Protein AF-A0A847J1S8-F1 (afdb_monomer)

InterPro domains:
  IPR008979 Galactose-binding-like domain superfamily [SSF49785] (157-277)
  IPR031899 Distal tail protein, N-terminal domain [PF16774] (4-125)

Foldseek 3Di:
DWDKWKWKAFPVRDIDTCPDPQKHKDDKDFLAWDWDWDWDDDPPDTDTDDIATDWTKIKIWMKGADDPDASVVVVVVVVVRLVGDWMKMWIDTPNDIWIFTWHWDDWDFDDDDPRMTIIMTMITTPAFIWDKDKDWDFPDDDDQPPDDDDPDVDDAPWWPDFPLVPPPCVQKDWPWDPPWDWDWAQDDPVGNSHIKIKTKDAQQTKTKMKGNPFAWDAAFKKKKKKKWKFKAPDDQVFWKWKWKDFAPDIDIDTCVVVVDRGGDPGIDMDMDMDGRHHTGTIMIMGMGGDRDRPDMMMMMIGRMTMTIDDPVPDDPCSPVRDPDDDDDRDVDPPPCPLWHFRDKDKDAFAADCVPNDFFWKKKKKFADQFAWKKKFKDDVPDTPFIKIFRDGQHHQWIWIAILPVVPGATWIAHNVRDIDGRPVRIDPVTPPRDGHGHGIIMMTMTRTGMMMMMTISGYNHD

Sequence (462 aa):
MTSRKFLLYNSEDDLVDLNNHEIFVLNPTGLGVSFSNSFSNVSANFLQEKSVLNSASLKLDIIFSRNSTTPYEKYEEFVKFLNKPPFKLIYEINGKTFQRECVLSELSKGEIVTNVLAESLTLDFTTPFYKEISETYKPNSDTEGDGKIYAGTNKPRNLIANPNFLNNMQDWSNVSDPEGTYQIQAPASDKPNSNILKLTSSNNKLSSFLNTWGLNVRKGERLSFRVDIKTENNQDYDRPVIIVVCGTGEKNYKYSDFGITSSSSDFETATISFIVPENGAFQLYLINQNLSTISEMSTYFREPMLIRGDASDMPVDFYSGKPSNNYYVYPYVYESDYNGKSGVFQIENNSVYIGSAKGSPVEITVHGPCTNPYWEILDGSKVLQSDGYNIDVPEGYRLVVSSVVQKQRVKLIAPDGTISDVYQQQDLSKSNFVTIPEGHVTLAFHNVGDVSFNYREEYITV

Organism: NCBI:txid451457

pLDDT: mean 77.99, std 18.62, range [29.48, 97.88]

Radius of gyration: 37.99 Å; Cα contacts (8 Å, |Δi|>4): 1075; chains: 1; bounding box: 63×52×114 Å

Nearest PDB structures (foldseek):
  4v5i-assembly1_AS  TM=6.534E-01  e=3.383E-12  Lactococcus virus P2
  2x53-assembly1_U  TM=6.513E-01  e=1.073E-11  Lactococcus virus P2
  2x8k-assembly1_C  TM=6.836E-01  e=7.527E-07  Bacillus phage SPP1
  7vs6-assembly1_A-2  TM=5.688E-01  e=7.003E-03  Cucumis sativus
  7w4b-assembly1_A  TM=5.504E-01  e=1.586E-02  Cucumis sativus

Mean predicted aligned error: 18.18 Å

Structure (mmCIF, N/CA/C/O backbone):
data_AF-A0A847J1S8-F1
#
_entry.id   AF-A0A847J1S8-F1
#
loop_
_atom_site.group_PDB
_atom_site.id
_atom_site.type_symbol
_atom_site.label_atom_id
_atom_site.label_alt_id
_atom_site.label_comp_id
_atom_site.label_asym_id
_atom_site.label_entity_id
_atom_site.label_seq_id
_atom_site.pdbx_PDB_ins_code
_atom_site.Cartn_x
_atom_site.Cartn_y
_atom_site.Cartn_z
_atom_site.occupancy
_atom_site.B_iso_or_equiv
_atom_site.auth_seq_id
_atom_site.auth_comp_id
_atom_site.auth_asym_id
_atom_site.auth_atom_id
_atom_site.pdbx_PDB_model_num
ATOM 1 N N . MET A 1 1 ? -19.871 22.591 9.162 1.00 42.88 1 MET A N 1
ATOM 2 C CA . MET A 1 1 ? -19.659 21.667 10.295 1.00 42.88 1 MET A CA 1
ATOM 3 C C . MET A 1 1 ? -18.866 20.494 9.760 1.00 42.88 1 MET A C 1
ATOM 5 O O . MET A 1 1 ? -19.375 19.791 8.898 1.00 42.88 1 MET A O 1
ATOM 9 N N . THR A 1 2 ? -17.610 20.339 10.163 1.00 49.00 2 THR A N 1
ATOM 10 C CA . THR A 1 2 ? -16.802 19.178 9.782 1.00 49.00 2 THR A CA 1
ATOM 11 C C . THR A 1 2 ? -17.312 17.972 10.561 1.00 49.00 2 THR A C 1
ATOM 13 O O . THR A 1 2 ? -17.064 17.832 11.753 1.00 49.00 2 THR A O 1
ATOM 16 N N . SER A 1 3 ? -18.147 17.167 9.905 1.00 73.38 3 SER A N 1
ATOM 17 C CA . SER A 1 3 ? -18.712 15.954 10.490 1.00 73.38 3 SER A CA 1
ATOM 18 C C . SER A 1 3 ? -17.626 14.880 10.499 1.00 73.38 3 SER A C 1
ATOM 20 O O . SER A 1 3 ? -17.055 14.575 9.453 1.00 73.38 3 SER A O 1
ATOM 22 N N . ARG A 1 4 ? -17.300 14.372 11.690 1.00 87.69 4 ARG A N 1
ATOM 23 C CA . ARG A 1 4 ? -16.478 13.170 11.854 1.00 87.69 4 ARG A CA 1
ATOM 24 C C . ARG A 1 4 ? -17.350 11.930 11.668 1.00 87.69 4 ARG A C 1
ATOM 26 O O . ARG A 1 4 ? -18.518 11.975 12.060 1.00 87.69 4 ARG A O 1
ATOM 33 N N . LYS A 1 5 ? -16.784 10.836 11.161 1.00 92.06 5 LYS A N 1
ATOM 34 C CA . LYS A 1 5 ? -17.472 9.540 11.082 1.00 92.06 5 LYS A CA 1
ATOM 35 C C . LYS A 1 5 ? -16.571 8.389 11.501 1.00 92.06 5 LYS A C 1
ATOM 37 O O . LYS A 1 5 ? -15.373 8.404 11.222 1.00 92.06 5 LYS A O 1
ATOM 42 N N . PHE A 1 6 ? -17.177 7.399 12.138 1.00 95.19 6 PHE A N 1
ATOM 43 C CA . PHE A 1 6 ? -16.586 6.113 12.461 1.00 95.19 6 PHE A CA 1
ATOM 44 C C . PHE A 1 6 ? -17.348 5.023 11.712 1.00 95.19 6 PHE A C 1
ATOM 46 O O . PHE A 1 6 ? -18.555 4.868 11.889 1.00 95.19 6 PHE A O 1
ATOM 53 N N . LEU A 1 7 ? -16.638 4.258 10.892 1.00 95.94 7 LEU A N 1
ATOM 54 C CA . LEU A 1 7 ? -17.177 3.085 10.214 1.00 95.94 7 LEU A CA 1
ATOM 55 C C . LEU A 1 7 ? -16.400 1.861 10.684 1.00 95.94 7 LEU A C 1
ATOM 57 O O . LEU A 1 7 ? -15.180 1.929 10.820 1.00 95.94 7 LEU A O 1
ATOM 61 N N . LEU A 1 8 ? -17.083 0.751 10.923 1.00 97.50 8 LEU A N 1
ATOM 62 C CA . LEU A 1 8 ? -16.456 -0.486 11.368 1.00 97.50 8 LEU A CA 1
ATOM 63 C C . LEU A 1 8 ? -16.715 -1.582 10.338 1.00 97.50 8 LEU A C 1
ATOM 65 O O . LEU A 1 8 ? -17.867 -1.860 10.014 1.00 97.50 8 LEU A O 1
ATOM 69 N N . TYR A 1 9 ? -15.638 -2.191 9.851 1.00 97.88 9 TYR A N 1
ATOM 70 C CA . TYR A 1 9 ? -15.673 -3.381 9.007 1.00 97.88 9 TYR A CA 1
ATOM 71 C C . TYR A 1 9 ? -15.295 -4.617 9.813 1.00 97.88 9 TYR A C 1
ATOM 73 O O . TYR A 1 9 ? -14.436 -4.540 10.699 1.00 97.88 9 TYR A O 1
ATOM 81 N N . ASN A 1 10 ? -15.912 -5.746 9.483 1.00 96.50 10 ASN A N 1
ATOM 82 C CA . ASN A 1 10 ? -15.536 -7.064 9.991 1.00 96.50 10 ASN A CA 1
ATOM 83 C C . ASN A 1 10 ? -14.723 -7.850 8.942 1.00 96.50 10 ASN A C 1
ATOM 85 O O . ASN A 1 10 ? -14.330 -7.298 7.914 1.00 96.50 10 ASN A O 1
ATOM 89 N N . SER A 1 11 ? -14.446 -9.129 9.198 1.00 94.44 11 SER A N 1
ATOM 90 C CA . SER A 1 11 ? -13.649 -9.966 8.289 1.00 94.44 11 SER A CA 1
ATOM 91 C C . SER A 1 11 ? -14.359 -10.414 7.008 1.00 94.44 11 SER A C 1
ATOM 93 O O . SER A 1 11 ? -13.690 -10.889 6.094 1.00 94.44 11 SER A O 1
ATOM 95 N N . GLU A 1 12 ? -15.681 -10.251 6.927 1.00 95.69 12 GLU A N 1
ATOM 96 C CA . GLU A 1 12 ? -16.495 -10.526 5.733 1.00 95.69 12 GLU A CA 1
ATOM 97 C C . GLU A 1 12 ? -16.781 -9.251 4.918 1.00 95.69 12 GLU A C 1
ATOM 99 O O . GLU A 1 12 ? -17.595 -9.279 4.000 1.00 95.69 12 GLU A O 1
ATOM 104 N N . ASP A 1 13 ? -16.125 -8.134 5.258 1.00 93.88 13 ASP A N 1
ATOM 105 C CA . ASP A 1 13 ? -16.365 -6.802 4.693 1.00 93.88 13 ASP A CA 1
ATOM 106 C C . ASP A 1 13 ? -17.801 -6.273 4.903 1.00 93.88 13 ASP A C 1
ATOM 108 O O . ASP A 1 13 ? -18.205 -5.295 4.265 1.00 93.88 13 ASP A O 1
ATOM 112 N N . ASP A 1 14 ? -18.558 -6.839 5.856 1.00 96.31 14 ASP A N 1
ATOM 113 C CA . ASP A 1 14 ? -19.783 -6.191 6.327 1.00 96.31 14 ASP A CA 1
ATOM 114 C C . ASP A 1 14 ? -19.411 -4.840 6.952 1.00 96.31 14 ASP A C 1
ATOM 116 O O . ASP A 1 14 ? -18.357 -4.695 7.581 1.00 96.31 14 ASP A O 1
ATOM 120 N N . LEU A 1 15 ? -20.307 -3.861 6.833 1.00 96.31 15 LEU A N 1
ATOM 121 C CA . LEU A 1 15 ? -20.091 -2.498 7.304 1.00 96.31 15 LEU A CA 1
ATOM 122 C C . LEU A 1 15 ? -21.152 -2.082 8.318 1.00 96.31 15 LEU A C 1
ATOM 124 O O . LEU A 1 15 ? -22.351 -2.175 8.052 1.00 96.31 15 LEU A O 1
ATOM 128 N N . VAL A 1 16 ? -20.703 -1.501 9.428 1.00 95.31 16 VAL A N 1
ATOM 129 C CA . VAL A 1 16 ? -21.558 -0.746 10.347 1.00 95.31 16 VAL A CA 1
ATOM 130 C C . VAL A 1 16 ? -21.096 0.709 10.395 1.00 95.31 16 VAL A C 1
ATOM 132 O O . VAL A 1 16 ? -19.965 1.004 10.784 1.00 95.31 16 VAL A O 1
ATOM 135 N N . ASP A 1 17 ? -21.988 1.627 10.021 1.00 94.56 17 ASP A N 1
ATOM 136 C CA . ASP A 1 17 ? -21.815 3.063 10.265 1.00 94.56 17 ASP A CA 1
ATOM 137 C C . ASP A 1 17 ? -22.206 3.373 11.715 1.00 94.56 17 ASP A C 1
ATOM 139 O O . ASP A 1 17 ? -23.369 3.229 12.095 1.00 94.56 17 ASP A O 1
ATOM 143 N N . LEU A 1 18 ? -21.230 3.783 12.525 1.00 93.38 18 LEU A N 1
ATOM 144 C CA . LEU A 1 18 ? -21.420 4.082 13.944 1.00 93.38 18 LEU A CA 1
ATOM 145 C C . LEU A 1 18 ? -21.967 5.500 14.184 1.00 93.38 18 LEU A C 1
ATOM 147 O O . LEU A 1 18 ? -22.129 5.920 15.328 1.00 93.38 18 LEU A O 1
ATOM 151 N N . ASN A 1 19 ? -22.235 6.269 13.129 1.00 90.88 19 ASN A N 1
ATOM 152 C CA . ASN A 1 19 ? -22.760 7.630 13.194 1.00 90.88 19 ASN A CA 1
ATOM 153 C C . ASN A 1 19 ? -24.066 7.791 12.400 1.00 90.88 19 ASN A C 1
ATOM 155 O O . ASN A 1 19 ? -24.337 8.872 11.868 1.00 90.88 19 ASN A O 1
ATOM 159 N N . ASN A 1 20 ? -24.894 6.746 12.353 1.00 88.00 20 ASN A N 1
ATOM 160 C CA . ASN A 1 20 ? -26.200 6.773 11.699 1.00 88.00 20 ASN A CA 1
ATOM 161 C C . ASN A 1 20 ? -27.353 6.981 12.712 1.00 88.00 20 ASN A C 1
ATOM 163 O O . ASN A 1 20 ? -27.136 7.239 13.894 1.00 88.00 20 ASN A O 1
ATOM 167 N N . HIS A 1 21 ? -28.606 6.950 12.245 1.00 84.56 21 HIS A N 1
ATOM 168 C CA . HIS A 1 21 ? -29.770 7.192 13.111 1.00 84.56 21 HIS A CA 1
ATOM 169 C C . HIS A 1 21 ? -30.119 6.013 14.041 1.00 84.56 21 HIS A C 1
ATOM 171 O O . HIS A 1 21 ? -30.802 6.220 15.040 1.00 84.56 21 HIS A O 1
ATOM 177 N N . GLU A 1 22 ? -29.702 4.788 13.720 1.00 87.56 22 GLU A N 1
ATOM 178 C CA . GLU A 1 22 ? -29.989 3.572 14.499 1.00 87.56 22 GLU A CA 1
ATOM 179 C C . GLU A 1 22 ? -28.876 3.257 15.507 1.00 87.56 22 GLU A C 1
ATOM 181 O O . GLU A 1 22 ? -29.165 2.848 16.631 1.00 87.56 22 GLU A O 1
ATOM 186 N N . ILE A 1 23 ? -27.623 3.488 15.110 1.00 90.69 23 ILE A N 1
ATOM 187 C CA . ILE A 1 23 ? -26.409 3.341 15.908 1.00 90.69 23 ILE A CA 1
ATOM 188 C C . ILE A 1 23 ? -25.661 4.668 15.879 1.00 90.69 23 ILE A C 1
ATOM 190 O O . ILE A 1 23 ? -25.226 5.127 14.820 1.00 90.69 23 ILE A O 1
ATOM 194 N N . PHE A 1 24 ? -25.488 5.266 17.054 1.00 91.31 24 PHE A N 1
ATOM 195 C CA . PHE A 1 24 ? -24.839 6.562 17.182 1.00 91.31 24 PHE A CA 1
ATOM 196 C C . PHE A 1 24 ? -23.790 6.565 18.289 1.00 91.31 24 PHE A C 1
ATOM 198 O O . PHE A 1 24 ? -24.106 6.292 19.446 1.00 91.31 24 PHE A O 1
ATOM 205 N N . VAL A 1 25 ? -22.546 6.909 17.947 1.00 92.25 25 VAL A N 1
ATOM 206 C CA . VAL A 1 25 ? -21.447 6.999 18.915 1.00 92.25 25 VAL A CA 1
ATOM 207 C C . VAL A 1 25 ? -21.187 8.419 19.402 1.00 92.25 25 VAL A C 1
ATOM 209 O O . VAL A 1 25 ? -21.165 9.394 18.643 1.00 92.25 25 VAL A O 1
ATOM 212 N N . LEU A 1 26 ? -20.921 8.514 20.698 1.00 91.31 26 LEU A N 1
ATOM 213 C CA . LEU A 1 26 ? -20.624 9.716 21.455 1.00 91.31 26 LEU A CA 1
ATOM 214 C C . LEU A 1 26 ? -19.276 9.573 22.173 1.00 91.31 26 LEU A C 1
ATOM 216 O O . LEU A 1 26 ? -18.735 8.481 22.327 1.00 91.31 26 LEU A O 1
ATOM 220 N N . ASN A 1 27 ? -18.735 10.720 22.591 1.00 93.00 27 ASN A N 1
ATOM 221 C CA . ASN A 1 27 ? -17.585 10.822 23.497 1.00 93.00 27 ASN A CA 1
ATOM 222 C C . ASN A 1 27 ? -16.381 9.913 23.162 1.00 93.00 27 ASN A C 1
ATOM 224 O O . ASN A 1 27 ? -15.886 9.218 24.047 1.00 93.00 27 ASN A O 1
ATOM 228 N N . PRO A 1 28 ? -15.860 9.918 21.917 1.00 93.31 28 PRO A N 1
ATOM 229 C CA . PRO A 1 28 ? -14.695 9.110 21.596 1.00 93.31 28 PRO A CA 1
ATOM 230 C C . PRO A 1 28 ? -13.484 9.556 22.415 1.00 93.31 28 PRO A C 1
ATOM 232 O O . PRO A 1 28 ? -13.110 10.732 22.403 1.00 93.31 28 PRO A O 1
ATOM 235 N N . THR A 1 29 ? -12.844 8.601 23.085 1.00 93.38 29 THR A N 1
ATOM 236 C CA . THR A 1 29 ? -11.578 8.795 23.804 1.00 93.38 29 THR A CA 1
ATOM 237 C C . THR A 1 29 ? -10.535 7.787 23.327 1.00 93.38 29 THR A C 1
ATOM 239 O O . THR A 1 29 ? -10.883 6.714 22.848 1.00 93.38 29 THR A O 1
ATOM 242 N N . GLY A 1 30 ? -9.248 8.136 23.425 1.00 90.88 30 GLY A N 1
ATOM 243 C CA . GLY A 1 30 ? -8.156 7.248 22.996 1.00 90.88 30 GLY A CA 1
ATOM 244 C C . GLY A 1 30 ? -7.771 7.334 21.513 1.00 90.88 30 GLY A C 1
ATOM 245 O O . GLY A 1 30 ? -7.100 6.448 20.994 1.00 90.88 30 GLY A O 1
ATOM 246 N N . LEU A 1 31 ? -8.153 8.422 20.831 1.00 90.19 31 LEU A N 1
ATOM 247 C CA . LEU A 1 31 ? -7.644 8.755 19.489 1.00 90.19 31 LEU A CA 1
ATOM 248 C C . LEU A 1 31 ? -6.216 9.330 19.512 1.00 90.19 31 LEU A C 1
ATOM 250 O O . LEU A 1 31 ? -5.538 9.306 18.491 1.00 90.19 31 LEU A O 1
ATOM 254 N N . GLY A 1 32 ? -5.781 9.846 20.667 1.00 89.38 32 GLY A N 1
ATOM 255 C CA . GLY A 1 32 ? -4.420 10.327 20.898 1.00 89.38 32 GLY A CA 1
ATOM 256 C C . GLY A 1 32 ? -3.450 9.208 21.283 1.00 89.38 32 GLY A C 1
ATOM 257 O O . GLY A 1 32 ? -3.752 8.021 21.173 1.00 89.38 32 GLY A O 1
ATOM 258 N N . VAL A 1 33 ? -2.266 9.597 21.756 1.00 90.94 33 VAL A N 1
ATOM 259 C CA . VAL A 1 33 ? -1.132 8.684 21.971 1.00 90.94 33 VAL A CA 1
ATOM 260 C C . VAL A 1 33 ? -0.492 8.914 23.327 1.00 90.94 33 VAL A C 1
ATOM 262 O O . VAL A 1 33 ? -0.541 10.019 23.867 1.00 90.94 33 VAL A O 1
ATOM 265 N N . SER A 1 34 ? 0.127 7.876 23.882 1.00 91.31 34 SER A N 1
ATOM 266 C CA . SER A 1 34 ? 0.887 7.987 25.126 1.00 91.31 34 SER A CA 1
ATOM 267 C C . SER A 1 34 ? 2.181 7.186 25.048 1.00 91.31 34 SER A C 1
ATOM 269 O O . SER A 1 34 ? 2.258 6.178 24.346 1.00 91.31 34 SER A O 1
ATOM 271 N N . PHE A 1 35 ? 3.198 7.658 25.769 1.00 91.44 35 PHE A N 1
ATOM 272 C CA . PHE A 1 35 ? 4.527 7.061 25.792 1.00 91.44 35 PHE A CA 1
ATOM 273 C C . PHE A 1 35 ? 4.961 6.786 27.224 1.00 91.44 35 PHE A C 1
ATOM 275 O O . PHE A 1 35 ? 4.763 7.612 28.117 1.00 91.44 35 PHE A O 1
ATOM 282 N N . SER A 1 36 ? 5.610 5.647 27.417 1.00 93.06 36 SER A N 1
ATOM 283 C CA . SER A 1 36 ? 6.315 5.312 28.646 1.00 93.06 36 SER A CA 1
ATOM 284 C C . SER A 1 36 ? 7.796 5.639 28.472 1.00 93.06 36 SER A C 1
ATOM 286 O O . SER A 1 36 ? 8.477 5.025 27.650 1.00 93.06 36 SER A O 1
ATOM 288 N N . ASN A 1 37 ? 8.288 6.616 29.237 1.00 92.12 37 ASN A N 1
ATOM 289 C CA . ASN A 1 37 ? 9.677 7.069 29.188 1.00 92.12 37 ASN A CA 1
ATOM 290 C C . ASN A 1 37 ? 10.437 6.636 30.443 1.00 92.12 37 ASN A C 1
ATOM 292 O O . ASN A 1 37 ? 9.946 6.835 31.555 1.00 92.12 37 ASN A O 1
ATOM 296 N N . SER A 1 38 ? 11.642 6.096 30.270 1.00 92.81 38 SER A N 1
ATOM 297 C CA . SER A 1 38 ? 12.577 5.845 31.370 1.00 92.81 38 SER A CA 1
ATOM 298 C C . SER A 1 38 ? 13.733 6.840 31.334 1.00 92.81 38 SER A C 1
ATOM 300 O O . SER A 1 38 ? 14.229 7.202 30.263 1.00 92.81 38 SER A O 1
ATOM 302 N N . PHE A 1 39 ? 14.157 7.284 32.518 1.00 94.31 39 PHE A N 1
ATOM 303 C CA . PHE A 1 39 ? 15.209 8.280 32.684 1.00 94.31 39 PHE A CA 1
ATOM 304 C C . PHE A 1 39 ? 16.227 7.831 33.728 1.00 94.31 39 PHE A C 1
ATOM 306 O O . PHE A 1 39 ? 15.853 7.387 34.814 1.00 94.31 39 PHE A O 1
ATOM 313 N N . SER A 1 40 ? 17.500 8.054 33.421 1.00 94.50 40 SER A N 1
ATOM 314 C CA . SER A 1 40 ? 18.591 8.041 34.389 1.00 94.50 40 SER A CA 1
ATOM 315 C C . SER A 1 40 ? 18.816 9.448 34.930 1.00 94.50 40 SER A C 1
ATOM 317 O O . SER A 1 40 ? 18.872 10.417 34.169 1.00 94.50 40 SER A O 1
ATOM 319 N N . ASN A 1 41 ? 18.963 9.575 36.247 1.00 93.75 41 ASN A N 1
ATOM 320 C CA . ASN A 1 41 ? 19.280 10.853 36.875 1.00 93.75 41 ASN A CA 1
ATOM 321 C C . ASN A 1 41 ? 20.801 11.057 36.920 1.00 93.75 41 ASN A C 1
ATOM 323 O O . ASN A 1 41 ? 21.531 10.218 37.446 1.00 93.75 41 ASN A O 1
ATOM 327 N N . VAL A 1 42 ? 21.267 12.189 36.393 1.00 91.25 42 VAL A N 1
ATOM 328 C CA . VAL A 1 42 ? 22.659 12.633 36.467 1.00 91.25 42 VAL A CA 1
ATOM 329 C C . VAL A 1 42 ? 22.685 14.036 37.075 1.00 91.25 42 VAL A C 1
ATOM 331 O O . VAL A 1 42 ? 22.526 15.053 36.393 1.00 91.25 42 VAL A O 1
ATOM 334 N N . SER A 1 43 ? 22.907 14.084 38.389 1.00 90.19 43 SER A N 1
ATOM 335 C CA . SER A 1 43 ? 22.880 15.301 39.210 1.00 90.19 43 SER A CA 1
ATOM 336 C C . SER A 1 43 ? 21.516 16.006 39.189 1.00 90.19 43 SER A C 1
ATOM 338 O O . SER A 1 43 ? 20.601 15.591 39.891 1.00 90.19 43 SER A O 1
ATOM 340 N N . ALA A 1 44 ? 21.386 17.093 38.424 1.00 90.19 44 ALA A N 1
ATOM 341 C CA . ALA A 1 44 ? 20.140 17.845 38.257 1.00 90.19 44 ALA A CA 1
ATOM 342 C C . ALA A 1 44 ? 19.536 17.663 36.852 1.00 90.19 44 ALA A C 1
ATOM 344 O O . ALA A 1 44 ? 18.585 18.354 36.497 1.00 90.19 44 ALA A O 1
ATOM 345 N N . ASN A 1 45 ? 20.108 16.761 36.048 1.00 91.94 45 ASN A N 1
ATOM 346 C CA . ASN A 1 45 ? 19.687 16.487 34.681 1.00 91.94 45 ASN A CA 1
ATOM 347 C C . ASN A 1 45 ? 19.136 15.066 34.560 1.00 91.94 45 ASN A C 1
ATOM 349 O O . ASN A 1 45 ? 19.534 14.160 35.292 1.00 91.94 45 ASN A O 1
ATOM 353 N N . PHE A 1 46 ? 18.257 14.868 33.583 1.00 93.62 46 PHE A N 1
ATOM 354 C CA . PHE A 1 46 ? 17.666 13.572 33.271 1.00 93.62 46 PHE A CA 1
ATOM 355 C C . PHE A 1 46 ? 18.108 13.144 31.875 1.00 93.62 46 PHE A C 1
ATOM 357 O O . PHE A 1 46 ? 17.872 13.857 30.901 1.00 93.62 46 PHE A O 1
ATOM 364 N N . LEU A 1 47 ? 18.749 11.982 31.780 1.00 92.88 47 LEU A N 1
ATOM 365 C CA . LEU A 1 47 ? 19.089 11.348 30.514 1.00 92.88 47 LEU A CA 1
ATOM 366 C C . LEU A 1 47 ? 17.987 10.349 30.167 1.00 92.88 47 LEU A C 1
ATOM 368 O O . LEU A 1 47 ? 17.762 9.398 30.913 1.00 92.88 47 LEU A O 1
ATOM 372 N N . GLN A 1 48 ? 17.293 10.566 29.053 1.00 91.31 48 GLN A N 1
ATOM 373 C CA . GLN A 1 48 ? 16.287 9.624 28.568 1.00 91.31 48 GLN A CA 1
ATOM 374 C C . GLN A 1 48 ? 16.973 8.348 28.074 1.00 91.31 48 GLN A C 1
ATOM 376 O O . GLN A 1 48 ? 17.814 8.398 27.181 1.00 91.31 48 GLN A O 1
ATOM 381 N N . GLU A 1 49 ? 16.604 7.209 28.651 1.00 90.06 49 GLU A N 1
ATOM 382 C CA . GLU A 1 49 ? 17.162 5.908 28.273 1.00 90.06 49 GLU A CA 1
ATOM 383 C C . GLU A 1 49 ? 16.297 5.210 27.226 1.00 90.06 49 GLU A C 1
ATOM 385 O O . GLU A 1 49 ? 16.807 4.591 26.294 1.00 90.06 49 GLU A O 1
ATOM 390 N N . LYS A 1 50 ? 14.973 5.294 27.390 1.00 88.12 50 LYS A N 1
ATOM 391 C CA . LYS A 1 50 ? 14.006 4.600 26.542 1.00 88.12 50 LYS A CA 1
ATOM 392 C C . LYS A 1 50 ? 12.714 5.402 26.437 1.00 88.12 50 LYS A C 1
ATOM 394 O O . LYS A 1 50 ? 12.258 5.979 27.420 1.00 88.12 50 LYS A O 1
ATOM 399 N N . SER A 1 51 ? 12.106 5.372 25.257 1.00 89.00 51 SER A N 1
ATOM 400 C CA . SER A 1 51 ? 10.720 5.774 25.006 1.00 89.00 51 SER A CA 1
ATOM 401 C C . SER A 1 51 ? 9.998 4.604 24.355 1.00 89.00 51 SER A C 1
ATOM 403 O O . SER A 1 51 ? 10.530 4.002 23.422 1.00 89.00 51 SER A O 1
ATOM 405 N N . VAL A 1 52 ? 8.817 4.250 24.855 1.00 89.38 52 VAL A N 1
ATOM 406 C CA . VAL A 1 52 ? 7.986 3.177 24.297 1.00 89.38 52 VAL A CA 1
ATOM 407 C C . VAL A 1 52 ? 6.587 3.713 24.049 1.00 89.38 52 VAL A C 1
ATOM 409 O O . VAL A 1 52 ? 5.972 4.258 24.962 1.00 89.38 52 VAL A O 1
ATOM 412 N N . LEU A 1 53 ? 6.087 3.546 22.825 1.00 89.75 53 LEU A N 1
ATOM 413 C CA . LEU A 1 53 ? 4.694 3.823 22.488 1.00 89.75 53 LEU A CA 1
ATOM 414 C C . LEU A 1 53 ? 3.784 2.821 23.207 1.00 89.75 53 LEU A C 1
ATOM 416 O O . LEU A 1 53 ? 3.968 1.610 23.086 1.00 89.75 53 LEU A O 1
ATOM 420 N N . ASN A 1 54 ? 2.795 3.323 23.939 1.00 89.75 54 ASN A N 1
ATOM 421 C CA . ASN A 1 54 ? 1.804 2.476 24.589 1.00 89.75 54 ASN A CA 1
ATOM 422 C C . ASN A 1 54 ? 0.735 2.038 23.581 1.00 89.75 54 ASN A C 1
ATOM 424 O O . ASN A 1 54 ? 0.356 2.810 22.697 1.00 89.75 54 ASN A O 1
ATOM 428 N N . SER A 1 55 ? 0.206 0.822 23.756 1.00 85.44 55 SER A N 1
ATOM 429 C CA . SER A 1 55 ? -0.983 0.390 23.016 1.00 85.44 55 SER A CA 1
ATOM 430 C C . SER A 1 55 ? -2.135 1.369 23.257 1.00 85.44 55 SER A C 1
ATOM 432 O O . SER A 1 55 ? -2.305 1.871 24.371 1.00 85.44 55 SER A O 1
ATOM 434 N N . ALA A 1 56 ? -2.904 1.658 22.210 1.00 90.25 56 ALA A N 1
ATOM 435 C CA . ALA A 1 56 ? -4.024 2.584 22.273 1.00 90.25 56 ALA A CA 1
ATOM 436 C C . ALA A 1 56 ? -5.344 1.823 22.162 1.00 90.25 56 ALA A C 1
ATOM 438 O O . ALA A 1 56 ? -5.471 0.902 21.355 1.00 90.25 56 ALA A O 1
ATOM 439 N N . SER A 1 57 ? -6.337 2.278 22.916 1.00 94.06 57 SER A N 1
ATOM 440 C CA . SER A 1 57 ? -7.695 1.744 22.885 1.00 94.06 57 SER A CA 1
ATOM 441 C C . SER A 1 57 ? -8.667 2.880 22.619 1.00 94.06 57 SER A C 1
ATOM 443 O O . SER A 1 57 ? -8.569 3.929 23.253 1.00 94.06 57 SER A O 1
ATOM 445 N N . LEU A 1 58 ? -9.618 2.674 21.716 1.00 95.44 58 LEU A N 1
ATOM 446 C CA . LEU A 1 58 ? -10.732 3.585 21.500 1.00 95.44 58 LEU A CA 1
ATOM 447 C C . LEU A 1 58 ? -11.881 3.192 22.416 1.00 95.44 58 LEU A C 1
ATOM 449 O O . LEU A 1 58 ? -12.359 2.064 22.332 1.00 95.44 58 LEU A O 1
ATOM 453 N N . LYS A 1 59 ? -12.354 4.131 23.236 1.00 96.56 59 LYS A N 1
ATOM 454 C CA . LYS A 1 59 ? -13.602 3.971 23.991 1.00 96.56 59 LYS A CA 1
ATOM 455 C C . LYS A 1 59 ? -14.662 4.897 23.426 1.00 96.56 59 LYS A C 1
ATOM 457 O O . LYS A 1 59 ? -14.395 6.088 23.237 1.00 96.56 59 LYS A O 1
ATOM 462 N N . LEU A 1 60 ? -15.834 4.336 23.163 1.00 95.81 60 LEU A N 1
ATOM 463 C CA . LEU A 1 60 ? -17.002 5.014 22.618 1.00 95.81 60 LEU A CA 1
ATOM 464 C C . LEU A 1 60 ? -18.197 4.762 23.530 1.00 95.81 60 LEU A C 1
ATOM 466 O O . LEU A 1 60 ? -18.400 3.631 23.970 1.00 95.81 60 LEU A O 1
ATOM 470 N N . ASP A 1 61 ? -19.026 5.782 23.717 1.00 95.31 61 ASP A N 1
ATOM 471 C CA . ASP A 1 61 ? -20.389 5.586 24.200 1.00 95.31 61 ASP A CA 1
ATOM 472 C C . ASP A 1 61 ? -21.258 5.308 22.969 1.00 95.31 61 ASP A C 1
ATOM 474 O O . ASP A 1 61 ? -21.356 6.156 22.083 1.00 95.31 61 ASP A O 1
ATOM 478 N N . ILE A 1 62 ? -21.851 4.125 22.864 1.00 95.06 62 ILE A N 1
ATOM 479 C CA . ILE A 1 62 ? -22.672 3.705 21.727 1.00 95.06 62 ILE A CA 1
ATOM 480 C C . ILE A 1 62 ? -24.147 3.689 22.120 1.00 95.06 62 ILE A C 1
ATOM 482 O O . ILE A 1 62 ? -24.548 3.118 23.131 1.00 95.06 62 ILE A O 1
ATOM 486 N N . ILE A 1 63 ? -24.968 4.338 21.305 1.00 93.38 63 ILE A N 1
ATOM 487 C CA . ILE A 1 63 ? -26.409 4.415 21.489 1.00 93.38 63 ILE A CA 1
ATOM 488 C C . ILE A 1 63 ? -27.097 3.591 20.407 1.00 93.38 63 ILE A C 1
ATOM 490 O O . ILE A 1 63 ? -26.904 3.851 19.220 1.00 93.38 63 ILE A O 1
ATOM 494 N N . PHE A 1 64 ? -27.963 2.672 20.829 1.00 92.44 64 PHE A N 1
ATOM 495 C CA . PHE A 1 64 ? -28.919 1.987 19.966 1.00 92.44 64 PHE A CA 1
ATOM 496 C C . PHE A 1 64 ? -30.291 2.632 20.144 1.00 92.44 64 PHE A C 1
ATOM 498 O O . PHE A 1 64 ? -30.871 2.631 21.238 1.00 92.44 64 PHE A O 1
ATOM 505 N N . SER A 1 65 ? -30.800 3.218 19.065 1.00 83.38 65 SER A N 1
ATOM 506 C CA . SER A 1 65 ? -32.053 3.967 19.069 1.00 83.38 65 SER A CA 1
ATOM 507 C C . SER A 1 65 ? -33.171 3.194 18.371 1.00 83.38 65 SER A C 1
ATOM 509 O O . SER A 1 65 ? -32.943 2.335 17.516 1.00 83.38 65 SER A O 1
ATOM 511 N N . ARG A 1 66 ? -34.415 3.511 18.736 1.00 70.69 66 ARG A N 1
ATOM 512 C CA . ARG A 1 66 ? -35.594 2.983 18.055 1.00 70.69 66 ARG A CA 1
ATOM 513 C C . ARG A 1 66 ? -35.874 3.828 16.816 1.00 70.69 66 ARG A C 1
ATOM 515 O O . ARG A 1 66 ? -36.401 4.931 16.941 1.00 70.69 66 ARG A O 1
ATOM 522 N N . ASN A 1 67 ? -35.582 3.281 15.641 1.00 67.44 67 ASN A N 1
ATOM 523 C CA . ASN A 1 67 ? -35.997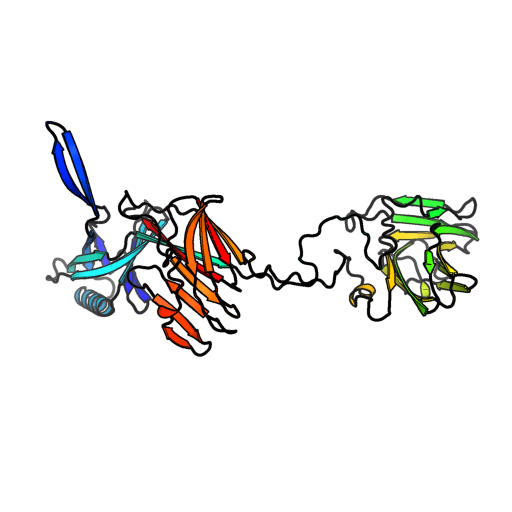 3.878 14.371 1.00 67.44 67 ASN A CA 1
ATOM 524 C C . ASN A 1 67 ? -36.949 2.936 13.614 1.00 67.44 67 ASN A C 1
ATOM 526 O O . ASN A 1 67 ? -38.132 3.239 13.481 1.00 67.44 67 ASN A O 1
ATOM 530 N N . SER A 1 68 ? -36.465 1.751 13.222 1.00 61.16 68 SER A N 1
ATOM 531 C CA . SER A 1 68 ? -37.231 0.726 12.488 1.00 61.16 68 SER A CA 1
ATOM 532 C C . SER A 1 68 ? -37.507 -0.560 13.293 1.00 61.16 68 SER A C 1
ATOM 534 O O . SER A 1 68 ? -38.499 -1.242 13.041 1.00 61.16 68 SER A O 1
ATOM 536 N N . THR A 1 69 ? -36.682 -0.856 14.302 1.00 71.06 69 THR A N 1
ATOM 537 C CA . THR A 1 69 ? -36.746 -2.035 15.187 1.00 71.06 69 THR A CA 1
ATOM 538 C C . THR A 1 69 ? -36.516 -1.630 16.651 1.00 71.06 69 THR A C 1
ATOM 540 O O . THR A 1 69 ? -36.317 -0.450 16.962 1.00 71.06 69 THR A O 1
ATOM 543 N N . THR A 1 70 ? -36.600 -2.577 17.587 1.00 85.12 70 THR A N 1
ATOM 544 C CA . THR A 1 70 ? -36.304 -2.308 19.003 1.00 85.12 70 THR A CA 1
ATOM 545 C C . THR A 1 70 ? -34.792 -2.136 19.239 1.00 85.12 70 THR A C 1
ATOM 547 O O . THR A 1 70 ? -33.989 -2.777 18.557 1.00 85.12 70 THR A O 1
ATOM 550 N N . PRO A 1 71 ? -34.363 -1.327 20.231 1.00 90.25 71 PRO A N 1
ATOM 551 C CA . PRO A 1 71 ? -32.941 -1.177 20.562 1.00 90.25 71 PRO A CA 1
ATOM 552 C C . PRO A 1 71 ? -32.220 -2.503 20.859 1.00 90.25 71 PRO A C 1
ATOM 554 O O . PRO A 1 71 ? -31.055 -2.656 20.503 1.00 90.25 71 PRO A O 1
ATOM 557 N N . TYR A 1 72 ? -32.908 -3.483 21.461 1.00 91.62 72 TYR A N 1
ATOM 558 C CA . TYR A 1 72 ? -32.327 -4.805 21.724 1.00 91.62 72 TYR A CA 1
ATOM 559 C C . TYR A 1 72 ? -32.082 -5.617 20.448 1.00 91.62 72 TYR A C 1
ATOM 561 O O . TYR A 1 72 ? -31.049 -6.275 20.360 1.00 91.62 72 TYR A O 1
ATOM 569 N N . GLU A 1 73 ? -32.982 -5.559 19.461 1.00 91.44 73 GLU A N 1
ATOM 570 C CA . GLU A 1 73 ? -32.775 -6.226 18.167 1.00 91.44 73 GLU A CA 1
ATOM 571 C C . GLU A 1 73 ? -31.554 -5.637 17.448 1.00 91.44 73 GLU A C 1
ATOM 573 O O . GLU A 1 73 ? -30.713 -6.385 16.957 1.00 91.44 73 GLU A O 1
ATOM 578 N N . LYS A 1 74 ? -31.387 -4.305 17.469 1.00 91.62 74 LYS A N 1
ATOM 579 C CA . LYS A 1 74 ? -30.201 -3.646 16.889 1.00 91.62 74 LYS A CA 1
ATOM 580 C C . LYS A 1 74 ? -28.911 -3.989 17.622 1.00 91.62 74 LYS A C 1
ATOM 582 O O . LYS A 1 74 ? -27.889 -4.222 16.983 1.00 91.62 74 LYS A O 1
ATOM 587 N N . TYR A 1 75 ? -28.956 -4.066 18.949 1.00 94.56 75 TYR A N 1
ATOM 588 C CA . TYR A 1 75 ? -27.827 -4.552 19.735 1.00 94.56 75 TYR A CA 1
ATOM 589 C C . TYR A 1 75 ? -27.460 -5.993 19.354 1.00 94.56 75 TYR A C 1
ATOM 591 O O . TYR A 1 75 ? -26.287 -6.304 19.177 1.00 94.56 75 TYR A O 1
ATOM 599 N N . GLU A 1 76 ? -28.445 -6.882 19.192 1.00 94.25 76 GLU A N 1
ATOM 600 C CA . GLU A 1 76 ? -28.207 -8.271 18.786 1.00 94.25 76 GLU A CA 1
ATOM 601 C C . GLU A 1 76 ? -27.620 -8.372 17.368 1.00 94.25 76 GLU A C 1
ATOM 603 O O . GLU A 1 76 ? -26.684 -9.142 17.148 1.00 94.25 76 GLU A O 1
ATOM 608 N N . GLU A 1 77 ? -28.118 -7.576 16.416 1.00 94.25 77 GLU A N 1
ATOM 609 C CA . GLU A 1 77 ? -27.528 -7.436 15.076 1.00 94.25 77 GLU A CA 1
ATOM 610 C C . GLU A 1 77 ? -26.059 -6.998 15.158 1.00 94.25 77 GLU A C 1
ATOM 612 O O . GLU A 1 77 ? -25.195 -7.597 14.513 1.00 94.25 77 GLU A O 1
ATOM 617 N N . PHE A 1 78 ? -25.751 -6.012 16.004 1.00 95.69 78 PHE A N 1
ATOM 618 C CA . PHE A 1 78 ? -24.383 -5.540 16.205 1.00 95.69 78 PHE A CA 1
ATOM 619 C C . PHE A 1 78 ? -23.482 -6.599 16.858 1.00 95.69 78 PHE A C 1
ATOM 621 O O . PHE A 1 78 ? -22.342 -6.783 16.441 1.00 95.69 78 PHE A O 1
ATOM 628 N N . VAL A 1 79 ? -23.988 -7.372 17.823 1.00 96.56 79 VAL A N 1
ATOM 629 C CA . VAL A 1 79 ? -23.246 -8.505 18.405 1.00 96.56 79 VAL A CA 1
ATOM 630 C C . VAL A 1 79 ? -22.968 -9.587 17.357 1.00 96.56 79 VAL A C 1
ATOM 632 O O . VAL A 1 79 ? -21.862 -10.122 17.315 1.00 96.56 79 VAL A O 1
ATOM 635 N N . LYS A 1 80 ? -23.929 -9.892 16.473 1.00 96.50 80 LYS A N 1
ATOM 636 C CA . LYS A 1 80 ? -23.715 -10.830 15.354 1.00 96.50 80 LYS A CA 1
ATOM 637 C C . LYS A 1 80 ? -22.640 -10.323 14.396 1.00 96.50 80 LYS A C 1
ATOM 639 O O . LYS A 1 80 ? -21.802 -11.111 13.966 1.00 96.50 80 LYS A O 1
ATOM 644 N N . PHE A 1 81 ? -22.630 -9.022 14.112 1.00 97.19 81 PHE A N 1
ATOM 645 C CA . PHE A 1 81 ? -21.564 -8.376 13.349 1.00 97.19 81 PHE A CA 1
ATOM 646 C C . PHE A 1 81 ? -20.192 -8.529 14.035 1.00 97.19 81 PHE A C 1
ATOM 648 O O . PHE A 1 81 ? -19.217 -8.910 13.385 1.00 97.19 81 PHE A O 1
ATOM 655 N N . LEU A 1 82 ? -20.124 -8.317 15.354 1.00 96.69 82 LEU A N 1
ATOM 656 C CA . LEU A 1 82 ? -18.908 -8.480 16.161 1.00 96.69 82 LEU A CA 1
ATOM 657 C C . LEU A 1 82 ? -18.459 -9.944 16.327 1.00 96.69 82 LEU A C 1
ATOM 659 O O . LEU A 1 82 ? -17.352 -10.199 16.790 1.00 96.69 82 LEU A O 1
ATOM 663 N N . ASN A 1 83 ? -19.257 -10.932 15.925 1.00 96.44 83 ASN A N 1
ATOM 664 C CA . ASN A 1 83 ? -18.841 -12.337 15.953 1.00 96.44 83 ASN A CA 1
ATOM 665 C C . ASN A 1 83 ? -17.894 -12.714 14.791 1.00 96.44 83 ASN A C 1
ATOM 667 O O . ASN A 1 83 ? -17.531 -13.879 14.638 1.00 96.44 83 ASN A O 1
ATOM 671 N N . LYS A 1 84 ? -17.499 -11.740 13.961 1.00 96.25 84 LYS A N 1
ATOM 672 C CA . LYS A 1 84 ? -16.667 -11.932 12.764 1.00 96.25 84 LYS A CA 1
ATOM 673 C C . LYS A 1 84 ? -15.350 -11.126 12.829 1.00 96.25 84 LYS A C 1
ATOM 675 O O . LYS A 1 84 ? -15.123 -10.258 11.988 1.00 96.25 84 LYS A O 1
ATOM 680 N N . PRO A 1 85 ? -14.465 -11.351 13.821 1.00 93.44 85 PRO A N 1
ATOM 681 C CA . PRO A 1 85 ? -13.159 -10.686 13.859 1.00 93.44 85 PRO A CA 1
ATOM 682 C C . PRO A 1 85 ? -12.246 -11.148 12.699 1.00 93.44 85 PRO A C 1
ATOM 684 O O . PRO A 1 85 ? -12.496 -12.206 12.111 1.00 93.44 85 PRO A O 1
ATOM 687 N N . PRO A 1 86 ? -11.140 -10.429 12.403 1.00 93.81 86 PRO A N 1
ATOM 688 C CA . PRO A 1 86 ? -10.718 -9.136 12.972 1.00 93.81 86 PRO A CA 1
ATOM 689 C C . PRO A 1 86 ? -11.527 -7.939 12.442 1.00 93.81 86 PRO A C 1
ATOM 691 O O . PRO A 1 86 ? -12.266 -8.075 11.470 1.00 93.81 86 PRO A O 1
ATOM 694 N N . PHE A 1 87 ? -11.359 -6.762 13.061 1.00 96.50 87 PHE A N 1
ATOM 695 C CA . PHE A 1 87 ? -12.064 -5.539 12.666 1.00 96.50 87 PHE A CA 1
ATOM 696 C C . PHE A 1 87 ? -11.133 -4.471 12.095 1.00 96.50 87 PHE A C 1
ATOM 698 O O . PHE A 1 87 ? -9.951 -4.376 12.441 1.00 96.50 87 PHE A O 1
ATOM 705 N N . LYS A 1 88 ? -11.706 -3.615 11.249 1.00 96.38 88 LYS A N 1
ATOM 706 C CA . LYS A 1 88 ? -11.047 -2.433 10.694 1.00 96.38 88 LYS A CA 1
ATOM 707 C C . LYS A 1 88 ? -11.924 -1.208 10.908 1.00 96.38 88 LYS A C 1
ATOM 709 O O . LYS A 1 88 ? -13.028 -1.124 10.374 1.00 96.38 88 LYS A O 1
ATOM 714 N N . LEU A 1 89 ? -11.420 -0.255 11.682 1.00 96.56 89 LEU A N 1
ATOM 715 C CA . LEU A 1 89 ? -12.058 1.034 11.904 1.00 96.56 89 LEU A CA 1
ATOM 716 C C . LEU A 1 89 ? -11.625 2.014 10.812 1.00 96.56 89 LEU A C 1
ATOM 718 O O . LEU A 1 89 ? -10.431 2.215 10.591 1.00 96.56 89 LEU A O 1
ATOM 722 N N . ILE A 1 90 ? -12.590 2.668 10.179 1.00 96.50 90 ILE A N 1
ATOM 723 C CA . ILE A 1 90 ? -12.377 3.835 9.331 1.00 96.50 90 ILE A CA 1
ATOM 724 C C . ILE A 1 90 ? -12.775 5.078 10.118 1.00 96.50 90 ILE A C 1
ATOM 726 O O . ILE A 1 90 ? -13.887 5.168 10.638 1.00 96.50 90 ILE A O 1
ATOM 730 N N . TYR A 1 91 ? -11.863 6.038 10.190 1.00 95.06 91 TYR A N 1
ATOM 731 C CA . TYR A 1 91 ? -12.085 7.338 10.796 1.00 95.06 91 TYR A CA 1
ATOM 732 C C . TYR A 1 91 ? -12.007 8.426 9.729 1.00 95.06 91 TYR A C 1
ATOM 734 O O . TYR A 1 91 ? -10.957 8.648 9.121 1.00 95.06 91 TYR A O 1
ATOM 742 N N . GLU A 1 92 ? -13.128 9.103 9.504 1.00 93.88 92 GLU A N 1
ATOM 743 C CA . GLU A 1 92 ? -13.219 10.232 8.584 1.00 93.88 92 GLU A CA 1
ATOM 744 C C . GLU A 1 92 ? -13.264 11.540 9.367 1.00 93.88 92 GLU A C 1
ATOM 746 O O . GLU A 1 92 ? -14.125 11.737 10.227 1.00 93.88 92 GLU A O 1
ATOM 751 N N . ILE A 1 93 ? -12.353 12.459 9.054 1.00 90.75 93 ILE A N 1
ATOM 752 C CA . ILE A 1 93 ? -12.316 13.798 9.640 1.00 90.75 93 ILE A CA 1
ATOM 753 C C . ILE A 1 93 ? -11.779 14.806 8.625 1.00 90.75 93 ILE A C 1
ATOM 755 O O . ILE A 1 93 ? -10.778 14.572 7.954 1.00 90.75 93 ILE A O 1
ATOM 759 N N . ASN A 1 94 ? -12.445 15.960 8.506 1.00 87.50 94 ASN A N 1
ATOM 760 C CA . ASN A 1 94 ? -12.028 17.059 7.625 1.00 87.50 94 ASN A CA 1
ATOM 761 C C . ASN A 1 94 ? -11.782 16.630 6.160 1.00 87.50 94 ASN A C 1
ATOM 763 O O . ASN A 1 94 ? -10.865 17.131 5.513 1.00 87.50 94 ASN A O 1
ATOM 767 N N . GLY A 1 95 ? -12.581 15.686 5.647 1.00 85.50 95 GLY A N 1
ATOM 768 C CA . GLY A 1 95 ? -12.442 15.150 4.286 1.00 85.50 95 GLY A CA 1
ATOM 769 C C . GLY A 1 95 ? -11.256 14.198 4.087 1.00 85.50 95 GLY A C 1
ATOM 770 O O . GLY A 1 95 ? -10.971 13.821 2.955 1.00 85.50 95 GLY A O 1
ATOM 771 N N . LYS A 1 96 ? -10.558 13.816 5.162 1.00 89.38 96 LYS A N 1
ATOM 772 C CA . LYS A 1 96 ? -9.511 12.792 5.158 1.00 89.38 96 LYS A CA 1
ATOM 773 C C . LYS A 1 96 ? -10.051 11.512 5.777 1.00 89.38 96 LYS A C 1
ATOM 775 O O . LYS A 1 96 ? -10.765 11.565 6.776 1.00 89.38 96 LYS A O 1
ATOM 780 N N . THR A 1 97 ? -9.630 10.388 5.218 1.00 93.06 97 THR A N 1
ATOM 781 C CA . THR A 1 97 ? -9.991 9.051 5.683 1.00 93.06 97 THR A CA 1
ATOM 782 C C . THR A 1 97 ? -8.739 8.339 6.173 1.00 93.06 97 THR A C 1
ATOM 784 O O . THR A 1 97 ? -7.719 8.325 5.481 1.00 93.06 97 THR A O 1
ATOM 787 N N . PHE A 1 98 ? -8.823 7.761 7.365 1.00 94.44 98 PHE A N 1
ATOM 788 C CA . PHE A 1 98 ? -7.765 6.975 7.988 1.00 94.44 98 PHE A CA 1
ATOM 789 C C . PHE A 1 98 ? -8.317 5.620 8.408 1.00 94.44 98 PHE A C 1
ATOM 791 O O . PHE A 1 98 ? -9.482 5.513 8.785 1.00 94.44 98 PHE A O 1
ATOM 798 N N . GLN A 1 99 ? -7.481 4.592 8.360 1.00 95.06 99 GLN A N 1
ATOM 799 C CA . GLN A 1 99 ? -7.844 3.223 8.708 1.00 95.06 99 GLN A CA 1
ATOM 800 C C . GLN A 1 99 ? -7.051 2.768 9.924 1.00 95.06 99 GLN A C 1
ATOM 802 O O . GLN A 1 99 ? -5.936 3.234 10.148 1.00 95.06 99 GLN A O 1
ATOM 807 N N . ARG A 1 100 ? -7.606 1.858 10.718 1.00 93.12 100 ARG A N 1
ATOM 808 C CA . ARG A 1 100 ? -6.901 1.263 11.853 1.00 93.12 100 ARG A CA 1
ATOM 809 C C . ARG A 1 100 ? -7.425 -0.141 12.111 1.00 93.12 100 ARG A C 1
ATOM 811 O O . ARG A 1 100 ? -8.636 -0.339 12.163 1.00 93.12 100 ARG A O 1
ATOM 818 N N . GLU A 1 101 ? -6.532 -1.113 12.257 1.00 94.62 101 GLU A N 1
ATOM 819 C CA . GLU A 1 101 ? -6.933 -2.473 12.630 1.00 94.62 101 GLU A CA 1
ATOM 820 C C . GLU A 1 101 ? -7.160 -2.535 14.146 1.00 94.62 101 GLU A C 1
ATOM 822 O O . GLU A 1 101 ? -6.418 -1.929 14.931 1.00 94.62 101 GLU A O 1
ATOM 827 N N . CYS A 1 102 ? -8.219 -3.228 14.561 1.00 95.06 102 CYS A N 1
ATOM 828 C CA . CYS A 1 102 ? -8.600 -3.336 15.962 1.00 95.06 102 CYS A CA 1
ATOM 829 C C . CYS A 1 102 ? -9.227 -4.685 16.316 1.00 95.06 102 CYS A C 1
ATOM 831 O O . CYS A 1 102 ? -9.694 -5.447 15.465 1.00 95.06 102 CYS A O 1
ATOM 833 N N . VAL A 1 103 ? -9.242 -4.961 17.616 1.00 95.62 103 VAL A N 1
ATOM 834 C CA . VAL A 1 103 ? -9.938 -6.093 18.227 1.00 95.62 103 VAL A CA 1
ATOM 835 C C . VAL A 1 103 ? -10.947 -5.584 19.250 1.00 95.62 103 VAL A C 1
ATOM 837 O O . VAL A 1 103 ? -10.753 -4.533 19.863 1.00 95.62 103 VAL A O 1
ATOM 840 N N . LEU A 1 104 ? -12.042 -6.324 19.423 1.00 96.75 104 LEU A N 1
ATOM 841 C CA . LEU A 1 104 ? -13.024 -6.026 20.460 1.00 96.75 104 LEU A CA 1
ATOM 842 C C . LEU A 1 104 ? -12.412 -6.319 21.832 1.00 96.75 104 LEU A C 1
ATOM 844 O O . LEU A 1 104 ? -11.991 -7.445 22.086 1.00 96.75 104 LEU A O 1
ATOM 848 N N . SER A 1 105 ? -12.387 -5.308 22.697 1.00 96.06 105 SER A N 1
ATOM 849 C CA . SER A 1 105 ? -11.910 -5.425 24.077 1.00 96.06 105 SER A CA 1
ATOM 850 C C . SER A 1 105 ? -13.084 -5.582 25.040 1.00 96.06 105 SER A C 1
ATOM 852 O O . SER A 1 105 ? -13.117 -6.490 25.867 1.00 96.06 105 SER A O 1
ATOM 854 N N . GLU A 1 106 ? -14.098 -4.727 24.886 1.00 96.81 106 GLU A N 1
ATOM 855 C CA . GLU A 1 106 ? -15.273 -4.701 25.754 1.00 96.81 106 GLU A CA 1
ATOM 856 C C . GLU A 1 106 ? -16.490 -4.174 24.987 1.00 96.81 106 GLU A C 1
ATOM 858 O O . GLU A 1 106 ? -16.380 -3.225 24.211 1.00 96.81 106 GLU A O 1
ATOM 863 N N . LEU A 1 107 ? -17.655 -4.766 25.237 1.00 97.44 107 LEU A N 1
ATOM 864 C CA . LEU A 1 107 ? -18.958 -4.211 24.887 1.00 97.44 107 LEU A CA 1
ATOM 865 C C . LEU A 1 107 ? -19.849 -4.361 26.117 1.00 97.44 107 LEU A C 1
ATOM 867 O O . LEU A 1 107 ? -20.072 -5.487 26.570 1.00 97.44 107 LEU A O 1
ATOM 871 N N . SER A 1 108 ? -20.350 -3.256 26.664 1.00 97.06 108 SER A N 1
ATOM 872 C CA . SER A 1 108 ? -21.266 -3.342 27.797 1.00 97.06 108 SER A CA 1
ATOM 873 C C . SER A 1 108 ? -22.655 -3.810 27.366 1.00 97.06 108 SER A C 1
ATOM 875 O O . SER A 1 108 ? -23.024 -3.807 26.183 1.00 97.06 108 SER A O 1
ATOM 877 N N . LYS A 1 109 ? -23.424 -4.251 28.361 1.00 95.06 109 LYS A N 1
ATOM 878 C CA . LYS A 1 109 ? -24.857 -4.476 28.230 1.00 95.06 109 LYS A CA 1
ATOM 879 C C . LYS A 1 109 ? -25.568 -3.995 29.487 1.00 95.06 109 LYS A C 1
ATOM 881 O O . LYS A 1 109 ? -25.384 -4.568 30.560 1.00 95.06 109 LYS A O 1
ATOM 886 N N . GLY A 1 110 ? -26.380 -2.965 29.337 1.00 92.25 110 GLY A N 1
ATOM 887 C CA . GLY A 1 110 ? -27.298 -2.439 30.325 1.00 92.25 110 GLY A CA 1
ATOM 888 C C . GLY A 1 110 ? -28.752 -2.720 29.958 1.00 92.25 110 GLY A C 1
ATOM 889 O O . GLY A 1 110 ? -29.083 -3.651 29.220 1.00 92.25 110 GLY A O 1
ATOM 890 N N . GLU A 1 111 ? -29.629 -1.890 30.515 1.00 90.81 111 GLU A N 1
ATOM 891 C CA . GLU A 1 111 ? -31.072 -1.938 30.299 1.00 90.81 111 GLU A CA 1
ATOM 892 C C . GLU A 1 111 ? -31.542 -0.685 29.565 1.00 90.81 111 GLU A C 1
ATOM 894 O O . GLU A 1 111 ? -30.946 0.388 29.692 1.00 90.81 111 GLU A O 1
ATOM 899 N N . ILE A 1 112 ? -32.643 -0.801 28.820 1.00 87.12 112 ILE A N 1
ATOM 900 C CA . ILE A 1 112 ? -33.236 0.352 28.145 1.00 87.12 112 ILE A CA 1
ATOM 901 C C . ILE A 1 112 ? -33.684 1.386 29.181 1.00 87.12 112 ILE A C 1
ATOM 903 O O . ILE A 1 112 ? -34.532 1.122 30.036 1.00 87.12 112 ILE A O 1
ATOM 907 N N . VAL A 1 113 ? -33.191 2.612 29.023 1.00 84.12 113 VAL A N 1
ATOM 908 C CA . VAL A 1 113 ? -33.643 3.782 29.775 1.00 84.12 113 VAL A CA 1
ATOM 909 C C . VAL A 1 113 ? -34.220 4.772 28.775 1.00 84.12 113 VAL A C 1
ATOM 911 O O . VAL A 1 113 ? -33.584 5.129 27.786 1.00 84.12 113 VAL A O 1
ATOM 914 N N . THR A 1 114 ? -35.456 5.225 28.994 1.00 81.06 114 THR A N 1
ATOM 915 C CA . THR A 1 114 ? -36.118 6.213 28.116 1.00 81.06 114 THR A CA 1
ATOM 916 C C . THR A 1 114 ? -36.148 5.821 26.623 1.00 81.06 114 THR A C 1
ATOM 918 O O . THR A 1 114 ? -35.977 6.668 25.754 1.00 81.06 114 THR A O 1
ATOM 921 N N . ASN A 1 115 ? -36.407 4.539 26.319 1.00 81.50 115 ASN A N 1
ATOM 922 C CA . ASN A 1 115 ? -36.465 3.954 24.960 1.00 81.50 115 ASN A CA 1
ATOM 923 C C . ASN A 1 115 ? -35.144 3.930 24.177 1.00 81.50 115 ASN A C 1
ATOM 925 O O . ASN A 1 115 ? -35.150 3.718 22.964 1.00 81.50 115 ASN A O 1
ATOM 929 N N . VAL A 1 116 ? -34.025 4.112 24.866 1.00 86.50 116 VAL A N 1
ATOM 930 C CA . VAL A 1 116 ? -32.689 4.051 24.289 1.00 86.50 116 VAL A CA 1
ATOM 931 C C . VAL A 1 116 ? -31.871 3.021 25.057 1.00 86.50 116 VAL A C 1
ATOM 933 O O . VAL A 1 116 ? -31.981 2.933 26.281 1.00 86.50 116 VAL A O 1
ATOM 936 N N . LEU A 1 117 ? -31.064 2.240 24.341 1.00 93.25 117 LEU A N 1
ATOM 937 C CA . LEU A 1 117 ? -30.039 1.398 24.948 1.00 93.25 117 LEU A CA 1
ATOM 938 C C . LEU A 1 117 ? -28.693 2.102 24.767 1.00 93.25 117 LEU A C 1
ATOM 940 O O . LEU A 1 117 ? -28.275 2.345 23.636 1.00 93.25 117 LEU A O 1
ATOM 944 N N . ALA A 1 118 ? -28.062 2.482 25.873 1.00 93.69 118 ALA A N 1
ATOM 945 C CA . ALA A 1 118 ? -26.784 3.184 25.882 1.00 93.69 118 ALA A CA 1
ATOM 946 C C . ALA A 1 118 ? -25.723 2.274 26.494 1.00 93.69 118 ALA A C 1
ATOM 948 O O . ALA A 1 118 ? -25.872 1.826 27.628 1.00 93.69 118 ALA A O 1
ATOM 949 N N . GLU A 1 119 ? -24.666 2.017 25.737 1.00 96.06 119 GLU A N 1
ATOM 950 C CA . GLU A 1 119 ? -23.603 1.079 26.078 1.00 96.06 119 GLU A CA 1
ATOM 951 C C . GLU A 1 119 ? -22.232 1.721 25.870 1.00 96.06 119 GLU A C 1
ATOM 953 O O . GLU A 1 119 ? -22.110 2.784 25.262 1.00 96.06 119 GLU A O 1
ATOM 958 N N . SER A 1 120 ? -21.182 1.066 26.347 1.00 96.75 120 SER A N 1
ATOM 959 C CA . SER A 1 120 ? -19.797 1.376 26.034 1.00 96.75 120 SER A CA 1
ATOM 960 C C . SER A 1 120 ? -19.223 0.322 25.089 1.00 96.75 120 SER A C 1
ATOM 962 O O . SER A 1 120 ? -19.483 -0.875 25.218 1.00 96.75 120 SER A O 1
ATOM 964 N N . LEU A 1 121 ? -18.422 0.776 24.130 1.00 97.25 121 LEU A N 1
ATOM 965 C CA . LEU A 1 121 ? -17.644 -0.061 23.223 1.00 97.25 121 LEU A CA 1
ATOM 966 C C . LEU A 1 121 ? -16.169 0.313 23.363 1.00 97.25 121 LEU A C 1
ATOM 968 O O . LEU A 1 121 ? -15.798 1.468 23.143 1.00 97.25 121 LEU A O 1
ATOM 972 N N . THR A 1 122 ? -15.331 -0.669 23.688 1.00 97.50 122 THR A N 1
ATOM 973 C CA . THR A 1 122 ? -13.873 -0.524 23.726 1.00 97.50 122 THR A CA 1
ATOM 974 C C . THR A 1 122 ? -13.230 -1.392 22.652 1.00 97.50 122 THR A C 1
ATOM 976 O O . THR A 1 122 ? -13.440 -2.606 22.606 1.00 97.50 122 THR A O 1
ATOM 979 N N . LEU A 1 123 ? -12.413 -0.766 21.807 1.00 97.12 123 LEU A N 1
ATOM 980 C CA . LEU A 1 123 ? -11.626 -1.417 20.763 1.00 97.12 123 LEU A CA 1
ATOM 981 C C . LEU A 1 123 ? -10.139 -1.207 21.042 1.00 97.12 123 LEU A C 1
ATOM 983 O O . LEU A 1 123 ? -9.702 -0.064 21.168 1.00 97.12 123 LEU A O 1
ATOM 987 N N . ASP A 1 124 ? -9.360 -2.283 21.085 1.00 95.69 124 ASP A N 1
ATOM 988 C CA . ASP A 1 124 ? -7.904 -2.201 21.205 1.00 95.69 124 ASP A CA 1
ATOM 989 C C . ASP A 1 124 ? -7.282 -2.170 19.811 1.00 95.69 124 ASP A C 1
ATOM 991 O O . ASP A 1 124 ? -7.561 -3.028 18.969 1.00 95.69 124 ASP A O 1
ATOM 995 N N . PHE A 1 125 ? -6.451 -1.164 19.543 1.00 94.56 125 PHE A N 1
ATOM 996 C CA . PHE A 1 125 ? -5.820 -1.006 18.241 1.00 94.56 125 PHE A CA 1
ATOM 997 C C . PHE A 1 125 ? -4.559 -1.852 18.122 1.00 94.56 125 PHE A C 1
ATOM 999 O O . PHE A 1 125 ? -3.687 -1.820 18.988 1.00 94.56 125 PHE A O 1
ATOM 1006 N N . THR A 1 126 ? -4.426 -2.551 16.998 1.00 91.81 126 THR A N 1
ATOM 1007 C CA . THR A 1 126 ? -3.257 -3.391 16.700 1.00 91.81 126 THR A CA 1
ATOM 1008 C C . THR A 1 126 ? -2.299 -2.729 15.703 1.00 91.81 126 THR A C 1
ATOM 1010 O O . THR A 1 126 ? -1.175 -3.197 15.515 1.00 91.81 126 THR A O 1
ATOM 1013 N N . THR A 1 127 ? -2.710 -1.612 15.095 1.00 91.56 127 THR A N 1
ATOM 1014 C CA . THR A 1 127 ? -1.894 -0.774 14.201 1.00 91.56 127 THR A CA 1
ATOM 1015 C C . THR A 1 127 ? -1.993 0.706 14.594 1.00 91.56 127 THR A C 1
ATOM 1017 O O . THR A 1 127 ? -2.934 1.091 15.296 1.00 91.56 127 THR A O 1
ATOM 1020 N N . PRO A 1 128 ? -1.081 1.579 14.129 1.00 91.94 128 PRO A N 1
ATOM 1021 C CA . PRO A 1 128 ? -1.334 3.020 14.019 1.00 91.94 128 PRO A CA 1
ATOM 1022 C C . PRO A 1 128 ? -2.497 3.315 13.058 1.00 91.94 128 PRO A C 1
ATOM 1024 O O . PRO A 1 128 ? -2.977 2.408 12.369 1.00 91.94 128 PRO A O 1
ATOM 1027 N N . PHE A 1 129 ? -2.942 4.574 12.985 1.00 94.06 129 PHE A N 1
ATOM 1028 C CA . PHE A 1 129 ? -3.771 4.995 11.853 1.00 94.06 129 PHE A CA 1
ATOM 1029 C C . PHE A 1 129 ? -2.954 4.868 10.572 1.00 94.06 129 PHE A C 1
ATOM 1031 O O . PHE A 1 129 ? -1.760 5.134 10.591 1.00 94.06 129 PHE A O 1
ATOM 1038 N N . TYR A 1 130 ? -3.568 4.495 9.458 1.00 93.81 130 TYR A N 1
ATOM 1039 C CA . TYR A 1 130 ? -2.867 4.436 8.187 1.00 93.81 130 TYR A CA 1
ATOM 1040 C C . TYR A 1 130 ? -3.746 4.788 6.998 1.00 93.81 130 TYR A C 1
ATOM 1042 O O . TYR A 1 130 ? -4.977 4.715 7.048 1.00 93.81 130 TYR A O 1
ATOM 1050 N N . LYS A 1 131 ? -3.079 5.161 5.911 1.00 93.00 131 LYS A N 1
ATOM 1051 C CA . LYS A 1 131 ? -3.624 5.167 4.559 1.00 93.00 131 LYS A CA 1
ATOM 1052 C C . LYS A 1 131 ? -2.875 4.144 3.735 1.00 93.00 131 LYS A C 1
ATOM 1054 O O . LYS A 1 131 ? -1.671 3.972 3.892 1.00 93.00 131 LYS A O 1
ATOM 1059 N N . GLU A 1 132 ? -3.608 3.473 2.871 1.00 90.75 132 GLU A N 1
ATOM 1060 C CA . GLU A 1 132 ? -3.052 2.471 1.982 1.00 90.75 132 GLU A CA 1
ATOM 1061 C C . GLU A 1 132 ? -2.704 3.134 0.648 1.00 90.75 132 GLU A C 1
ATOM 1063 O O . GLU A 1 132 ? -3.549 3.814 0.061 1.00 90.75 132 GLU A O 1
ATOM 1068 N N . ILE A 1 133 ? -1.453 2.992 0.214 1.00 88.94 133 ILE A N 1
ATOM 1069 C CA . ILE A 1 133 ? -0.941 3.572 -1.028 1.00 88.94 133 ILE A CA 1
ATOM 1070 C C . ILE A 1 133 ? -0.424 2.425 -1.884 1.00 88.94 133 ILE A C 1
ATOM 1072 O O . ILE A 1 133 ? 0.497 1.712 -1.489 1.00 88.94 133 ILE A O 1
ATOM 1076 N N . SER A 1 134 ? -1.039 2.247 -3.052 1.00 89.50 134 SER A N 1
ATOM 1077 C CA . SER A 1 134 ? -0.720 1.176 -3.994 1.00 89.50 134 SER A CA 1
ATOM 1078 C C . SER A 1 134 ? -0.181 1.747 -5.293 1.00 89.50 134 SER A C 1
ATOM 1080 O O . SER A 1 134 ? -0.776 2.656 -5.865 1.00 89.50 134 SER A O 1
ATOM 1082 N N . GLU A 1 135 ? 0.905 1.161 -5.775 1.00 81.94 135 GLU A N 1
ATOM 1083 C CA . GLU A 1 135 ? 1.540 1.511 -7.040 1.00 81.94 135 GLU A CA 1
ATOM 1084 C C . GLU A 1 135 ? 1.797 0.241 -7.850 1.00 81.94 135 GLU A C 1
ATOM 1086 O O . GLU A 1 135 ? 1.959 -0.862 -7.317 1.00 81.94 135 GLU A O 1
ATOM 1091 N N . THR A 1 136 ? 1.797 0.374 -9.172 1.00 83.12 136 THR A N 1
ATOM 1092 C CA . THR A 1 136 ? 2.058 -0.743 -10.083 1.00 83.12 136 THR A CA 1
ATOM 1093 C C . THR A 1 136 ? 2.983 -0.288 -11.190 1.00 83.12 136 THR A C 1
ATOM 1095 O O . THR A 1 136 ? 2.753 0.732 -11.833 1.00 83.12 136 THR A O 1
ATOM 1098 N N . TYR A 1 137 ? 4.009 -1.086 -11.440 1.00 74.31 137 TYR A N 1
ATOM 1099 C CA . TYR A 1 137 ? 4.852 -0.979 -12.608 1.00 74.31 137 TYR A CA 1
ATOM 1100 C C . TYR A 1 137 ? 4.614 -2.197 -13.476 1.00 74.31 137 TYR A C 1
ATOM 1102 O O . TYR A 1 137 ? 4.811 -3.338 -13.063 1.00 74.31 137 TYR A O 1
ATO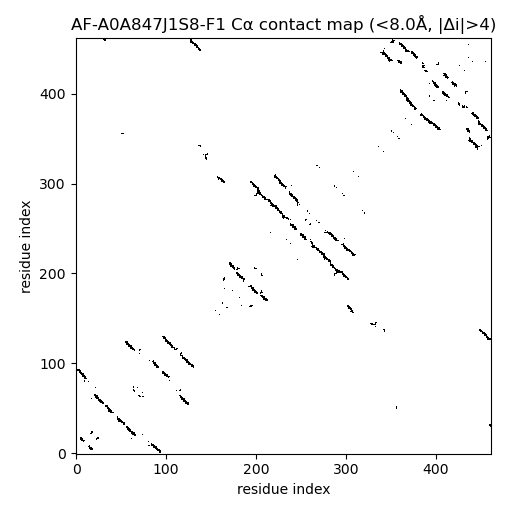M 1110 N N . LYS A 1 138 ? 4.201 -1.920 -14.703 1.00 65.88 138 LYS A N 1
ATOM 1111 C CA . LYS A 1 138 ? 4.280 -2.880 -15.786 1.00 65.88 138 LYS A CA 1
ATOM 1112 C C . LYS A 1 138 ? 5.394 -2.390 -16.695 1.00 65.88 138 LYS A C 1
ATOM 1114 O O . LYS A 1 138 ? 5.261 -1.263 -17.189 1.00 65.88 138 LYS A O 1
ATOM 1119 N N . PRO A 1 139 ? 6.494 -3.138 -16.879 1.00 56.38 139 PRO A N 1
ATOM 1120 C CA . PRO A 1 139 ? 7.395 -2.849 -17.977 1.00 56.38 139 PRO A CA 1
ATOM 1121 C C . PRO A 1 139 ? 6.557 -2.763 -19.252 1.00 56.38 139 PRO A C 1
ATOM 1123 O O . PRO A 1 139 ? 5.673 -3.588 -19.497 1.00 56.38 139 PRO A O 1
ATOM 1126 N N . ASN A 1 140 ? 6.780 -1.713 -20.040 1.00 45.91 140 ASN A N 1
ATOM 1127 C CA . ASN A 1 140 ? 6.227 -1.707 -21.384 1.00 45.91 140 ASN A CA 1
ATOM 1128 C C . ASN A 1 140 ? 6.800 -2.937 -22.087 1.00 45.91 140 ASN A C 1
ATOM 1130 O O . ASN A 1 140 ? 7.983 -3.225 -21.928 1.00 45.91 140 ASN A O 1
ATOM 1134 N N . SER A 1 141 ? 5.966 -3.679 -22.815 1.00 40.72 141 SER A N 1
ATOM 1135 C CA . SER A 1 141 ? 6.485 -4.736 -23.677 1.00 40.72 141 SER A CA 1
ATOM 1136 C C . SER A 1 141 ? 7.501 -4.098 -24.605 1.00 40.72 141 SER A C 1
ATOM 1138 O O . SER A 1 141 ? 7.122 -3.170 -25.335 1.00 40.72 141 SER A O 1
ATOM 1140 N N . ASP A 1 142 ? 8.745 -4.575 -24.557 1.00 38.12 142 ASP A N 1
ATOM 1141 C CA . ASP A 1 142 ? 9.753 -4.018 -25.431 1.00 38.12 142 ASP A CA 1
ATOM 1142 C C . ASP A 1 142 ? 9.269 -4.220 -26.871 1.00 38.12 142 ASP A C 1
ATOM 1144 O O . ASP A 1 142 ? 9.011 -5.338 -27.329 1.00 38.12 142 ASP A O 1
ATOM 1148 N N . THR A 1 143 ? 9.012 -3.111 -27.549 1.00 33.22 143 THR A N 1
ATOM 1149 C CA . THR A 1 143 ? 8.574 -3.105 -28.938 1.00 33.22 143 THR A CA 1
ATOM 1150 C C . THR A 1 143 ? 9.783 -2.671 -29.733 1.00 33.22 143 THR A C 1
ATOM 1152 O O . THR A 1 143 ? 10.400 -1.665 -29.394 1.00 33.22 143 THR A O 1
ATOM 1155 N N . GLU A 1 144 ? 10.132 -3.415 -30.781 1.00 35.62 144 GLU A N 1
ATOM 1156 C CA . GLU A 1 144 ? 11.302 -3.130 -31.615 1.00 35.62 144 GLU A CA 1
ATOM 1157 C C . GLU A 1 144 ? 11.408 -1.613 -31.923 1.00 35.62 144 GLU A C 1
ATOM 1159 O O . GLU A 1 144 ? 10.579 -1.063 -32.650 1.00 35.62 144 GLU A O 1
ATOM 1164 N N . GLY A 1 145 ? 12.388 -0.915 -31.320 1.00 40.00 145 GLY A N 1
ATOM 1165 C CA . GLY A 1 145 ? 12.591 0.537 -31.487 1.00 40.00 145 GLY A CA 1
ATOM 1166 C C . GLY A 1 145 ? 12.358 1.450 -30.264 1.00 40.00 145 GLY A C 1
ATOM 1167 O O . GLY A 1 145 ? 12.422 2.670 -30.415 1.00 40.00 145 GLY A O 1
ATOM 1168 N N . ASP A 1 146 ? 12.120 0.914 -29.070 1.00 31.91 146 ASP A N 1
ATOM 1169 C CA . ASP A 1 146 ? 11.934 1.644 -27.795 1.00 31.91 146 ASP A CA 1
ATOM 1170 C C . ASP A 1 146 ? 13.219 2.066 -27.050 1.00 31.91 146 ASP A C 1
ATOM 1172 O O . ASP A 1 146 ? 13.171 2.884 -26.124 1.00 31.91 146 ASP A O 1
ATOM 1176 N N . GLY A 1 147 ? 14.380 1.554 -27.460 1.00 35.66 147 GLY A N 1
ATOM 1177 C CA . GLY A 1 147 ? 15.671 1.908 -26.877 1.00 35.66 147 GLY A CA 1
ATOM 1178 C C . GLY A 1 147 ? 16.015 3.401 -26.995 1.00 35.66 147 GLY A C 1
ATOM 1179 O O . GLY A 1 147 ? 15.657 4.092 -27.952 1.00 35.66 147 GLY A O 1
ATOM 1180 N N . LYS A 1 148 ? 16.782 3.918 -26.024 1.00 34.47 148 LYS A N 1
ATOM 1181 C CA . LYS A 1 148 ? 17.284 5.303 -26.017 1.00 34.47 148 LYS A CA 1
ATOM 1182 C C . LYS A 1 148 ? 18.120 5.564 -27.280 1.00 34.47 148 LYS A C 1
ATOM 1184 O O . LYS A 1 148 ? 19.243 5.081 -27.410 1.00 34.47 148 LYS A O 1
ATOM 1189 N N . ILE A 1 149 ? 17.580 6.349 -28.212 1.00 37.28 149 ILE A N 1
ATOM 1190 C CA . ILE A 1 149 ? 18.252 6.684 -29.471 1.00 37.28 149 ILE A CA 1
ATOM 1191 C C . ILE A 1 149 ? 19.367 7.688 -29.179 1.00 37.28 149 ILE A C 1
ATOM 1193 O O . ILE A 1 149 ? 19.125 8.873 -28.939 1.00 37.28 149 ILE A O 1
ATOM 1197 N N . TYR A 1 150 ? 20.613 7.231 -29.239 1.00 33.22 150 TYR A N 1
ATOM 1198 C CA . TYR A 1 150 ? 21.733 8.144 -29.405 1.00 33.22 150 TYR A CA 1
ATOM 1199 C C . TYR A 1 150 ? 21.688 8.652 -30.841 1.00 33.22 150 TYR A C 1
ATOM 1201 O O . TYR A 1 150 ? 21.790 7.865 -31.783 1.00 33.22 150 TYR A O 1
ATOM 1209 N N . ALA A 1 151 ? 21.554 9.969 -31.012 1.00 31.83 151 ALA A N 1
ATOM 1210 C CA . ALA A 1 151 ? 21.790 10.643 -32.284 1.00 31.83 151 ALA A CA 1
ATOM 1211 C C . ALA A 1 151 ? 23.289 10.564 -32.632 1.00 31.83 151 ALA A C 1
ATOM 1213 O O . ALA A 1 151 ? 24.014 11.555 -32.631 1.00 31.83 151 ALA A O 1
ATOM 1214 N N . GLY A 1 152 ? 23.774 9.347 -32.869 1.00 32.94 152 GLY A N 1
ATOM 1215 C CA . GLY A 1 152 ? 25.010 9.099 -33.580 1.00 32.94 152 GLY A CA 1
ATOM 1216 C C . GLY A 1 152 ? 24.782 9.426 -35.048 1.00 32.94 152 GLY A C 1
ATOM 1217 O O . GLY A 1 152 ? 23.695 9.229 -35.586 1.00 32.94 152 GLY A O 1
ATOM 1218 N N . THR A 1 153 ? 25.818 9.935 -35.695 1.00 32.84 153 THR A N 1
ATOM 1219 C CA . THR A 1 153 ? 25.867 10.531 -37.037 1.00 32.84 153 THR A CA 1
ATOM 1220 C C . THR A 1 153 ? 25.499 9.595 -38.205 1.00 32.84 153 THR A C 1
ATOM 1222 O O . THR A 1 153 ? 25.848 9.871 -39.351 1.00 32.84 153 THR A O 1
ATOM 1225 N N . ASN A 1 154 ? 24.792 8.491 -37.958 1.00 37.25 154 ASN A N 1
ATOM 1226 C CA . ASN A 1 154 ? 24.518 7.447 -38.933 1.00 37.25 154 ASN A CA 1
ATOM 1227 C C . ASN A 1 154 ? 23.033 7.434 -39.336 1.00 37.25 154 ASN A C 1
ATOM 1229 O O . ASN A 1 154 ? 22.143 7.054 -38.575 1.00 37.25 154 ASN A O 1
ATOM 1233 N N . LYS A 1 155 ? 22.790 7.864 -40.582 1.00 37.09 155 LYS A N 1
ATOM 1234 C CA . LYS A 1 155 ? 21.535 7.721 -41.349 1.00 37.09 155 LYS A CA 1
ATOM 1235 C C . LYS A 1 155 ? 21.107 6.234 -41.441 1.00 37.09 155 LYS A C 1
ATOM 1237 O O . LYS A 1 155 ? 21.971 5.377 -41.240 1.00 37.09 155 LYS A O 1
ATOM 1242 N N . PRO A 1 156 ? 19.823 5.874 -41.682 1.00 37.97 156 PRO A N 1
ATOM 1243 C CA . PRO A 1 156 ? 19.397 4.468 -41.669 1.00 37.97 156 PRO A CA 1
ATOM 1244 C C . PRO A 1 156 ? 20.179 3.701 -42.714 1.00 37.97 156 PRO A C 1
ATOM 1246 O O . PRO A 1 156 ? 20.442 4.255 -43.778 1.00 37.97 156 PRO A O 1
ATOM 1249 N N . ARG A 1 157 ? 20.506 2.427 -42.457 1.00 40.97 157 ARG A N 1
ATOM 1250 C CA . ARG A 1 157 ? 21.253 1.599 -43.425 1.00 40.97 157 ARG A CA 1
ATOM 1251 C C . ARG A 1 157 ? 20.607 1.564 -44.821 1.00 40.97 157 ARG A C 1
ATOM 1253 O O . ARG A 1 157 ? 21.319 1.349 -45.794 1.00 40.97 157 ARG A O 1
ATOM 1260 N N . ASN A 1 158 ? 19.309 1.870 -44.913 1.00 46.44 158 ASN A N 1
ATOM 1261 C CA . ASN A 1 158 ? 18.506 1.742 -46.124 1.00 46.44 158 ASN A CA 1
ATOM 1262 C C . ASN A 1 158 ? 17.791 3.033 -46.573 1.00 46.44 158 ASN A C 1
ATOM 1264 O O . ASN A 1 158 ? 17.277 3.066 -47.686 1.00 46.44 158 ASN A O 1
ATOM 1268 N N . LEU A 1 159 ? 17.753 4.102 -45.763 1.00 46.53 159 LEU A N 1
ATOM 1269 C CA . LEU A 1 159 ? 17.193 5.398 -46.177 1.00 46.53 159 LEU A CA 1
ATOM 1270 C C . LEU A 1 159 ? 18.334 6.254 -46.697 1.00 46.53 159 LEU A C 1
ATOM 1272 O O . LEU A 1 159 ? 19.195 6.713 -45.945 1.00 46.53 159 LEU A O 1
ATOM 1276 N N . ILE A 1 160 ? 18.323 6.478 -47.998 1.00 52.12 160 ILE A N 1
ATOM 1277 C CA . ILE A 1 160 ? 19.471 7.095 -48.651 1.00 52.12 160 ILE A CA 1
ATOM 1278 C C . ILE A 1 160 ? 19.340 8.622 -48.626 1.00 52.12 160 ILE A C 1
ATOM 1280 O O . ILE A 1 160 ? 20.339 9.324 -48.483 1.00 52.12 160 ILE A O 1
ATOM 1284 N N . ALA A 1 161 ? 18.108 9.141 -48.611 1.00 51.19 161 ALA A N 1
ATOM 1285 C CA . ALA A 1 161 ? 17.822 10.523 -48.251 1.00 51.19 161 ALA A CA 1
ATOM 1286 C C . ALA A 1 161 ? 16.380 10.689 -47.753 1.00 51.19 161 ALA A C 1
ATOM 1288 O O . ALA A 1 161 ? 15.460 10.049 -48.263 1.00 51.19 161 ALA A O 1
ATOM 1289 N N . ASN A 1 162 ? 16.194 11.613 -46.807 1.00 52.28 162 ASN A N 1
ATOM 1290 C CA . ASN A 1 162 ? 14.915 12.264 -46.531 1.00 52.28 162 ASN A CA 1
ATOM 1291 C C . ASN A 1 162 ? 14.989 13.683 -47.122 1.00 52.28 162 ASN A C 1
ATOM 1293 O O . ASN A 1 162 ? 15.456 14.599 -46.433 1.00 52.28 162 ASN A O 1
ATOM 1297 N N . PRO A 1 163 ? 14.652 13.892 -48.407 1.00 54.47 163 PRO A N 1
ATOM 1298 C CA . PRO A 1 163 ? 14.566 15.226 -48.967 1.00 54.47 163 PRO A CA 1
ATOM 1299 C C . PRO A 1 163 ? 13.262 15.869 -48.497 1.00 54.47 163 PRO A C 1
ATOM 1301 O O . PRO A 1 163 ? 12.385 16.155 -49.292 1.00 54.47 163 PRO A O 1
ATOM 1304 N N . ASN A 1 164 ? 13.128 16.156 -47.204 1.00 55.00 164 ASN A N 1
ATOM 1305 C CA . ASN A 1 164 ? 11.966 16.841 -46.619 1.00 55.00 164 ASN A CA 1
ATOM 1306 C C . ASN A 1 164 ? 11.774 18.298 -47.110 1.00 55.00 164 ASN A C 1
ATOM 1308 O O . ASN A 1 164 ? 11.145 19.108 -46.433 1.00 55.00 164 ASN A O 1
ATOM 1312 N N . PHE A 1 165 ? 12.371 18.649 -48.257 1.00 64.50 165 PHE A N 1
ATOM 1313 C CA . PHE A 1 165 ? 12.433 19.954 -48.911 1.00 64.50 165 PHE A CA 1
ATOM 1314 C C . PHE A 1 165 ? 12.834 21.115 -47.969 1.00 64.50 165 PHE A C 1
ATOM 1316 O O . PHE A 1 165 ? 12.741 22.278 -48.354 1.00 64.50 165 PHE A O 1
ATOM 1323 N N . LEU A 1 166 ? 13.308 20.805 -46.752 1.00 55.47 166 LEU A N 1
ATOM 1324 C CA . LEU A 1 166 ? 13.668 21.737 -45.681 1.00 55.47 166 LEU A CA 1
ATOM 1325 C C . LEU A 1 166 ? 15.151 22.102 -45.713 1.00 55.47 166 LEU A C 1
ATOM 1327 O O . LEU A 1 166 ? 15.460 23.284 -45.706 1.00 55.47 166 LEU A O 1
ATOM 1331 N N . ASN A 1 167 ? 16.056 21.114 -45.792 1.00 50.47 167 ASN A N 1
ATOM 1332 C CA . ASN A 1 167 ? 17.502 21.344 -45.602 1.00 50.47 167 ASN A CA 1
ATOM 1333 C C . ASN A 1 167 ? 18.438 20.695 -46.651 1.00 50.47 167 ASN A C 1
ATOM 1335 O O . ASN A 1 167 ? 19.649 20.823 -46.519 1.00 50.47 167 ASN A O 1
ATOM 1339 N N . ASN A 1 168 ? 17.927 20.034 -47.702 1.00 48.56 168 ASN A N 1
ATOM 1340 C CA . ASN A 1 168 ? 18.751 19.306 -48.695 1.00 48.56 168 ASN A CA 1
ATOM 1341 C C . ASN A 1 168 ? 18.424 19.667 -50.162 1.00 48.56 168 ASN A C 1
ATOM 1343 O O . ASN A 1 168 ? 18.580 18.848 -51.064 1.00 48.56 168 ASN A O 1
ATOM 1347 N N . MET A 1 169 ? 17.964 20.896 -50.425 1.00 55.06 169 MET A N 1
ATOM 1348 C CA . MET A 1 169 ? 17.749 21.393 -51.799 1.00 55.06 169 MET A CA 1
ATOM 1349 C C . MET A 1 169 ? 19.052 21.508 -52.609 1.00 55.06 169 MET A C 1
ATOM 1351 O O . MET A 1 169 ? 19.001 21.537 -53.829 1.00 55.06 169 MET A O 1
ATOM 1355 N N . GLN A 1 170 ? 20.213 21.535 -51.947 1.00 54.56 170 GLN A N 1
ATOM 1356 C CA . GLN A 1 170 ? 21.543 21.520 -52.582 1.00 54.56 170 GLN A CA 1
ATOM 1357 C C . GLN A 1 170 ? 21.792 20.280 -53.458 1.00 54.56 170 GLN A C 1
ATOM 1359 O O . GLN A 1 170 ? 22.599 20.316 -54.382 1.00 54.56 170 GLN A O 1
ATOM 1364 N N . ASP A 1 171 ? 21.064 19.202 -53.173 1.00 58.12 171 ASP A N 1
ATOM 1365 C CA . ASP A 1 171 ? 21.168 17.906 -53.832 1.00 58.12 171 ASP A CA 1
ATOM 1366 C C . ASP A 1 171 ? 20.088 17.731 -54.917 1.00 58.12 171 ASP A C 1
ATOM 1368 O O . ASP A 1 171 ? 19.870 16.634 -55.437 1.00 58.12 171 ASP A O 1
ATOM 1372 N N . TRP A 1 172 ? 19.385 18.812 -55.257 1.00 65.94 172 TRP A N 1
ATOM 1373 C CA . TRP A 1 172 ? 18.422 18.852 -56.341 1.00 65.94 172 TRP A CA 1
ATOM 1374 C C . TRP A 1 172 ? 18.711 20.023 -57.276 1.00 65.94 172 TRP A C 1
ATOM 1376 O O . TRP A 1 172 ? 19.081 21.113 -56.853 1.00 65.94 172 TRP A O 1
ATOM 1386 N N . SER A 1 173 ? 18.547 19.801 -58.574 1.00 71.75 173 SER A N 1
ATOM 1387 C CA . SER A 1 173 ? 18.743 20.818 -59.600 1.00 71.75 173 SER A CA 1
ATOM 1388 C C . SER A 1 173 ? 17.465 21.051 -60.378 1.00 71.75 173 SER A C 1
ATOM 1390 O O . SER A 1 173 ? 16.807 20.112 -60.829 1.00 71.75 173 SER A O 1
ATOM 1392 N N . ASN A 1 174 ? 17.147 22.332 -60.558 1.00 72.75 174 ASN A N 1
ATOM 1393 C CA . ASN A 1 174 ? 16.132 22.748 -61.504 1.00 72.75 174 ASN A CA 1
ATOM 1394 C C . ASN A 1 174 ? 16.624 22.450 -62.921 1.00 72.75 174 ASN A C 1
ATOM 1396 O O . ASN A 1 174 ? 17.659 22.965 -63.340 1.00 72.75 174 ASN A O 1
ATOM 1400 N N . VAL A 1 175 ? 15.858 21.645 -63.642 1.00 75.88 175 VAL A N 1
ATOM 1401 C CA . VAL A 1 175 ? 16.081 21.301 -65.052 1.00 75.88 175 VAL A CA 1
ATOM 1402 C C . VAL A 1 175 ? 14.859 21.674 -65.902 1.00 75.88 175 VAL A C 1
ATOM 1404 O O . VAL A 1 175 ? 14.670 21.163 -67.001 1.00 75.88 175 VAL A O 1
ATOM 1407 N N . SER A 1 176 ? 14.024 22.585 -65.388 1.00 74.00 176 SER A N 1
ATOM 1408 C CA . SER A 1 176 ? 12.878 23.146 -66.107 1.00 74.00 176 SER A CA 1
ATOM 1409 C C . SER A 1 176 ? 13.305 23.913 -67.360 1.00 74.00 176 SER A C 1
ATOM 1411 O O . SER A 1 176 ? 14.362 24.549 -67.387 1.00 74.00 176 SER A O 1
ATOM 1413 N 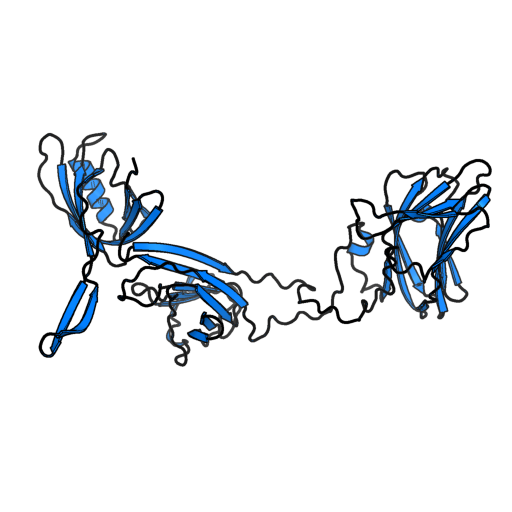N . ASP A 1 177 ? 12.424 23.928 -68.359 1.00 70.94 177 ASP A N 1
ATOM 1414 C CA . ASP A 1 177 ? 12.509 24.864 -69.479 1.00 70.94 177 ASP A CA 1
ATOM 1415 C C . ASP A 1 177 ? 12.492 26.323 -68.970 1.00 70.94 177 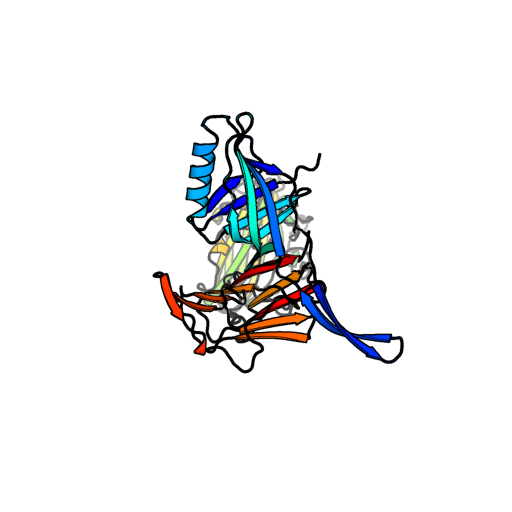ASP A C 1
ATOM 1417 O O . ASP A 1 177 ? 11.983 26.577 -67.877 1.00 70.94 177 ASP A O 1
ATOM 1421 N N . PRO A 1 178 ? 12.961 27.320 -69.749 1.00 64.50 178 PRO A N 1
ATOM 1422 C CA . PRO A 1 178 ? 13.066 28.717 -69.300 1.00 64.50 178 PRO A CA 1
ATOM 1423 C C . PRO A 1 178 ? 11.780 29.363 -68.748 1.00 64.50 178 PRO A C 1
ATOM 1425 O O . PRO A 1 178 ? 11.862 30.357 -68.034 1.00 64.50 178 PRO A O 1
ATOM 1428 N N . GLU A 1 179 ? 10.603 28.826 -69.081 1.00 60.47 179 GLU A N 1
ATOM 1429 C CA . GLU A 1 179 ? 9.300 29.290 -68.571 1.00 60.47 179 GLU A CA 1
ATOM 1430 C C . GLU A 1 179 ? 8.627 28.288 -67.612 1.00 60.47 179 GLU A C 1
ATOM 1432 O O . GLU A 1 179 ? 7.568 28.583 -67.063 1.00 60.47 179 GLU A O 1
ATOM 1437 N N . GLY A 1 180 ? 9.234 27.122 -67.366 1.00 67.38 180 GLY A N 1
ATOM 1438 C CA . GLY A 1 180 ? 8.835 26.234 -66.277 1.00 67.38 180 GLY A CA 1
ATOM 1439 C C . GLY A 1 180 ? 9.364 26.781 -64.952 1.00 67.38 180 GLY A C 1
ATOM 1440 O O . GLY A 1 180 ? 10.545 27.106 -64.829 1.00 67.38 180 GLY A O 1
ATOM 1441 N N . THR A 1 181 ? 8.500 26.901 -63.945 1.00 73.50 181 THR A N 1
ATOM 1442 C CA . THR A 1 181 ? 8.880 27.496 -62.654 1.00 73.50 181 THR A CA 1
ATOM 1443 C C . THR A 1 181 ? 8.717 26.504 -61.518 1.00 73.50 181 THR A C 1
ATOM 1445 O O . THR A 1 181 ? 7.801 25.684 -61.516 1.00 73.50 181 THR A O 1
ATOM 1448 N N . TYR A 1 182 ? 9.596 26.602 -60.522 1.00 80.19 182 TYR A N 1
ATOM 1449 C CA . TYR A 1 182 ? 9.454 25.881 -59.265 1.00 80.19 182 TYR A CA 1
ATOM 1450 C C . TYR A 1 182 ? 9.352 26.867 -58.101 1.00 80.19 182 TYR A C 1
ATOM 1452 O O . TYR A 1 182 ? 9.935 27.952 -58.132 1.00 80.19 182 TYR A O 1
ATOM 1460 N N . GLN A 1 183 ? 8.602 26.491 -57.072 1.00 78.88 183 GLN A N 1
ATOM 1461 C CA . GLN A 1 183 ? 8.489 27.238 -55.824 1.00 78.88 183 GLN A CA 1
ATOM 1462 C C . GLN A 1 183 ? 8.557 26.272 -54.645 1.00 78.88 183 GLN A C 1
ATOM 1464 O O . GLN A 1 183 ? 7.991 25.182 -54.697 1.00 78.88 183 GLN A O 1
ATOM 1469 N N . ILE A 1 184 ? 9.218 26.693 -53.568 1.00 76.50 184 ILE A N 1
ATOM 1470 C CA . ILE A 1 184 ? 9.149 26.009 -52.278 1.00 76.50 184 ILE A CA 1
ATOM 1471 C C . ILE A 1 184 ? 8.156 26.766 -51.408 1.00 76.50 184 ILE A C 1
ATOM 1473 O O . ILE A 1 184 ? 8.313 27.964 -51.176 1.00 76.50 184 ILE A O 1
ATOM 1477 N N . GLN A 1 185 ? 7.125 26.069 -50.951 1.00 79.56 185 GLN A N 1
ATOM 1478 C CA . GLN A 1 185 ? 6.124 26.610 -50.044 1.00 79.56 185 GLN A CA 1
ATOM 1479 C C . GLN A 1 185 ? 6.386 26.117 -48.622 1.00 79.56 185 GLN A C 1
ATOM 1481 O O . GLN A 1 185 ? 6.935 25.028 -48.415 1.00 79.56 185 GLN A O 1
ATOM 1486 N N . ALA A 1 186 ? 5.995 26.945 -47.651 1.00 72.50 186 ALA A N 1
ATOM 1487 C CA . ALA A 1 186 ? 6.093 26.612 -46.239 1.00 72.50 186 ALA A CA 1
ATOM 1488 C C . ALA A 1 186 ? 5.289 25.336 -45.919 1.00 72.50 186 ALA A C 1
ATOM 1490 O O . ALA A 1 186 ? 4.319 25.033 -46.622 1.00 72.50 186 ALA A O 1
ATOM 1491 N N . PRO A 1 187 ? 5.669 24.596 -44.864 1.00 67.81 187 PRO A N 1
ATOM 1492 C CA . PRO A 1 187 ? 4.970 23.384 -44.469 1.00 67.81 187 PRO A CA 1
ATOM 1493 C C . PRO A 1 187 ? 3.493 23.652 -44.172 1.00 67.81 187 PRO A C 1
ATOM 1495 O O . PRO A 1 187 ? 3.134 24.697 -43.623 1.00 67.81 187 PRO A O 1
ATOM 1498 N N . ALA A 1 188 ? 2.638 22.691 -44.510 1.00 66.62 188 ALA A N 1
ATOM 1499 C CA . ALA A 1 188 ? 1.231 22.734 -44.133 1.00 66.62 188 ALA A CA 1
ATOM 1500 C C . ALA A 1 188 ? 1.058 22.366 -42.645 1.00 66.62 188 ALA A C 1
ATOM 1502 O O . ALA A 1 188 ? 1.901 21.685 -42.058 1.00 66.62 188 ALA A O 1
ATOM 1503 N N . SER A 1 189 ? -0.025 22.827 -42.012 1.00 65.69 189 SER A N 1
ATOM 1504 C CA . SER A 1 189 ? -0.261 22.637 -40.570 1.00 65.69 189 SER A CA 1
ATOM 1505 C C . SER A 1 189 ? -0.398 21.169 -40.158 1.00 65.69 189 SER A C 1
ATOM 1507 O O . SER A 1 189 ? -0.060 20.819 -39.030 1.00 65.69 189 SER A O 1
ATOM 1509 N N . ASP A 1 190 ? -0.860 20.311 -41.069 1.00 63.66 190 ASP A N 1
ATOM 1510 C CA . ASP A 1 190 ? -0.946 18.863 -40.886 1.00 63.66 190 ASP A CA 1
ATOM 1511 C C . ASP A 1 190 ? 0.433 18.190 -40.901 1.00 63.66 190 ASP A C 1
ATOM 1513 O O . ASP A 1 190 ? 0.605 17.138 -40.286 1.00 63.66 190 ASP A O 1
ATOM 1517 N N . LYS A 1 191 ? 1.422 18.801 -41.565 1.00 64.94 191 LYS A N 1
ATOM 1518 C CA . LYS A 1 191 ? 2.780 18.276 -41.759 1.00 64.94 191 LYS A CA 1
ATOM 1519 C C . LYS A 1 191 ? 3.834 19.379 -41.568 1.00 64.94 191 LYS A C 1
ATOM 1521 O O . LYS A 1 191 ? 4.471 19.793 -42.538 1.00 64.94 191 LYS A O 1
ATOM 1526 N N . PRO A 1 192 ? 4.096 19.828 -40.324 1.00 61.12 192 PRO A N 1
ATOM 1527 C CA . PRO A 1 192 ? 4.930 21.005 -40.043 1.00 61.12 192 PRO A CA 1
ATOM 1528 C C . PRO A 1 192 ? 6.421 20.823 -40.377 1.00 61.12 192 PRO A C 1
ATOM 1530 O O . PRO A 1 192 ? 7.171 21.794 -40.410 1.00 61.12 192 PRO A O 1
ATOM 1533 N N . ASN A 1 193 ? 6.850 19.585 -40.641 1.00 62.12 193 ASN A N 1
ATOM 1534 C CA . ASN A 1 193 ? 8.244 19.206 -40.872 1.00 62.12 193 ASN A CA 1
ATOM 1535 C C . ASN A 1 193 ? 8.518 18.764 -42.323 1.00 62.12 193 ASN A C 1
ATOM 1537 O O . ASN A 1 193 ? 9.490 18.046 -42.564 1.00 62.12 193 ASN A O 1
ATOM 1541 N N . SER A 1 194 ? 7.684 19.173 -43.287 1.00 66.31 194 SER A N 1
ATOM 1542 C CA . SER A 1 194 ? 7.936 18.975 -44.721 1.00 66.31 194 SER A CA 1
ATOM 1543 C C . SER A 1 194 ? 7.532 20.212 -45.512 1.00 66.31 194 SER A C 1
ATOM 1545 O O . SER A 1 194 ? 6.350 20.546 -45.575 1.00 66.31 194 SER A O 1
ATOM 1547 N N . ASN A 1 195 ? 8.493 20.849 -46.183 1.00 73.12 195 ASN A N 1
ATOM 1548 C CA . ASN A 1 195 ? 8.167 21.867 -47.183 1.00 73.12 195 ASN A CA 1
ATOM 1549 C C . ASN A 1 195 ? 7.458 21.220 -48.385 1.00 73.12 195 ASN A C 1
ATOM 1551 O O . ASN A 1 195 ? 7.504 19.998 -48.566 1.00 73.12 195 ASN A O 1
ATOM 1555 N N . ILE A 1 196 ? 6.813 22.045 -49.209 1.00 80.12 196 ILE A N 1
ATOM 1556 C CA . ILE A 1 196 ? 6.104 21.597 -50.412 1.00 80.12 196 ILE A CA 1
ATOM 1557 C C . ILE A 1 196 ? 6.840 22.133 -51.643 1.00 80.12 196 ILE A C 1
ATOM 1559 O O . ILE A 1 196 ? 6.993 23.346 -51.794 1.00 80.12 196 ILE A O 1
ATOM 1563 N N . LEU A 1 197 ? 7.282 21.241 -52.533 1.00 83.06 197 LEU A N 1
ATOM 1564 C CA . LEU A 1 197 ? 7.807 21.607 -53.849 1.00 83.06 197 LEU A CA 1
ATOM 1565 C C . LEU A 1 197 ? 6.642 21.731 -54.830 1.00 83.06 197 LEU A C 1
ATOM 1567 O O . LEU A 1 197 ? 5.982 20.743 -55.141 1.00 83.06 197 LEU A O 1
ATOM 1571 N N . LYS A 1 198 ? 6.413 22.935 -55.345 1.00 86.44 198 LYS A N 1
ATOM 1572 C CA . LYS A 1 198 ? 5.457 23.209 -56.418 1.00 86.44 198 LYS A CA 1
ATOM 1573 C C . LYS A 1 198 ? 6.205 23.339 -57.740 1.00 86.44 198 LYS A C 1
ATOM 1575 O O . LYS A 1 198 ? 7.075 24.198 -57.858 1.00 86.44 198 LYS A O 1
ATOM 1580 N N . LEU A 1 199 ? 5.832 22.540 -58.733 1.00 85.25 199 LEU A N 1
ATOM 1581 C CA . LEU A 1 199 ? 6.263 22.677 -60.124 1.00 85.25 199 LEU A CA 1
ATOM 1582 C C . LEU A 1 199 ? 5.103 23.220 -60.956 1.00 85.25 199 LEU A C 1
ATOM 1584 O O . LEU A 1 199 ? 4.030 22.614 -60.976 1.00 85.25 199 LEU A O 1
ATOM 1588 N N . THR A 1 200 ? 5.318 24.316 -61.676 1.00 82.81 200 THR A N 1
ATOM 1589 C CA . THR A 1 200 ? 4.311 24.943 -62.542 1.00 82.81 200 THR A CA 1
ATOM 1590 C C . THR A 1 200 ? 4.781 24.892 -63.988 1.00 82.81 200 THR A C 1
ATOM 1592 O O . THR A 1 200 ? 5.887 25.335 -64.303 1.00 82.81 200 THR A O 1
ATOM 1595 N N . SER A 1 201 ? 3.931 24.361 -64.865 1.00 77.31 201 SER A N 1
ATOM 1596 C CA . SER A 1 201 ? 4.184 24.262 -66.304 1.00 77.31 201 SER A CA 1
ATOM 1597 C C . SER A 1 201 ? 3.044 24.878 -67.117 1.00 77.31 201 SER A C 1
ATOM 1599 O O . SER A 1 201 ? 1.870 24.797 -66.742 1.00 77.31 201 SER A O 1
ATOM 1601 N N . SER A 1 202 ? 3.392 25.495 -68.244 1.00 70.56 202 SER A N 1
ATOM 1602 C CA . SER A 1 202 ? 2.468 26.090 -69.215 1.00 70.56 202 SER A CA 1
ATOM 1603 C C . SER A 1 202 ? 3.031 25.980 -70.628 1.00 70.56 202 SER A C 1
ATOM 1605 O O . SER A 1 202 ? 4.227 25.760 -70.813 1.00 70.56 202 SER A O 1
ATOM 1607 N N . ASN A 1 203 ? 2.180 26.160 -71.639 1.00 64.44 203 ASN A N 1
ATOM 1608 C CA . ASN A 1 203 ? 2.595 26.354 -73.031 1.00 64.44 203 ASN A CA 1
ATOM 1609 C C . ASN A 1 203 ? 3.465 25.223 -73.616 1.00 64.44 203 ASN A C 1
ATOM 1611 O O . ASN A 1 203 ? 4.455 25.510 -74.292 1.00 64.44 203 ASN A O 1
ATOM 1615 N N . ASN A 1 204 ? 3.121 23.951 -73.387 1.00 59.88 204 ASN A N 1
ATOM 1616 C CA . ASN A 1 204 ? 3.918 22.786 -73.823 1.00 59.88 204 ASN A CA 1
ATOM 1617 C C . ASN A 1 204 ? 5.316 22.678 -73.200 1.00 59.88 204 ASN A C 1
ATOM 1619 O O . ASN A 1 204 ? 6.163 21.949 -73.721 1.00 59.88 204 ASN A O 1
ATOM 1623 N N . LYS A 1 205 ? 5.580 23.402 -72.109 1.00 65.06 205 LYS A N 1
ATOM 1624 C CA . LYS A 1 205 ? 6.888 23.418 -71.451 1.00 65.06 205 LYS A CA 1
ATOM 1625 C C . LYS A 1 205 ? 6.899 22.544 -70.219 1.00 65.06 205 LYS A C 1
ATOM 1627 O O . LYS A 1 205 ? 5.877 22.290 -69.585 1.00 65.06 205 LYS A O 1
ATOM 1632 N N . LEU A 1 206 ? 8.087 22.077 -69.888 1.00 70.69 206 LEU A N 1
ATOM 1633 C CA . LEU A 1 206 ? 8.315 21.121 -68.831 1.00 70.69 206 LEU A CA 1
ATOM 1634 C C . LEU A 1 206 ? 8.927 21.832 -67.627 1.00 70.69 206 LEU A C 1
ATOM 1636 O O . LEU A 1 206 ? 9.933 22.533 -67.741 1.00 70.69 206 LEU A O 1
ATOM 1640 N N . SER A 1 207 ? 8.328 21.636 -66.454 1.00 70.50 207 SER A N 1
ATOM 1641 C CA . SER A 1 207 ? 8.995 21.953 -65.196 1.00 70.50 207 SER A CA 1
ATOM 1642 C C . SER A 1 207 ? 9.513 20.663 -64.590 1.00 70.50 207 SER A C 1
ATOM 1644 O O . SER A 1 207 ? 8.746 19.719 -64.397 1.00 70.50 207 SER A O 1
ATOM 1646 N N . SER A 1 208 ? 10.816 20.596 -64.330 1.00 74.06 208 SER A N 1
ATOM 1647 C CA . SER A 1 208 ? 11.418 19.400 -63.760 1.00 74.06 208 SER A CA 1
ATOM 1648 C C . SER A 1 208 ? 12.475 19.683 -62.714 1.00 74.06 208 SER A C 1
ATOM 1650 O O . SER A 1 208 ? 13.167 20.705 -62.719 1.00 74.06 208 SER A O 1
ATOM 1652 N N . PHE A 1 209 ? 12.575 18.727 -61.801 1.00 73.94 209 PHE A N 1
ATOM 1653 C CA . PHE A 1 209 ? 13.497 18.747 -60.687 1.00 73.94 209 PHE A CA 1
ATOM 1654 C C . PHE A 1 209 ? 14.200 17.394 -60.611 1.00 73.94 209 PHE A C 1
ATOM 1656 O O . PHE A 1 209 ? 13.545 16.354 -60.526 1.00 73.94 209 PHE A O 1
ATOM 1663 N N . LEU A 1 210 ? 15.528 17.417 -60.677 1.00 75.31 210 LEU A N 1
ATOM 1664 C CA . LEU A 1 210 ? 16.389 16.235 -60.686 1.00 75.31 210 LEU A CA 1
ATOM 1665 C C . LEU A 1 210 ? 17.170 16.160 -59.383 1.00 75.31 210 LEU A C 1
ATOM 1667 O O . LEU A 1 210 ? 17.714 17.169 -58.944 1.00 75.31 210 LEU A O 1
ATOM 1671 N N . ASN A 1 211 ? 17.321 14.969 -58.819 1.00 69.94 211 ASN A N 1
ATOM 1672 C CA . ASN A 1 211 ? 18.291 14.746 -57.756 1.00 69.94 211 ASN A CA 1
ATOM 1673 C C . ASN A 1 211 ? 19.724 14.604 -58.338 1.00 69.94 211 ASN A C 1
ATOM 1675 O O . ASN A 1 211 ? 19.983 13.792 -59.223 1.00 69.94 211 ASN A O 1
ATOM 1679 N N . THR A 1 212 ? 20.688 15.399 -57.870 1.00 61.84 212 THR A N 1
ATOM 1680 C CA . THR A 1 212 ? 22.057 15.440 -58.439 1.00 61.84 212 THR A CA 1
ATOM 1681 C C . THR A 1 212 ? 23.037 14.455 -57.810 1.00 61.84 212 THR A C 1
ATOM 1683 O O . THR A 1 212 ? 24.112 14.200 -58.353 1.00 61.84 212 THR A O 1
ATOM 1686 N N . TRP A 1 213 ? 22.667 13.857 -56.684 1.00 60.84 213 TRP A N 1
ATOM 1687 C CA . TRP A 1 213 ? 23.422 12.816 -56.000 1.00 60.84 213 TRP A CA 1
ATOM 1688 C C . TRP A 1 213 ? 23.174 11.489 -56.715 1.00 60.84 213 TRP A C 1
ATOM 1690 O O . TRP A 1 213 ? 22.247 10.750 -56.394 1.00 60.84 213 TRP A O 1
ATOM 1700 N N . GLY A 1 214 ? 23.992 11.204 -57.730 1.00 61.38 214 GLY A N 1
ATOM 1701 C CA . GLY A 1 214 ? 23.983 9.921 -58.428 1.00 61.38 214 GLY A CA 1
ATOM 1702 C C . GLY A 1 214 ? 24.233 8.783 -57.439 1.00 61.38 214 GLY A C 1
ATOM 1703 O O . GLY A 1 214 ? 25.361 8.561 -56.996 1.00 61.38 214 GLY A O 1
ATOM 1704 N N . LEU A 1 215 ? 23.170 8.078 -57.057 1.00 68.62 215 LEU A N 1
ATOM 1705 C CA . LEU A 1 215 ? 23.261 6.990 -56.096 1.00 68.62 215 LEU A CA 1
ATOM 1706 C C . LEU A 1 215 ? 23.769 5.733 -56.807 1.00 68.62 215 LEU A C 1
ATOM 1708 O O . LEU A 1 215 ? 23.089 5.200 -57.675 1.00 68.62 215 LEU A O 1
ATOM 1712 N N . ASN A 1 216 ? 24.933 5.221 -56.411 1.00 72.88 216 ASN A N 1
ATOM 1713 C CA . ASN A 1 216 ? 25.467 3.980 -56.975 1.00 72.88 216 ASN A CA 1
ATOM 1714 C C . ASN A 1 216 ? 24.652 2.760 -56.522 1.00 72.88 216 ASN A C 1
ATOM 1716 O O . ASN A 1 216 ? 24.613 2.426 -55.331 1.00 72.88 216 ASN A O 1
ATOM 1720 N N . VAL A 1 217 ? 24.062 2.065 -57.490 1.00 73.06 217 VAL A N 1
ATOM 1721 C CA . VAL A 1 217 ? 23.188 0.904 -57.293 1.00 73.06 217 VAL A CA 1
ATOM 1722 C C . VAL A 1 217 ? 23.689 -0.295 -58.089 1.00 73.06 217 VAL A C 1
ATOM 1724 O O . VAL A 1 217 ? 24.391 -0.154 -59.095 1.00 73.06 217 VAL A O 1
ATOM 1727 N N . ARG A 1 218 ? 23.368 -1.496 -57.607 1.00 74.94 218 ARG A N 1
ATOM 1728 C CA . ARG A 1 218 ? 23.789 -2.760 -58.224 1.00 74.94 218 ARG A CA 1
ATOM 1729 C C . ARG A 1 218 ? 22.601 -3.503 -58.811 1.00 74.94 218 ARG A C 1
ATOM 1731 O O . ARG A 1 218 ? 21.505 -3.471 -58.258 1.00 74.94 218 ARG A O 1
ATOM 1738 N N . LYS A 1 219 ? 22.844 -4.229 -59.900 1.00 75.50 219 LYS A N 1
ATOM 1739 C CA . LYS A 1 219 ? 21.880 -5.148 -60.501 1.00 75.50 219 LYS A CA 1
ATOM 1740 C C . LYS A 1 219 ? 21.299 -6.076 -59.433 1.00 75.50 219 LYS A C 1
ATOM 1742 O O . LYS A 1 219 ? 22.053 -6.745 -58.731 1.00 75.50 219 LYS A O 1
ATOM 1747 N N . GLY A 1 220 ? 19.973 -6.145 -59.367 1.00 69.00 220 GLY A N 1
ATOM 1748 C CA . GLY A 1 220 ? 19.235 -6.986 -58.424 1.00 69.00 220 GLY A CA 1
ATOM 1749 C C . GLY A 1 220 ? 18.789 -6.281 -57.143 1.00 69.00 220 GLY A C 1
ATOM 1750 O O . GLY A 1 220 ? 17.904 -6.801 -56.473 1.00 69.00 220 GLY A O 1
ATOM 1751 N N . GLU A 1 221 ? 19.314 -5.095 -56.824 1.00 70.12 221 GLU A N 1
ATOM 1752 C CA . GLU A 1 221 ? 18.839 -4.318 -55.673 1.00 70.12 221 GLU A CA 1
ATOM 1753 C C . GLU A 1 221 ? 17.414 -3.811 -55.899 1.00 70.12 221 GLU A C 1
ATOM 1755 O O . GLU A 1 221 ? 17.049 -3.467 -57.025 1.00 70.12 221 GLU A O 1
ATOM 1760 N N . ARG A 1 222 ? 16.603 -3.720 -54.840 1.00 71.31 222 ARG A N 1
ATOM 1761 C CA . ARG A 1 222 ? 15.284 -3.088 -54.922 1.00 71.31 222 ARG A CA 1
ATOM 1762 C C . ARG A 1 222 ? 15.360 -1.651 -54.425 1.00 71.31 222 ARG A C 1
ATOM 1764 O O . ARG A 1 222 ? 15.858 -1.374 -53.333 1.00 71.31 222 ARG A O 1
ATOM 1771 N N . LEU A 1 223 ? 14.826 -0.743 -55.232 1.00 73.12 223 LEU A N 1
ATOM 1772 C CA . LEU A 1 223 ? 14.673 0.663 -54.886 1.00 73.12 223 LEU A CA 1
ATOM 1773 C C . LEU A 1 223 ? 13.194 0.991 -54.787 1.00 73.12 223 LEU A C 1
ATOM 1775 O O . LEU A 1 223 ? 12.410 0.609 -55.661 1.00 73.12 223 LEU A O 1
ATOM 1779 N N . SER A 1 224 ? 12.841 1.713 -53.728 1.00 73.38 224 SER A N 1
ATOM 1780 C CA . SER A 1 224 ? 11.498 2.227 -53.510 1.00 73.38 224 SER A CA 1
ATOM 1781 C C . SER A 1 224 ? 11.522 3.719 -53.228 1.00 73.38 224 SER A C 1
ATOM 1783 O O . SER A 1 224 ? 12.235 4.179 -52.339 1.00 73.38 224 SER A O 1
ATOM 1785 N N . PHE A 1 225 ? 10.710 4.462 -53.967 1.00 75.00 225 PHE A N 1
ATOM 1786 C CA . PHE A 1 225 ? 10.496 5.887 -53.793 1.00 75.00 225 PHE A CA 1
ATOM 1787 C C . PHE A 1 225 ? 9.037 6.139 -53.424 1.00 75.00 225 PHE A C 1
ATOM 1789 O O . PHE A 1 225 ? 8.143 5.675 -54.126 1.00 75.00 225 PHE A O 1
ATOM 1796 N N . ARG A 1 226 ? 8.801 6.867 -52.336 1.00 76.69 226 ARG A N 1
ATOM 1797 C CA . ARG A 1 226 ? 7.473 7.316 -51.903 1.00 76.69 226 ARG A CA 1
ATOM 1798 C C . ARG A 1 226 ? 7.443 8.836 -51.898 1.00 76.69 226 ARG A C 1
ATOM 1800 O O . ARG A 1 226 ? 8.438 9.450 -51.529 1.00 76.69 226 ARG A O 1
ATOM 1807 N N . VAL A 1 227 ? 6.316 9.432 -52.267 1.00 77.62 227 VAL A N 1
ATOM 1808 C CA . VAL A 1 227 ? 6.082 10.877 -52.172 1.00 77.62 227 VAL A CA 1
ATOM 1809 C C . VAL A 1 227 ? 4.581 11.153 -52.079 1.00 77.62 227 VAL A C 1
ATOM 1811 O O . VAL A 1 227 ? 3.781 10.423 -52.659 1.00 77.62 227 VAL A O 1
ATOM 1814 N N . ASP A 1 228 ? 4.197 12.210 -51.375 1.00 81.44 228 ASP A N 1
ATOM 1815 C CA . ASP A 1 228 ? 2.825 12.711 -51.377 1.00 81.44 228 ASP A CA 1
ATOM 1816 C C . ASP A 1 228 ? 2.661 13.767 -52.470 1.00 81.44 228 ASP A C 1
ATOM 1818 O O . ASP A 1 228 ? 3.477 14.688 -52.590 1.00 81.44 228 ASP A O 1
ATOM 1822 N N . ILE A 1 229 ? 1.596 13.646 -53.264 1.00 81.12 229 ILE A N 1
ATOM 1823 C CA . ILE A 1 229 ? 1.410 14.419 -54.493 1.00 81.12 229 ILE A CA 1
ATOM 1824 C C . ILE A 1 229 ? 0.008 14.997 -54.581 1.00 81.12 229 ILE A C 1
ATOM 1826 O O . ILE A 1 229 ? -0.972 14.336 -54.256 1.00 81.12 229 ILE A O 1
ATOM 1830 N N . LYS A 1 230 ? -0.088 16.222 -55.091 1.00 84.44 230 LYS A N 1
ATOM 1831 C CA . LYS A 1 230 ? -1.348 16.873 -55.453 1.00 84.44 230 LYS A CA 1
ATOM 1832 C C . LYS A 1 230 ? -1.197 17.577 -56.803 1.00 84.44 230 LYS A C 1
ATOM 1834 O O . LYS A 1 230 ? -0.121 18.088 -57.109 1.00 84.44 230 LYS A O 1
ATOM 1839 N N . THR A 1 231 ? -2.264 17.649 -57.600 1.00 82.44 231 THR A N 1
ATOM 1840 C CA . THR A 1 231 ? -2.283 18.419 -58.859 1.00 82.44 231 THR A CA 1
ATOM 1841 C C . THR A 1 231 ? -3.407 19.451 -58.868 1.00 82.44 231 THR A C 1
ATOM 1843 O O . THR A 1 231 ? -4.480 19.211 -58.323 1.00 82.44 231 THR A O 1
ATOM 1846 N N . GLU A 1 232 ? -3.172 20.600 -59.497 1.00 85.12 232 GLU A N 1
ATOM 1847 C CA . GLU A 1 232 ? -4.165 21.660 -59.696 1.00 85.12 232 GLU A CA 1
ATOM 1848 C C . GLU A 1 232 ? -4.188 22.095 -61.160 1.00 85.12 232 GLU A C 1
ATOM 1850 O O . GLU A 1 232 ? -3.139 22.179 -61.808 1.00 85.12 232 GLU A O 1
ATOM 1855 N N . ASN A 1 233 ? -5.391 22.403 -61.656 1.00 76.56 233 ASN A N 1
ATOM 1856 C CA . ASN A 1 233 ? -5.665 22.779 -63.046 1.00 76.56 233 ASN A CA 1
ATOM 1857 C C . ASN A 1 233 ? -5.197 21.730 -64.071 1.00 76.56 233 ASN A C 1
ATOM 1859 O O . ASN A 1 233 ? -4.922 22.054 -65.224 1.00 76.56 233 ASN A O 1
ATOM 1863 N N . ASN A 1 234 ? -5.121 20.467 -63.645 1.00 72.19 234 ASN A N 1
ATOM 1864 C CA . ASN A 1 234 ? -4.796 19.350 -64.510 1.00 72.19 234 ASN A CA 1
ATOM 1865 C C . ASN A 1 234 ? -6.028 18.927 -65.323 1.00 72.19 234 ASN A C 1
ATOM 1867 O O . ASN A 1 234 ? -7.041 18.535 -64.731 1.00 72.19 234 ASN A O 1
ATOM 1871 N N . GLN A 1 235 ? -5.937 19.020 -66.650 1.00 65.38 235 GLN A N 1
ATOM 1872 C CA . GLN A 1 235 ? -6.912 18.441 -67.577 1.00 65.38 235 GLN A CA 1
ATOM 1873 C C . GLN A 1 235 ? -6.567 16.958 -67.759 1.00 65.38 235 GLN A C 1
ATOM 1875 O O . GLN A 1 235 ? -5.394 16.638 -67.873 1.00 65.38 235 GLN A O 1
ATOM 1880 N N . ASP A 1 236 ? -7.547 16.052 -67.832 1.00 59.38 236 ASP A N 1
ATOM 1881 C CA . ASP A 1 236 ? -7.353 14.579 -67.776 1.00 59.38 236 ASP A CA 1
ATOM 1882 C C . ASP A 1 236 ? -6.331 13.970 -68.778 1.00 59.38 236 ASP A C 1
ATOM 1884 O O . ASP A 1 236 ? -5.928 12.800 -68.675 1.00 59.38 236 ASP A O 1
ATOM 1888 N N . TYR A 1 237 ? -5.914 14.750 -69.778 1.00 57.78 237 TYR A N 1
ATOM 1889 C CA . TYR A 1 237 ? -4.924 14.387 -70.791 1.00 57.78 237 TYR A CA 1
ATOM 1890 C C . TYR A 1 237 ? -3.481 14.771 -70.424 1.00 57.78 237 TYR A C 1
ATOM 1892 O O . TYR A 1 237 ? -2.554 14.130 -70.926 1.00 57.78 237 TYR A O 1
ATOM 1900 N N . ASP A 1 238 ? -3.287 15.741 -69.531 1.00 63.50 238 ASP A N 1
ATOM 1901 C CA . ASP A 1 238 ? -1.985 16.173 -69.035 1.00 63.50 238 ASP A CA 1
ATOM 1902 C C . ASP A 1 238 ? -1.629 15.394 -67.767 1.00 63.50 238 ASP A C 1
ATOM 1904 O O . ASP A 1 238 ? -2.458 15.109 -66.899 1.00 63.50 238 ASP A O 1
ATOM 1908 N N . ARG A 1 239 ? -0.391 14.901 -67.697 1.00 65.19 239 ARG A N 1
ATOM 1909 C CA . ARG A 1 239 ? 0.022 14.012 -66.609 1.00 65.19 239 ARG A CA 1
ATOM 1910 C C . ARG A 1 239 ? 1.404 14.413 -66.149 1.00 65.19 239 ARG A C 1
ATOM 1912 O O . ARG A 1 239 ? 2.323 14.431 -66.970 1.00 65.19 239 ARG A O 1
ATOM 1919 N N . PRO A 1 240 ? 1.591 14.653 -64.844 1.00 68.62 240 PRO A N 1
ATOM 1920 C CA . PRO A 1 240 ? 2.937 14.731 -64.337 1.00 68.62 240 PRO A CA 1
ATOM 1921 C C . PRO A 1 240 ? 3.579 13.332 -64.487 1.00 68.62 240 PRO A C 1
ATOM 1923 O O . PRO A 1 240 ? 2.903 12.312 -64.701 1.00 68.62 240 PRO A O 1
ATOM 1926 N N . VAL A 1 241 ? 4.902 13.266 -64.455 1.00 71.19 241 VAL A N 1
ATOM 1927 C CA . VAL A 1 241 ? 5.643 12.019 -64.669 1.00 71.19 241 VAL A CA 1
ATOM 1928 C C . VAL A 1 241 ? 6.745 11.925 -63.627 1.00 71.19 241 VAL A C 1
ATOM 1930 O O . VAL A 1 241 ? 7.400 12.919 -63.311 1.00 71.19 241 VAL A O 1
ATOM 1933 N N . ILE A 1 242 ? 6.956 10.722 -63.095 1.00 73.75 242 ILE A N 1
ATOM 1934 C CA . ILE A 1 242 ? 8.209 10.394 -62.418 1.00 73.75 242 ILE A CA 1
ATOM 1935 C C . ILE A 1 242 ? 9.040 9.582 -63.389 1.00 73.75 242 ILE A C 1
ATOM 1937 O O . ILE A 1 242 ? 8.643 8.487 -63.799 1.00 73.75 242 ILE A O 1
ATOM 1941 N N . ILE A 1 243 ? 10.200 10.122 -63.740 1.00 75.12 243 ILE A N 1
ATOM 1942 C CA . ILE A 1 243 ? 11.186 9.384 -64.518 1.00 75.12 243 ILE A CA 1
ATOM 1943 C C . ILE A 1 243 ? 12.261 8.893 -63.571 1.00 75.12 243 ILE A C 1
ATOM 1945 O O . ILE A 1 243 ? 12.806 9.642 -62.757 1.00 75.12 243 ILE A O 1
ATOM 1949 N N . VAL A 1 244 ? 12.552 7.608 -63.694 1.00 72.31 244 VAL A N 1
ATOM 1950 C CA . VAL A 1 244 ? 13.651 6.970 -62.998 1.00 72.31 244 VAL A CA 1
ATOM 1951 C C . VAL A 1 244 ? 14.675 6.529 -64.027 1.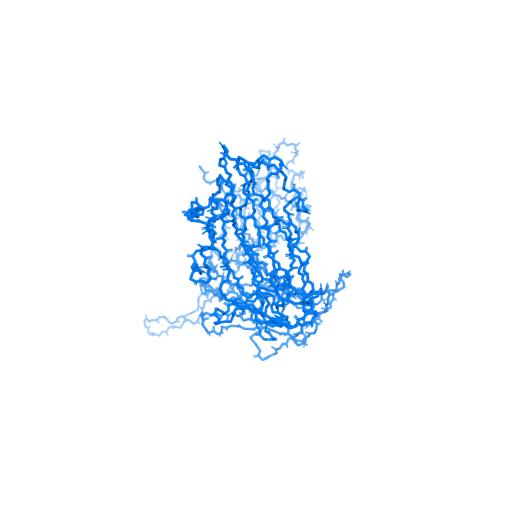00 72.31 244 VAL A C 1
ATOM 1953 O O . VAL A 1 244 ? 14.368 5.745 -64.925 1.00 72.31 244 VAL A O 1
ATOM 1956 N N . VAL A 1 245 ? 15.904 7.001 -63.860 1.00 72.75 245 VAL A N 1
ATOM 1957 C CA . VAL A 1 245 ? 17.046 6.625 -64.692 1.00 72.75 245 VAL A CA 1
ATOM 1958 C C . VAL A 1 245 ? 18.029 5.848 -63.830 1.00 72.75 245 VAL A C 1
ATOM 1960 O O . VAL A 1 245 ? 18.367 6.263 -62.724 1.00 72.75 245 VAL A O 1
ATOM 1963 N N . CYS A 1 246 ? 18.470 4.693 -64.317 1.00 69.12 246 CYS A N 1
ATOM 1964 C CA . CYS A 1 246 ? 19.473 3.879 -63.649 1.00 69.12 246 CYS A CA 1
ATOM 1965 C C . CYS A 1 246 ? 20.453 3.304 -64.673 1.00 69.12 246 CYS A C 1
ATOM 1967 O O . CYS A 1 246 ? 20.090 2.423 -65.452 1.00 69.12 246 CYS A O 1
ATOM 1969 N N . GLY A 1 247 ? 21.705 3.769 -64.650 1.00 70.31 247 GLY A N 1
ATOM 1970 C CA . GLY A 1 247 ? 22.694 3.362 -65.655 1.00 70.31 247 GLY A CA 1
ATOM 1971 C C . GLY A 1 247 ? 22.296 3.860 -67.049 1.00 70.31 247 GLY A C 1
ATOM 1972 O O . GLY A 1 247 ? 22.158 5.065 -67.240 1.00 70.31 247 GLY A O 1
ATOM 1973 N N . THR A 1 248 ? 22.106 2.946 -68.006 1.00 59.22 248 THR A N 1
ATOM 1974 C CA . THR A 1 248 ? 21.579 3.245 -69.353 1.00 59.22 248 THR A CA 1
ATOM 1975 C C . THR A 1 248 ? 20.084 2.942 -69.507 1.00 59.22 248 THR A C 1
ATOM 1977 O O . THR A 1 248 ? 19.500 3.230 -70.551 1.00 59.22 248 THR A O 1
ATOM 1980 N N . GLY A 1 249 ? 19.450 2.375 -68.475 1.00 63.50 249 GLY A N 1
ATOM 1981 C CA . GLY A 1 249 ? 18.024 2.065 -68.459 1.00 63.50 249 GLY A CA 1
ATOM 1982 C C . GLY A 1 249 ? 17.171 3.227 -67.949 1.00 63.50 249 GLY A C 1
ATOM 1983 O O . GLY A 1 249 ? 17.402 3.749 -66.857 1.00 63.50 249 GLY A O 1
A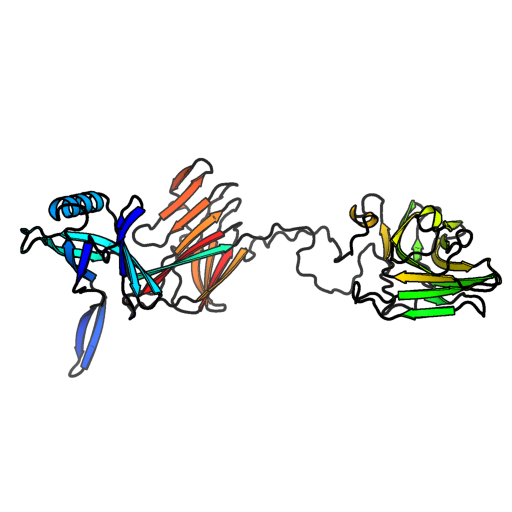TOM 1984 N N . GLU A 1 250 ? 16.134 3.582 -68.706 1.00 71.44 250 GLU A N 1
ATOM 1985 C CA . GLU A 1 250 ? 15.113 4.565 -68.329 1.00 71.44 250 GLU A CA 1
ATOM 1986 C C . GLU A 1 250 ? 13.772 3.863 -68.095 1.00 71.44 250 GLU A C 1
ATOM 1988 O O . GLU A 1 250 ? 13.353 3.011 -68.887 1.00 71.44 250 GLU A O 1
ATOM 1993 N N . LYS A 1 251 ? 13.079 4.220 -67.008 1.00 69.38 251 LYS A N 1
ATOM 1994 C CA . LYS A 1 251 ? 11.697 3.803 -66.780 1.00 69.38 251 LYS A CA 1
ATOM 1995 C C . LYS A 1 251 ? 10.822 4.991 -66.404 1.00 69.38 251 LYS A C 1
ATOM 1997 O O . LYS A 1 251 ? 11.093 5.712 -65.445 1.00 69.38 251 LYS A O 1
ATOM 2002 N N . ASN A 1 252 ? 9.724 5.113 -67.140 1.00 69.44 252 ASN A N 1
ATOM 2003 C CA . ASN A 1 252 ? 8.774 6.210 -67.026 1.00 69.44 252 ASN A CA 1
ATOM 2004 C C . ASN A 1 252 ? 7.517 5.726 -66.319 1.00 69.44 252 ASN A C 1
ATOM 2006 O O . ASN A 1 252 ? 6.871 4.785 -66.782 1.00 69.44 252 ASN A O 1
ATOM 2010 N N . TYR A 1 253 ? 7.177 6.373 -65.209 1.00 66.94 253 TYR A N 1
ATOM 2011 C CA . TYR A 1 253 ? 5.961 6.096 -64.459 1.00 66.94 253 TYR A CA 1
ATOM 2012 C C . TYR A 1 253 ? 5.036 7.304 -64.537 1.00 66.94 253 TYR A C 1
ATOM 2014 O O . TYR A 1 253 ? 5.391 8.408 -64.116 1.00 66.94 253 TYR A O 1
ATOM 2022 N N . LYS A 1 254 ? 3.845 7.095 -65.099 1.00 64.62 254 LYS A N 1
ATOM 2023 C CA . LYS A 1 254 ? 2.829 8.142 -65.220 1.00 64.62 254 LYS A CA 1
ATOM 2024 C C . LYS A 1 254 ? 1.899 8.075 -64.019 1.00 64.62 254 LYS A C 1
ATOM 2026 O O . LYS A 1 254 ? 1.550 6.987 -63.576 1.00 64.62 254 LYS A O 1
ATOM 2031 N N . TYR A 1 255 ? 1.425 9.219 -63.531 1.00 63.66 255 TYR A N 1
ATOM 2032 C CA . TYR A 1 255 ? 0.550 9.219 -62.350 1.00 63.66 255 TYR A CA 1
ATOM 2033 C C . TYR A 1 255 ? -0.820 8.584 -62.545 1.00 63.66 255 TYR A C 1
ATOM 2035 O O . TYR A 1 255 ? -1.415 8.138 -61.567 1.00 63.66 255 TYR A O 1
ATOM 2043 N N . SER A 1 256 ? -1.268 8.414 -63.790 1.00 54.59 256 SER A N 1
ATOM 2044 C CA . SER A 1 256 ? -2.428 7.567 -64.075 1.00 54.59 256 SER A CA 1
ATOM 2045 C C . SER A 1 256 ? -2.269 6.141 -63.559 1.00 54.59 256 SER A C 1
ATOM 2047 O O . SER A 1 256 ? -3.257 5.517 -63.192 1.00 54.59 256 SER A O 1
ATOM 2049 N N . ASP A 1 257 ? -1.036 5.642 -63.506 1.00 54.94 257 ASP A N 1
ATOM 2050 C CA . ASP A 1 257 ? -0.731 4.293 -63.037 1.00 54.94 257 ASP A CA 1
ATOM 2051 C C . ASP A 1 257 ? -0.766 4.221 -61.496 1.00 54.94 257 ASP A C 1
ATOM 2053 O O . ASP A 1 257 ? -0.816 3.132 -60.928 1.00 54.94 257 ASP A O 1
ATOM 2057 N N . PHE A 1 258 ? -0.790 5.382 -60.826 1.00 57.34 258 PHE A N 1
ATOM 2058 C CA . PHE A 1 258 ? -0.894 5.552 -59.373 1.00 57.34 258 PHE A CA 1
ATOM 2059 C C . PHE A 1 258 ? -2.263 6.083 -58.912 1.00 57.34 258 PHE A C 1
ATOM 2061 O O . PHE A 1 258 ? -2.433 6.322 -57.724 1.00 57.34 258 PHE A O 1
ATOM 2068 N N . GLY A 1 259 ? -3.235 6.262 -59.819 1.00 54.97 259 GLY A N 1
ATOM 2069 C CA . GLY A 1 259 ? -4.604 6.692 -59.488 1.00 54.97 259 GLY A CA 1
ATOM 2070 C C . GLY A 1 259 ? -4.885 8.197 -59.590 1.00 54.97 259 GLY A C 1
ATOM 2071 O O . GLY A 1 259 ? -6.050 8.587 -59.584 1.00 54.97 259 GLY A O 1
ATOM 2072 N N . ILE A 1 260 ? -3.869 9.040 -59.803 1.00 59.41 260 ILE A N 1
ATOM 2073 C CA . ILE A 1 260 ? -4.029 10.500 -59.915 1.00 59.41 260 ILE A CA 1
ATOM 2074 C C . ILE A 1 260 ? -4.154 10.867 -61.399 1.00 59.41 260 ILE A C 1
ATOM 2076 O O . ILE A 1 260 ? -3.170 10.855 -62.145 1.00 59.41 260 ILE A O 1
ATOM 2080 N N . THR A 1 261 ? -5.374 11.165 -61.852 1.00 56.09 261 THR A N 1
ATOM 2081 C CA . THR A 1 261 ? -5.676 11.406 -63.281 1.00 56.09 261 THR A CA 1
ATOM 2082 C C . THR A 1 261 ? -6.265 12.780 -63.592 1.00 56.09 261 THR A C 1
ATOM 2084 O O . THR A 1 261 ? -6.242 13.175 -64.752 1.00 56.09 261 THR A O 1
ATOM 2087 N N . SER A 1 262 ? -6.701 13.530 -62.580 1.00 62.38 262 SER A N 1
ATOM 2088 C CA . SER A 1 262 ? -7.325 14.851 -62.707 1.00 62.38 262 SER A CA 1
ATOM 2089 C C . SER A 1 262 ? -6.890 15.763 -61.555 1.00 62.38 262 SER A C 1
ATOM 2091 O O . SER A 1 262 ? -6.224 15.310 -60.621 1.00 62.38 262 SER A O 1
ATOM 2093 N N . SER A 1 263 ? -7.271 17.045 -61.598 1.00 74.75 263 SER A N 1
ATOM 2094 C CA . SER A 1 263 ? -7.056 17.973 -60.474 1.00 74.75 263 SER A CA 1
ATOM 2095 C C . SER A 1 263 ? -7.551 17.361 -59.156 1.00 74.75 263 SER A C 1
ATOM 2097 O O . SER A 1 263 ? -8.689 16.895 -59.094 1.00 74.75 263 SER A O 1
ATOM 2099 N N . SER A 1 264 ? -6.713 17.379 -58.116 1.00 70.12 264 SER A N 1
ATOM 2100 C CA . SER A 1 264 ? -7.032 16.846 -56.786 1.00 70.12 264 SER A CA 1
ATOM 2101 C C . SER A 1 264 ? -7.046 17.966 -55.748 1.00 70.12 264 SER A C 1
ATOM 2103 O O . SER A 1 264 ? -6.152 18.814 -55.729 1.00 70.12 264 SER A O 1
ATOM 2105 N N . SER A 1 265 ? -8.046 17.966 -54.860 1.00 69.44 265 SER A N 1
ATOM 2106 C CA . SER A 1 265 ? -8.076 18.859 -53.695 1.00 69.44 265 SER A CA 1
ATOM 2107 C C . SER A 1 265 ? -7.024 18.481 -52.654 1.00 69.44 265 SER A C 1
ATOM 2109 O O . SER A 1 265 ? -6.454 19.376 -52.021 1.00 69.44 265 SER A O 1
ATOM 2111 N N . ASP A 1 266 ? -6.724 17.186 -52.540 1.00 78.81 266 ASP A N 1
ATOM 2112 C CA . ASP A 1 266 ? -5.955 16.590 -51.451 1.00 78.81 266 ASP A CA 1
ATOM 2113 C C . ASP A 1 266 ? -4.677 15.900 -51.949 1.00 78.81 266 ASP A C 1
ATOM 2115 O O . ASP A 1 266 ? -4.531 15.571 -53.131 1.00 78.81 266 ASP A O 1
ATOM 2119 N N . PHE A 1 267 ? -3.721 15.718 -51.037 1.00 80.31 267 PHE A N 1
ATOM 2120 C CA . PHE A 1 267 ? -2.502 14.962 -51.314 1.00 80.31 267 PHE A CA 1
ATOM 2121 C C . PHE A 1 267 ? -2.782 13.460 -51.278 1.00 80.31 267 PHE A C 1
ATOM 2123 O O . PHE A 1 267 ? -3.345 12.955 -50.309 1.00 80.31 267 PHE A O 1
ATOM 2130 N N . GLU A 1 268 ? -2.301 12.750 -52.292 1.00 76.69 268 GLU A N 1
ATOM 2131 C CA . GLU A 1 268 ? -2.300 11.292 -52.348 1.00 76.69 268 GLU A CA 1
ATOM 2132 C C . GLU A 1 268 ? -0.868 10.759 -52.284 1.00 76.69 268 GLU A C 1
ATOM 2134 O O . GLU A 1 268 ? 0.055 11.324 -52.875 1.00 76.69 268 GLU A O 1
ATOM 2139 N N . THR A 1 269 ? -0.668 9.654 -51.567 1.00 77.62 269 THR A N 1
ATOM 2140 C CA . THR A 1 269 ? 0.638 8.995 -51.494 1.00 77.62 269 THR A CA 1
ATOM 2141 C C . THR A 1 269 ? 0.873 8.155 -52.750 1.00 77.62 269 THR A C 1
ATOM 2143 O O . THR A 1 269 ? 0.163 7.183 -52.997 1.00 77.62 269 THR A O 1
ATOM 2146 N N . ALA A 1 270 ? 1.933 8.471 -53.491 1.00 71.69 270 ALA A N 1
ATOM 2147 C CA . ALA A 1 270 ? 2.426 7.672 -54.604 1.00 71.69 270 ALA A CA 1
ATOM 2148 C C . ALA A 1 270 ? 3.689 6.900 -54.205 1.00 71.69 270 ALA A C 1
ATOM 2150 O O . ALA A 1 270 ? 4.598 7.443 -53.571 1.00 71.69 270 ALA A O 1
ATOM 2151 N N . THR A 1 271 ? 3.766 5.641 -54.639 1.00 72.12 271 THR A N 1
ATOM 2152 C CA . THR A 1 271 ? 4.899 4.755 -54.358 1.00 72.12 271 THR A CA 1
ATOM 2153 C C . THR A 1 271 ? 5.368 4.052 -55.626 1.00 72.12 271 THR A C 1
ATOM 2155 O O . THR A 1 271 ? 4.596 3.387 -56.310 1.00 72.12 271 THR A O 1
ATOM 2158 N N . ILE A 1 272 ? 6.666 4.147 -55.904 1.00 71.81 272 ILE A N 1
ATOM 2159 C CA . ILE A 1 272 ? 7.352 3.476 -57.007 1.00 71.81 272 ILE A CA 1
ATOM 2160 C C . ILE A 1 272 ? 8.318 2.463 -56.429 1.00 71.81 272 ILE A C 1
ATOM 2162 O O . ILE A 1 272 ? 9.168 2.821 -55.623 1.00 71.81 272 ILE A O 1
ATOM 2166 N N . SER A 1 273 ? 8.253 1.223 -56.905 1.00 72.12 273 SER A N 1
ATOM 2167 C CA . SER A 1 273 ? 9.223 0.188 -56.555 1.00 72.12 273 SER A CA 1
ATOM 2168 C C . SER A 1 273 ? 9.705 -0.537 -57.800 1.00 72.12 273 SER A C 1
ATOM 2170 O O . SER A 1 273 ? 8.903 -0.926 -58.651 1.00 72.12 273 SER A O 1
ATOM 2172 N N . PHE A 1 274 ? 11.010 -0.770 -57.904 1.00 68.56 274 PHE A N 1
ATOM 2173 C CA . PHE A 1 274 ? 11.576 -1.565 -58.990 1.00 68.56 274 PHE A CA 1
ATOM 2174 C C . PHE A 1 274 ? 12.871 -2.255 -58.581 1.00 68.56 274 PHE A C 1
ATOM 2176 O O . PHE A 1 274 ? 13.531 -1.876 -57.615 1.00 68.56 274 PHE A O 1
ATOM 2183 N N . ILE A 1 275 ? 13.211 -3.294 -59.340 1.00 72.94 275 ILE A N 1
ATOM 2184 C CA . ILE A 1 275 ? 14.481 -4.002 -59.226 1.00 72.94 275 ILE A CA 1
ATOM 2185 C C . ILE A 1 275 ? 15.451 -3.372 -60.218 1.00 72.94 275 ILE A C 1
ATOM 2187 O O . ILE A 1 275 ? 15.116 -3.187 -61.390 1.00 72.94 275 ILE A O 1
ATOM 2191 N N . VAL A 1 276 ? 16.645 -3.042 -59.742 1.00 75.69 276 VAL A N 1
ATOM 2192 C CA . VAL A 1 276 ? 17.711 -2.418 -60.516 1.00 75.69 276 VAL A CA 1
ATOM 2193 C C . VAL A 1 276 ? 18.160 -3.382 -61.624 1.00 75.69 276 VAL A C 1
ATOM 2195 O O . VAL A 1 276 ? 18.631 -4.485 -61.323 1.00 75.69 276 VAL A O 1
ATOM 2198 N N . PRO A 1 277 ? 18.009 -3.007 -62.907 1.00 67.06 277 PRO A N 1
ATOM 2199 C CA . PRO A 1 277 ? 18.233 -3.923 -64.026 1.00 67.06 277 PRO A CA 1
ATOM 2200 C C . PRO A 1 277 ? 19.722 -4.157 -64.325 1.00 67.06 277 PRO A C 1
ATOM 2202 O O . PRO A 1 277 ? 20.102 -5.235 -64.791 1.00 67.06 277 PRO A O 1
ATOM 2205 N N . GLU A 1 278 ? 20.569 -3.173 -64.024 1.00 76.00 278 GLU A N 1
ATOM 2206 C CA . GLU A 1 278 ? 22.014 -3.188 -64.240 1.00 76.00 278 GLU A CA 1
ATOM 2207 C C . GLU A 1 278 ? 22.733 -2.283 -63.231 1.00 76.00 278 GLU A C 1
ATOM 2209 O O . GLU A 1 278 ? 22.115 -1.425 -62.606 1.00 76.00 278 GLU A O 1
ATOM 2214 N N . ASN A 1 279 ? 24.042 -2.476 -63.055 1.00 77.19 279 ASN A N 1
ATOM 2215 C CA . ASN A 1 279 ? 24.836 -1.595 -62.198 1.00 77.19 279 ASN A CA 1
ATOM 2216 C C . ASN A 1 279 ? 24.864 -0.181 -62.794 1.00 77.19 279 ASN A C 1
ATOM 2218 O O . ASN A 1 279 ? 25.127 -0.028 -63.985 1.00 77.19 279 ASN A O 1
ATOM 2222 N N . GLY A 1 280 ? 24.664 0.848 -61.975 1.00 79.19 280 GLY A N 1
ATOM 2223 C CA . GLY A 1 280 ? 24.650 2.221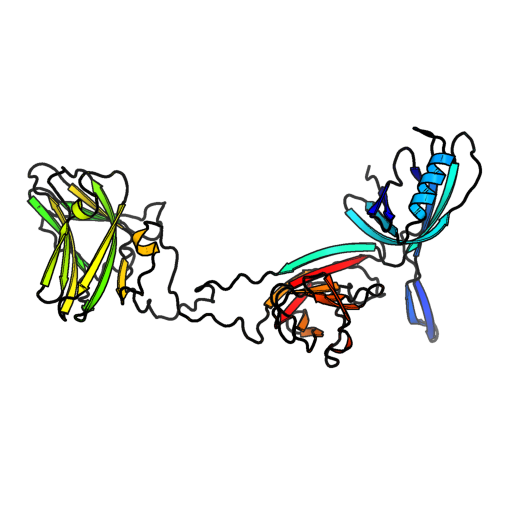 -62.470 1.00 79.19 280 GLY A CA 1
ATOM 2224 C C . GLY A 1 280 ? 24.425 3.259 -61.381 1.00 79.19 280 GLY A C 1
ATOM 2225 O O . GLY A 1 280 ? 24.412 2.941 -60.192 1.00 79.19 280 GLY A O 1
ATOM 2226 N N . ALA A 1 281 ? 24.253 4.510 -61.802 1.00 78.56 281 ALA A N 1
ATOM 2227 C CA . ALA A 1 281 ? 23.815 5.592 -60.932 1.00 78.56 281 ALA A CA 1
ATOM 2228 C C . ALA A 1 281 ? 22.298 5.767 -61.062 1.00 78.56 281 ALA A C 1
ATOM 2230 O O . ALA A 1 281 ? 21.787 5.850 -62.178 1.00 78.56 281 ALA A O 1
ATOM 2231 N N . PHE A 1 282 ? 21.599 5.816 -59.930 1.00 76.94 282 PHE A N 1
ATOM 2232 C CA . PHE A 1 282 ? 20.180 6.124 -59.842 1.00 76.94 282 PHE A CA 1
ATOM 2233 C C . PHE A 1 282 ? 19.964 7.638 -59.828 1.00 76.94 282 PHE A C 1
ATOM 2235 O O . PHE A 1 282 ? 20.571 8.360 -59.029 1.00 76.94 282 PHE A O 1
ATOM 2242 N N . GLN A 1 283 ? 19.056 8.077 -60.692 1.00 77.31 283 GLN A N 1
ATOM 2243 C CA . GLN A 1 283 ? 18.564 9.437 -60.813 1.00 77.31 283 GLN A CA 1
ATOM 2244 C C . GLN A 1 283 ? 17.036 9.427 -60.897 1.00 77.31 283 GLN A C 1
ATOM 2246 O O . GLN A 1 283 ? 16.418 8.559 -61.514 1.00 77.31 283 GLN A O 1
ATOM 2251 N N . LEU A 1 284 ? 16.435 10.417 -60.259 1.00 78.88 284 LEU A N 1
ATOM 2252 C CA . LEU A 1 284 ? 15.014 10.616 -60.086 1.00 78.88 284 LEU A CA 1
ATOM 2253 C C . LEU A 1 284 ? 14.661 12.011 -60.586 1.00 78.88 284 LEU A C 1
ATOM 2255 O O . LEU A 1 284 ? 15.191 13.015 -60.105 1.00 78.88 284 LEU A O 1
ATOM 2259 N N . TYR A 1 285 ? 13.718 12.045 -61.515 1.00 80.19 285 TYR A N 1
ATOM 2260 C CA . TYR A 1 285 ? 13.172 13.261 -62.081 1.00 80.19 285 TYR A CA 1
ATOM 2261 C C . TYR A 1 285 ? 11.710 13.378 -61.674 1.00 80.19 285 TYR A C 1
ATOM 2263 O O . TYR A 1 285 ? 10.893 12.502 -61.972 1.00 80.19 285 TYR A O 1
ATOM 2271 N N . LEU A 1 286 ? 11.382 14.486 -61.020 1.00 82.12 286 LEU A N 1
ATOM 2272 C CA . LEU A 1 286 ? 10.009 14.917 -60.807 1.00 82.12 286 LEU A CA 1
ATOM 2273 C C . LEU A 1 286 ? 9.654 15.870 -61.935 1.00 82.12 286 LEU A C 1
ATOM 2275 O O . LEU A 1 286 ? 10.299 16.908 -62.084 1.00 82.12 286 LEU A O 1
ATOM 2279 N N . ILE A 1 287 ? 8.669 15.501 -62.744 1.00 78.00 287 ILE A N 1
ATOM 2280 C CA . ILE A 1 287 ? 8.320 16.231 -63.956 1.00 78.00 287 ILE A CA 1
ATOM 2281 C C . ILE A 1 287 ? 6.854 16.636 -63.899 1.00 78.00 287 ILE A C 1
ATOM 2283 O O . ILE A 1 287 ? 5.966 15.803 -63.722 1.00 78.00 287 ILE A O 1
ATOM 2287 N N . ASN A 1 288 ? 6.604 17.923 -64.105 1.00 78.69 288 ASN A N 1
ATOM 2288 C CA . ASN A 1 288 ? 5.301 18.448 -64.468 1.00 78.69 288 ASN A CA 1
ATOM 2289 C C . ASN A 1 288 ? 5.347 18.851 -65.949 1.00 78.69 288 ASN A C 1
ATOM 2291 O O . ASN A 1 288 ? 6.023 19.819 -66.307 1.00 78.69 288 ASN A O 1
ATOM 2295 N N . GLN A 1 289 ? 4.676 18.073 -66.799 1.00 72.00 289 GLN A N 1
ATOM 2296 C CA . GLN A 1 289 ? 4.596 18.312 -68.234 1.00 72.00 289 GLN A CA 1
ATOM 2297 C C . GLN A 1 289 ? 3.145 18.600 -68.607 1.00 72.00 289 GLN A C 1
ATOM 2299 O O . GLN A 1 289 ? 2.273 17.752 -68.434 1.00 72.00 289 GLN A O 1
ATOM 2304 N N . ASN A 1 290 ? 2.920 19.793 -69.139 1.00 68.50 290 ASN A N 1
ATOM 2305 C CA . ASN A 1 290 ? 1.617 20.271 -69.564 1.00 68.50 290 ASN A CA 1
ATOM 2306 C C . ASN A 1 290 ? 1.632 20.428 -71.084 1.00 68.50 290 ASN A C 1
ATOM 2308 O O . ASN A 1 290 ? 2.421 21.221 -71.590 1.00 68.50 290 ASN A O 1
ATOM 2312 N N . LEU A 1 291 ? 0.812 19.656 -71.796 1.00 66.38 291 LEU A N 1
ATOM 2313 C CA . LEU A 1 291 ? 0.686 19.664 -73.257 1.00 66.38 291 LEU A CA 1
ATOM 2314 C C . LEU A 1 291 ? -0.430 20.613 -73.740 1.00 66.38 291 LEU A C 1
ATOM 2316 O O . LEU A 1 291 ? -0.763 20.630 -74.930 1.00 66.38 291 LEU A O 1
ATOM 2320 N N . SER A 1 292 ? -1.011 21.409 -72.837 1.00 64.19 292 SER A N 1
ATOM 2321 C CA . SER A 1 292 ? -1.909 22.513 -73.163 1.00 64.19 292 SER A CA 1
ATOM 2322 C C . SER A 1 292 ? -1.132 23.792 -73.488 1.00 64.19 292 SER A C 1
ATOM 2324 O O . SER A 1 292 ? -0.176 24.190 -72.814 1.00 64.19 292 SER A O 1
ATOM 2326 N N . THR A 1 293 ? -1.600 24.505 -74.514 1.00 60.88 293 THR A N 1
ATOM 2327 C CA . THR A 1 293 ? -1.047 25.797 -74.950 1.00 60.88 293 THR A CA 1
ATOM 2328 C C . THR A 1 293 ? -1.766 27.009 -74.351 1.00 60.88 293 THR A C 1
ATOM 2330 O O . THR A 1 293 ? -1.470 28.134 -74.744 1.00 60.88 293 THR A O 1
ATOM 2333 N N . ILE A 1 294 ? -2.763 26.802 -73.481 1.00 60.59 294 ILE A N 1
ATOM 2334 C CA . ILE A 1 294 ? -3.665 27.870 -73.003 1.00 60.59 294 ILE A CA 1
ATOM 2335 C C . ILE A 1 294 ? -3.929 27.861 -71.490 1.00 60.59 294 ILE A C 1
ATOM 2337 O O . ILE A 1 294 ? -4.569 28.783 -70.988 1.00 60.59 294 ILE A O 1
ATOM 2341 N N . SER A 1 295 ? -3.466 26.848 -70.754 1.00 68.25 295 SER A N 1
ATOM 2342 C CA . SER A 1 295 ? -3.710 26.712 -69.313 1.00 68.25 295 SER A CA 1
ATOM 2343 C C . SER A 1 295 ? -2.438 26.343 -68.562 1.00 68.25 295 SER A C 1
ATOM 2345 O O . SER A 1 295 ? -1.620 25.590 -69.076 1.00 68.25 295 SER A O 1
ATOM 2347 N N . GLU A 1 296 ? -2.279 26.858 -67.344 1.00 77.69 296 GLU A N 1
ATOM 2348 C CA . GLU A 1 296 ? -1.221 26.459 -66.411 1.00 77.69 296 GLU A CA 1
ATOM 2349 C C . GLU A 1 296 ? -1.629 25.214 -65.625 1.00 77.69 296 GLU A C 1
ATOM 2351 O O . GLU A 1 296 ? -2.777 25.096 -65.204 1.00 77.69 296 GLU A O 1
ATOM 2356 N N . MET A 1 297 ? -0.665 24.335 -65.362 1.00 81.12 297 MET A N 1
ATOM 2357 C CA . MET A 1 297 ? -0.825 23.162 -64.509 1.00 81.12 297 MET A CA 1
ATOM 2358 C C . MET A 1 297 ? 0.201 23.218 -63.384 1.00 81.12 297 MET A C 1
ATOM 2360 O O . MET A 1 297 ? 1.387 23.463 -63.620 1.00 81.12 297 MET A O 1
ATOM 2364 N N . SER A 1 298 ? -0.238 22.948 -62.157 1.00 85.12 298 SER A N 1
ATOM 2365 C CA . SER A 1 298 ? 0.638 22.877 -60.986 1.00 85.12 298 SER A CA 1
ATOM 2366 C C . SER A 1 298 ? 0.644 21.476 -60.392 1.00 85.12 298 SER A C 1
ATOM 2368 O O . SER A 1 298 ? -0.412 20.889 -60.176 1.00 85.12 298 SER A O 1
ATOM 2370 N N . THR A 1 299 ? 1.832 20.963 -60.081 1.00 84.44 299 THR A N 1
ATOM 2371 C CA . THR A 1 299 ? 2.004 19.721 -59.319 1.00 84.44 299 THR A CA 1
ATOM 2372 C C . THR A 1 299 ? 2.783 20.011 -58.046 1.00 84.44 299 THR A C 1
ATOM 2374 O O . THR A 1 299 ? 3.799 20.703 -58.079 1.00 84.44 299 THR A O 1
ATOM 2377 N N . TYR A 1 300 ? 2.297 19.486 -56.931 1.00 85.38 300 TYR A N 1
ATOM 2378 C CA . TYR A 1 300 ? 2.841 19.685 -55.599 1.00 85.38 300 TYR A CA 1
ATOM 2379 C C . TYR A 1 300 ? 3.388 18.365 -55.074 1.00 85.38 300 TYR A C 1
ATOM 2381 O O . TYR A 1 300 ? 2.709 17.347 -55.166 1.00 85.38 300 TYR A O 1
ATOM 2389 N N . PHE A 1 301 ? 4.578 18.404 -54.485 1.00 83.12 301 PHE A N 1
ATOM 2390 C CA . PHE A 1 301 ? 5.262 17.261 -53.889 1.00 83.12 301 PHE A CA 1
ATOM 2391 C C . PHE A 1 301 ? 5.605 17.558 -52.433 1.00 83.12 301 PHE A C 1
ATOM 2393 O O . PHE A 1 301 ? 6.134 18.632 -52.132 1.00 83.12 301 PHE A O 1
ATOM 2400 N N . ARG A 1 302 ? 5.364 16.602 -51.533 1.00 78.00 302 ARG A N 1
ATOM 2401 C CA . ARG A 1 302 ? 5.801 16.667 -50.130 1.00 78.00 302 ARG A CA 1
ATOM 2402 C C . ARG A 1 302 ? 6.198 15.288 -49.602 1.00 78.00 302 ARG A C 1
ATOM 2404 O O . ARG A 1 302 ? 5.882 14.274 -50.214 1.00 78.00 302 ARG A O 1
ATOM 2411 N N . GLU A 1 303 ? 6.928 15.266 -48.490 1.00 72.62 303 GLU A N 1
ATOM 2412 C CA . GLU A 1 303 ? 7.377 14.042 -47.803 1.00 72.62 303 GLU A CA 1
ATOM 2413 C C . GLU A 1 303 ? 8.022 12.959 -48.701 1.00 72.62 303 GLU A C 1
ATOM 2415 O O . GLU A 1 303 ? 7.687 11.778 -48.583 1.00 72.62 303 GLU A O 1
ATOM 2420 N N . PRO A 1 304 ? 8.952 13.301 -49.615 1.00 70.69 304 PRO A N 1
ATOM 2421 C CA . PRO A 1 304 ? 9.607 12.283 -50.421 1.00 70.69 304 PRO A CA 1
ATOM 2422 C C . PRO A 1 304 ? 10.513 11.399 -49.551 1.00 70.69 304 PRO A C 1
ATOM 2424 O O . PRO A 1 304 ? 11.199 11.867 -48.641 1.00 70.69 304 PRO A O 1
ATOM 2427 N N . MET A 1 305 ? 10.567 10.111 -49.867 1.00 66.06 305 MET A N 1
ATOM 2428 C CA . MET A 1 305 ? 11.384 9.117 -49.175 1.00 66.06 305 MET A CA 1
ATOM 2429 C C . MET A 1 305 ? 11.993 8.148 -50.190 1.00 66.06 305 MET A C 1
ATOM 2431 O O . MET A 1 305 ? 11.269 7.583 -51.008 1.00 66.06 305 MET A O 1
ATOM 2435 N N . LEU A 1 306 ? 13.311 7.920 -50.120 1.00 66.25 306 LEU A N 1
ATOM 2436 C CA . LEU A 1 306 ? 14.008 6.919 -50.940 1.00 66.25 306 LEU A CA 1
ATOM 2437 C C . LEU A 1 306 ? 14.616 5.816 -50.069 1.00 66.25 306 LEU A C 1
ATOM 2439 O O . LEU A 1 306 ? 15.468 6.088 -49.218 1.00 66.25 306 LEU A O 1
ATOM 2443 N N . ILE A 1 307 ? 14.223 4.572 -50.344 1.00 64.81 307 ILE A N 1
ATOM 2444 C CA . ILE A 1 307 ? 14.653 3.371 -49.625 1.00 64.81 307 ILE A CA 1
ATOM 2445 C C . ILE A 1 307 ? 15.351 2.394 -50.586 1.00 64.81 307 ILE A C 1
ATOM 2447 O O . ILE A 1 307 ? 14.876 2.165 -51.701 1.00 64.81 307 ILE A O 1
ATOM 2451 N N . ARG A 1 308 ? 16.457 1.789 -50.138 1.00 63.19 308 ARG A N 1
ATOM 2452 C CA . ARG A 1 308 ? 17.175 0.675 -50.789 1.00 63.19 308 ARG A CA 1
ATOM 2453 C C . ARG A 1 308 ? 17.194 -0.531 -49.860 1.00 63.19 308 ARG A C 1
ATOM 2455 O O . ARG A 1 308 ? 17.553 -0.370 -48.703 1.00 63.19 308 ARG A O 1
ATOM 2462 N N . GLY A 1 309 ? 16.863 -1.718 -50.352 1.00 59.97 309 GLY A N 1
ATOM 2463 C CA . GLY A 1 309 ? 16.916 -2.954 -49.559 1.00 59.97 309 GLY A CA 1
ATOM 2464 C C . GLY A 1 309 ? 16.436 -4.171 -50.346 1.00 59.97 309 GLY A C 1
ATOM 2465 O O . GLY A 1 309 ? 16.135 -4.043 -51.535 1.00 59.97 309 GLY A O 1
ATOM 2466 N N . ASP A 1 310 ? 16.345 -5.332 -49.697 1.00 50.47 310 ASP A N 1
ATOM 2467 C CA . ASP A 1 310 ? 15.709 -6.520 -50.277 1.00 50.47 310 ASP A CA 1
ATOM 2468 C C . ASP A 1 310 ? 14.178 -6.462 -50.120 1.00 50.47 310 ASP A C 1
ATOM 2470 O O . ASP A 1 310 ? 13.634 -5.713 -49.309 1.00 50.47 310 ASP A O 1
ATOM 2474 N N . ALA A 1 311 ? 13.437 -7.228 -50.932 1.00 39.81 311 ALA A N 1
ATOM 2475 C CA . ALA A 1 311 ? 11.966 -7.208 -50.915 1.00 39.81 311 ALA A CA 1
ATOM 2476 C C . ALA A 1 311 ? 11.358 -7.652 -49.566 1.00 39.81 311 ALA A C 1
ATOM 2478 O O . ALA A 1 311 ? 10.230 -7.269 -49.267 1.00 39.81 311 ALA A O 1
ATOM 2479 N N . SER A 1 312 ? 12.102 -8.427 -48.770 1.00 42.84 312 SER A N 1
ATOM 2480 C CA . SER A 1 312 ? 11.761 -8.838 -47.401 1.00 42.84 312 SER A CA 1
ATOM 2481 C C . SER A 1 312 ? 11.913 -7.725 -46.364 1.00 42.84 312 SER A C 1
ATOM 2483 O O . SER A 1 312 ? 11.333 -7.826 -45.289 1.00 42.84 312 SER A O 1
ATOM 2485 N N . ASP A 1 313 ? 12.660 -6.667 -46.686 1.00 44.47 313 ASP A N 1
ATOM 2486 C CA . ASP A 1 313 ? 13.076 -5.632 -45.732 1.00 44.47 313 ASP A CA 1
ATOM 2487 C C . ASP A 1 313 ? 12.212 -4.365 -45.839 1.00 44.47 313 ASP A C 1
ATOM 2489 O O . ASP A 1 313 ? 12.514 -3.336 -45.230 1.00 44.47 313 ASP A O 1
ATOM 2493 N N . MET A 1 314 ? 11.152 -4.400 -46.656 1.00 44.28 314 MET A N 1
ATOM 2494 C CA . MET A 1 314 ? 10.223 -3.283 -46.811 1.00 44.28 314 MET A CA 1
ATOM 2495 C C . MET A 1 314 ? 9.079 -3.401 -45.797 1.00 44.28 314 MET A C 1
ATOM 2497 O O . MET A 1 314 ? 8.325 -4.373 -45.862 1.00 44.28 314 MET A O 1
ATOM 2501 N N . PRO A 1 315 ? 8.897 -2.414 -44.896 1.00 45.72 315 PRO A N 1
ATOM 2502 C CA . PRO A 1 315 ? 7.791 -2.417 -43.946 1.00 45.72 315 PRO A CA 1
ATOM 2503 C C . PRO A 1 315 ? 6.445 -2.497 -44.668 1.00 45.72 315 PRO A C 1
ATOM 2505 O O . PRO A 1 315 ? 6.224 -1.794 -45.657 1.00 45.72 315 PRO A O 1
ATOM 2508 N N . VAL A 1 316 ? 5.524 -3.307 -44.143 1.00 44.66 316 VAL A N 1
ATOM 2509 C CA . VAL A 1 316 ? 4.166 -3.485 -44.696 1.00 44.66 316 VAL A CA 1
ATOM 2510 C C . VAL A 1 316 ? 3.422 -2.141 -44.795 1.00 44.66 316 VAL A C 1
ATOM 2512 O O . VAL A 1 316 ? 2.673 -1.896 -45.741 1.00 44.66 316 VAL A O 1
ATOM 2515 N N . ASP A 1 317 ? 3.727 -1.218 -43.882 1.00 46.03 317 ASP A N 1
ATOM 2516 C CA . ASP A 1 317 ? 3.078 0.088 -43.763 1.00 46.03 317 ASP A CA 1
ATOM 2517 C C . ASP A 1 317 ? 3.572 1.130 -44.778 1.00 46.03 317 ASP A C 1
ATOM 2519 O O . ASP A 1 317 ? 2.922 2.165 -44.949 1.00 46.03 317 ASP A O 1
ATOM 2523 N N . PHE A 1 318 ? 4.667 0.860 -45.502 1.00 44.31 318 PHE A N 1
ATOM 2524 C CA . PHE A 1 318 ? 5.202 1.747 -46.545 1.00 44.31 318 PHE A CA 1
ATOM 2525 C C . PHE A 1 318 ? 4.181 2.029 -47.662 1.00 44.31 318 PHE A C 1
ATOM 2527 O O . PHE A 1 318 ? 4.192 3.099 -48.268 1.00 44.31 318 PHE A O 1
ATOM 2534 N N . TYR A 1 319 ? 3.261 1.093 -47.898 1.00 44.97 319 TYR A N 1
ATOM 2535 C CA . TYR A 1 319 ? 2.218 1.189 -48.921 1.00 44.97 319 TYR A CA 1
ATOM 2536 C C . TYR A 1 319 ? 0.887 1.758 -48.392 1.00 44.97 319 TYR A C 1
ATOM 2538 O O . TYR A 1 319 ? -0.061 1.889 -49.158 1.00 44.97 319 TYR A O 1
ATOM 2546 N N . SER A 1 320 ? 0.785 2.080 -47.094 1.00 40.38 320 SER A N 1
ATOM 2547 C CA . SER A 1 320 ? -0.505 2.300 -46.410 1.00 40.38 320 SER A CA 1
ATOM 2548 C C . SER A 1 320 ? -0.954 3.764 -46.275 1.00 40.38 320 SER A C 1
ATOM 2550 O O . SER A 1 320 ? -2.004 4.024 -45.689 1.00 40.38 320 SER A O 1
ATOM 2552 N N . GLY A 1 321 ? -0.174 4.734 -46.769 1.00 38.16 321 GLY A N 1
ATOM 2553 C CA . GLY A 1 321 ? -0.536 6.161 -46.726 1.00 38.16 321 GLY A CA 1
ATOM 2554 C C . GLY A 1 321 ? -0.578 6.791 -45.323 1.00 38.16 321 GLY A C 1
ATOM 2555 O O . GLY A 1 321 ? -0.924 7.961 -45.185 1.00 38.16 321 GLY A O 1
ATOM 2556 N N . LYS A 1 322 ? -0.200 6.068 -44.258 1.00 36.31 322 LYS A N 1
ATOM 2557 C CA . LYS A 1 322 ? -0.114 6.642 -42.907 1.00 36.31 322 LYS A CA 1
ATOM 2558 C C . LYS A 1 322 ? 1.117 7.564 -42.771 1.00 36.31 322 LYS A C 1
ATOM 2560 O O . LYS A 1 322 ? 2.158 7.293 -43.386 1.00 36.31 322 LYS A O 1
ATOM 2565 N N . PRO A 1 323 ? 1.034 8.659 -41.984 1.00 32.31 323 PRO A N 1
ATOM 2566 C CA . PRO A 1 323 ? 2.195 9.472 -41.628 1.00 32.31 323 PRO A CA 1
ATOM 2567 C C . PRO A 1 323 ? 3.263 8.586 -40.986 1.00 32.31 323 PRO A C 1
ATOM 2569 O O . PRO A 1 323 ? 3.007 7.982 -39.946 1.00 32.31 323 PRO A O 1
ATOM 2572 N N . SER A 1 324 ? 4.453 8.502 -41.581 1.00 35.94 324 SER A N 1
ATOM 2573 C CA . SER A 1 324 ? 5.582 7.843 -40.927 1.00 35.94 324 SER A CA 1
ATOM 2574 C C . SER A 1 324 ? 6.131 8.781 -39.855 1.00 35.94 324 SER A C 1
ATOM 2576 O O . SER A 1 324 ? 7.051 9.561 -40.103 1.00 35.94 324 SER A O 1
ATOM 2578 N N . ASN A 1 325 ? 5.565 8.721 -38.656 1.00 30.17 325 ASN A N 1
ATOM 2579 C CA . ASN A 1 325 ? 6.374 9.012 -37.488 1.00 30.17 325 ASN A CA 1
ATOM 2580 C C . ASN A 1 325 ? 7.230 7.770 -37.242 1.00 30.17 325 ASN A C 1
ATOM 2582 O O . ASN A 1 325 ? 6.680 6.709 -36.970 1.00 30.17 325 ASN A O 1
ATOM 2586 N N . ASN A 1 326 ? 8.550 7.963 -37.298 1.00 32.81 326 ASN A N 1
ATOM 2587 C CA . ASN A 1 326 ? 9.580 7.144 -36.649 1.00 32.81 326 ASN A CA 1
ATOM 2588 C C . ASN A 1 326 ? 10.121 5.982 -37.499 1.00 32.81 326 ASN A C 1
ATOM 2590 O O . ASN A 1 326 ? 9.384 5.180 -38.049 1.00 32.81 326 ASN A O 1
ATOM 2594 N N . TYR A 1 327 ? 11.396 6.034 -37.887 1.00 36.06 327 TYR A N 1
ATOM 2595 C CA . TYR A 1 327 ? 12.630 5.748 -37.133 1.00 36.06 327 TYR A CA 1
ATOM 2596 C C . TYR A 1 327 ? 13.064 4.298 -37.372 1.00 36.06 327 TYR A C 1
ATOM 2598 O O . TYR A 1 327 ? 12.318 3.353 -37.183 1.00 36.06 327 TYR A O 1
ATOM 2606 N N . TYR A 1 328 ? 14.297 4.178 -37.853 1.00 32.97 328 TYR A N 1
ATOM 2607 C CA . TYR A 1 328 ? 15.228 3.070 -37.694 1.00 32.97 328 TYR A CA 1
ATOM 2608 C C . TYR A 1 328 ? 14.789 1.979 -36.718 1.00 32.97 328 TYR A C 1
ATOM 2610 O O . TYR A 1 328 ? 14.823 2.169 -35.505 1.00 32.97 328 TYR A O 1
ATOM 2618 N N . VAL A 1 329 ? 14.531 0.802 -37.267 1.00 29.48 329 VAL A N 1
ATOM 2619 C CA . VAL A 1 329 ? 14.540 -0.438 -36.508 1.00 29.48 329 VAL A CA 1
ATOM 2620 C C . VAL A 1 329 ? 15.967 -0.976 -36.590 1.00 29.48 329 VAL A C 1
ATOM 2622 O O . VAL A 1 329 ? 16.443 -1.357 -37.662 1.00 29.48 329 VAL A O 1
ATOM 2625 N N . TYR A 1 330 ? 16.711 -0.903 -35.488 1.00 30.34 330 TYR A N 1
ATOM 2626 C CA . TYR A 1 330 ? 17.870 -1.774 -35.325 1.00 30.34 330 TYR A CA 1
ATOM 2627 C C . TYR A 1 330 ? 17.351 -3.104 -34.763 1.00 30.34 330 TYR A C 1
ATOM 2629 O O . TYR A 1 330 ? 16.562 -3.059 -33.827 1.00 30.34 330 TYR A O 1
ATOM 2637 N N . PRO A 1 331 ? 17.830 -4.265 -35.247 1.00 31.34 331 PRO A N 1
ATOM 2638 C CA . PRO A 1 331 ? 17.435 -5.591 -34.749 1.00 31.34 331 PRO A CA 1
ATOM 2639 C C . PRO A 1 331 ? 18.009 -5.901 -33.353 1.00 31.34 331 PRO A C 1
ATOM 2641 O O . PRO A 1 331 ? 18.237 -7.055 -33.001 1.00 31.34 331 PRO A O 1
ATOM 2644 N N . TYR A 1 332 ? 18.318 -4.869 -32.571 1.00 34.25 332 TYR A N 1
ATOM 2645 C CA . TYR A 1 332 ? 18.772 -5.008 -31.202 1.00 34.25 332 TYR A CA 1
ATOM 2646 C C . TYR A 1 332 ? 17.593 -4.660 -30.302 1.00 34.25 332 TYR A C 1
ATOM 2648 O O . TYR A 1 332 ? 17.366 -3.495 -29.987 1.00 34.25 332 TYR A O 1
ATOM 2656 N N . VAL A 1 333 ? 16.860 -5.693 -29.887 1.00 33.75 333 VAL A N 1
ATOM 2657 C CA . VAL A 1 333 ? 16.245 -5.684 -28.561 1.00 33.75 333 VAL A CA 1
ATOM 2658 C C . VAL A 1 333 ? 17.433 -5.600 -27.614 1.00 33.75 333 VAL A C 1
ATOM 2660 O O . VAL A 1 333 ? 18.260 -6.515 -27.573 1.00 33.75 333 VAL A O 1
ATOM 2663 N N . TYR A 1 334 ? 17.610 -4.464 -26.944 1.00 36.22 334 TYR A N 1
ATOM 2664 C CA . TYR A 1 334 ? 18.423 -4.509 -25.742 1.00 36.22 334 TYR A CA 1
ATOM 2665 C C . TYR A 1 334 ? 17.668 -5.464 -24.830 1.00 36.22 334 TYR A C 1
ATOM 2667 O O . TYR A 1 334 ? 16.508 -5.205 -24.535 1.00 36.22 334 TYR A O 1
ATOM 2675 N N . GLU A 1 335 ? 18.278 -6.582 -24.432 1.00 35.69 335 GLU A N 1
ATOM 2676 C CA . GLU A 1 335 ? 17.821 -7.216 -23.202 1.00 35.69 335 GLU A CA 1
ATOM 2677 C C . GLU A 1 335 ? 17.766 -6.075 -22.184 1.00 35.69 335 GLU A C 1
ATOM 2679 O O . GLU A 1 335 ? 18.798 -5.431 -21.952 1.00 35.69 335 GLU A O 1
ATOM 2684 N N . SER A 1 336 ? 16.566 -5.759 -21.673 1.00 37.69 336 SER A N 1
ATOM 2685 C CA . SER A 1 336 ? 16.393 -4.987 -20.441 1.00 37.69 336 SER A CA 1
ATOM 2686 C C . SER A 1 336 ? 17.540 -5.406 -19.539 1.00 37.69 336 SER A C 1
ATOM 2688 O O . SER A 1 336 ? 17.649 -6.622 -19.344 1.00 37.69 336 SER A O 1
ATOM 2690 N N . ASP A 1 337 ? 18.457 -4.490 -19.167 1.00 36.28 337 ASP A N 1
ATOM 2691 C CA . ASP A 1 337 ? 19.793 -4.925 -18.739 1.00 36.28 337 ASP A CA 1
ATOM 2692 C C . ASP A 1 337 ? 19.635 -6.116 -17.789 1.00 36.28 337 ASP A C 1
ATOM 2694 O O . ASP A 1 337 ? 18.794 -6.070 -16.892 1.00 36.28 337 ASP A O 1
ATOM 2698 N N . TYR A 1 338 ? 20.394 -7.195 -17.965 1.00 36.69 338 TYR A N 1
ATOM 2699 C CA . TYR A 1 338 ? 20.270 -8.375 -17.097 1.00 36.69 338 TYR A CA 1
ATOM 2700 C C . TYR A 1 338 ? 20.445 -8.028 -15.590 1.00 36.69 338 TYR A C 1
ATOM 2702 O O . TYR A 1 338 ? 20.181 -8.856 -14.732 1.00 36.69 338 TYR A O 1
ATOM 2710 N N . ASN A 1 339 ? 20.874 -6.790 -15.274 1.00 38.06 339 ASN A N 1
ATOM 2711 C CA . ASN A 1 339 ? 20.943 -6.160 -13.947 1.00 38.06 339 ASN A CA 1
ATOM 2712 C C . ASN A 1 339 ? 20.252 -4.764 -13.868 1.00 38.06 339 ASN A C 1
ATOM 2714 O O . ASN A 1 339 ? 20.535 -3.960 -12.973 1.00 38.06 339 ASN A O 1
ATOM 2718 N N . GLY A 1 340 ? 19.411 -4.423 -14.840 1.00 48.91 340 GLY A N 1
ATOM 2719 C CA . GLY A 1 340 ? 18.840 -3.101 -15.087 1.00 48.91 340 GLY A CA 1
ATOM 2720 C C . GLY A 1 340 ? 17.651 -2.857 -14.184 1.00 48.91 340 GLY A C 1
ATOM 2721 O O . GLY A 1 340 ? 16.823 -3.743 -13.970 1.00 48.91 340 GLY A O 1
ATOM 2722 N N . LYS A 1 341 ? 17.576 -1.652 -13.614 1.00 53.78 341 LYS A N 1
ATOM 2723 C CA . LYS A 1 341 ? 16.462 -1.256 -12.748 1.00 53.78 341 LYS A CA 1
ATOM 2724 C C . LYS A 1 341 ? 15.150 -1.410 -13.520 1.00 53.78 341 LYS A C 1
ATOM 2726 O O . LYS A 1 341 ? 14.863 -0.612 -14.408 1.00 53.78 341 LYS A O 1
ATOM 2731 N N . SER A 1 342 ? 14.373 -2.421 -13.168 1.00 61.84 342 SER A N 1
ATOM 2732 C CA . SER A 1 342 ? 13.088 -2.745 -13.777 1.00 61.84 342 SER A CA 1
ATOM 2733 C C . SER A 1 342 ? 12.021 -2.237 -12.823 1.00 61.84 342 SER A C 1
ATOM 2735 O O . SER A 1 342 ? 11.762 -2.858 -11.808 1.00 61.84 342 SER A O 1
ATOM 2737 N N . GLY A 1 343 ? 11.473 -1.051 -13.075 1.00 70.25 343 GLY A N 1
ATOM 2738 C CA . GLY A 1 343 ? 10.557 -0.390 -12.142 1.00 70.25 343 GLY A CA 1
ATOM 2739 C C . GLY A 1 343 ? 11.292 0.417 -11.072 1.00 70.25 343 GLY A C 1
ATOM 2740 O O . GLY A 1 343 ? 11.918 -0.116 -10.155 1.00 70.25 343 GLY A O 1
ATOM 2741 N N . VAL A 1 344 ? 11.210 1.743 -11.200 1.00 82.12 344 VAL A N 1
ATOM 2742 C CA . VAL A 1 344 ? 11.771 2.707 -10.249 1.00 82.12 344 VAL A CA 1
ATOM 2743 C C . VAL A 1 344 ? 10.660 3.642 -9.812 1.00 82.12 344 VAL A C 1
ATOM 2745 O O . VAL A 1 344 ? 10.078 4.344 -10.638 1.00 82.12 344 VAL A O 1
ATOM 2748 N N . PHE A 1 345 ? 10.404 3.682 -8.512 1.00 83.94 345 PHE A N 1
ATOM 2749 C CA . PHE A 1 345 ? 9.355 4.496 -7.919 1.00 83.94 345 PHE A CA 1
ATOM 2750 C C . PHE A 1 345 ? 9.967 5.556 -7.022 1.00 83.94 345 PHE A C 1
ATOM 2752 O O . PHE A 1 345 ? 10.786 5.248 -6.159 1.00 83.94 345 PHE A O 1
ATOM 2759 N N . GLN A 1 346 ? 9.559 6.804 -7.234 1.00 86.94 346 GLN A N 1
ATOM 2760 C CA . GLN A 1 346 ? 9.828 7.895 -6.306 1.00 86.94 346 GLN A CA 1
ATOM 2761 C C . GLN A 1 346 ? 8.662 7.953 -5.329 1.00 86.94 346 GLN A C 1
ATOM 2763 O O . GLN A 1 346 ? 7.528 8.182 -5.744 1.00 86.94 346 GLN A O 1
ATOM 2768 N N . ILE A 1 347 ? 8.938 7.694 -4.058 1.00 86.94 347 ILE A N 1
ATOM 2769 C CA . ILE A 1 347 ? 7.927 7.608 -3.012 1.00 86.94 347 ILE A CA 1
ATOM 2770 C C . ILE A 1 347 ? 8.132 8.779 -2.066 1.00 86.94 347 ILE A C 1
ATOM 2772 O O . ILE A 1 347 ? 9.243 8.994 -1.582 1.00 86.94 347 ILE A O 1
ATOM 2776 N N . GLU A 1 348 ? 7.047 9.499 -1.790 1.00 89.94 348 GLU A N 1
ATOM 2777 C CA . GLU A 1 348 ? 6.989 10.447 -0.685 1.00 89.94 348 GLU A CA 1
ATOM 2778 C C . GLU A 1 348 ? 6.147 9.851 0.439 1.00 89.94 348 GLU A C 1
ATOM 2780 O O . GLU A 1 348 ? 4.941 9.646 0.288 1.00 89.94 348 GLU A O 1
ATOM 2785 N N . ASN A 1 349 ? 6.792 9.540 1.562 1.00 90.12 349 ASN A N 1
ATOM 2786 C CA . ASN A 1 349 ? 6.135 8.934 2.711 1.00 90.12 349 ASN A CA 1
ATOM 2787 C C . ASN A 1 349 ? 5.957 9.952 3.842 1.00 90.12 349 ASN A C 1
ATOM 2789 O O . ASN A 1 349 ? 6.907 10.260 4.564 1.00 90.12 349 ASN A O 1
ATOM 2793 N N . ASN A 1 350 ? 4.722 10.417 4.051 1.00 91.12 350 ASN A N 1
ATOM 2794 C CA . ASN A 1 350 ? 4.388 11.407 5.082 1.00 91.12 350 ASN A CA 1
ATOM 2795 C C . ASN A 1 350 ? 3.970 10.765 6.412 1.00 91.12 350 ASN A C 1
ATOM 2797 O O . ASN A 1 350 ? 3.180 11.348 7.163 1.00 91.12 350 ASN A O 1
ATOM 2801 N N . SER A 1 351 ? 4.454 9.552 6.685 1.00 92.00 351 SER A N 1
ATOM 2802 C CA . SER A 1 351 ? 4.201 8.876 7.955 1.00 92.00 351 SER A CA 1
ATOM 2803 C C . SER A 1 351 ? 4.694 9.711 9.140 1.00 92.00 351 SER A C 1
ATOM 2805 O O . SER A 1 351 ? 5.642 10.487 9.033 1.00 92.00 351 SER A O 1
ATOM 2807 N N . VAL A 1 352 ? 4.027 9.561 10.284 1.00 90.50 352 VAL A N 1
ATOM 2808 C CA . VAL A 1 352 ? 4.317 10.294 11.518 1.00 90.50 352 VAL A CA 1
ATOM 2809 C C . VAL A 1 352 ? 4.500 9.304 12.657 1.00 90.50 352 VAL A C 1
ATOM 2811 O O . VAL A 1 352 ? 3.521 8.898 13.294 1.00 90.50 352 VAL A O 1
ATOM 2814 N N . TYR A 1 353 ? 5.758 8.959 12.956 1.00 86.31 353 TYR A N 1
ATOM 2815 C CA . TYR A 1 353 ? 6.081 7.962 13.978 1.00 86.31 353 TYR A CA 1
ATOM 2816 C C . TYR A 1 353 ? 6.489 8.498 15.352 1.00 86.31 353 TYR A C 1
ATOM 2818 O O . TYR A 1 353 ? 6.649 7.702 16.280 1.00 86.31 353 TYR A O 1
ATOM 2826 N N . ILE A 1 354 ? 6.691 9.807 15.530 1.00 84.81 354 ILE A N 1
ATOM 2827 C CA . ILE A 1 354 ? 7.093 10.405 16.826 1.00 84.81 354 ILE A CA 1
ATOM 2828 C C . ILE A 1 354 ? 8.243 9.593 17.489 1.00 84.81 354 ILE A C 1
ATOM 2830 O O . ILE A 1 354 ? 8.227 9.284 18.679 1.00 84.81 354 ILE A O 1
ATOM 2834 N N . GLY A 1 355 ? 9.217 9.149 16.681 1.00 76.38 355 GLY A N 1
ATOM 2835 C CA . GLY A 1 355 ? 10.376 8.361 17.125 1.00 76.38 355 GLY A CA 1
ATOM 2836 C C . GLY A 1 355 ? 10.110 6.905 17.543 1.00 76.38 355 GLY A C 1
ATOM 2837 O O . GLY A 1 355 ? 11.020 6.264 18.065 1.00 76.38 355 GLY A O 1
ATOM 2838 N N . SER A 1 356 ? 8.905 6.366 17.337 1.00 75.00 356 SER A N 1
ATOM 2839 C CA . SER A 1 356 ? 8.545 4.992 17.739 1.00 75.00 356 SER A CA 1
ATOM 2840 C C . SER A 1 356 ? 8.771 3.923 16.664 1.00 75.00 356 SER A C 1
ATOM 2842 O O . SER A 1 356 ? 8.886 2.746 16.999 1.00 75.00 356 SER A O 1
ATOM 2844 N N . ALA A 1 357 ? 8.878 4.319 15.395 1.00 78.50 357 ALA A N 1
ATOM 2845 C CA . ALA A 1 357 ? 9.206 3.446 14.272 1.00 78.50 357 ALA A CA 1
ATOM 2846 C C . ALA A 1 357 ? 10.071 4.196 13.246 1.00 78.50 357 ALA A C 1
ATOM 2848 O O . ALA A 1 357 ? 10.286 5.402 13.368 1.00 78.50 357 ALA A O 1
ATOM 2849 N N . LYS A 1 358 ? 10.631 3.458 12.279 1.00 75.50 358 LYS A N 1
ATOM 2850 C CA . LYS A 1 358 ? 11.594 3.978 11.288 1.00 75.50 358 LYS A CA 1
ATOM 2851 C C . LYS A 1 358 ? 11.169 3.782 9.830 1.00 75.50 358 LYS A C 1
ATOM 2853 O O . LYS A 1 358 ? 11.952 4.089 8.935 1.00 75.50 358 LYS A O 1
ATOM 2858 N N . GLY A 1 359 ? 9.969 3.268 9.588 1.00 88.19 359 GLY A N 1
ATOM 2859 C CA . GLY A 1 359 ? 9.473 3.062 8.238 1.00 88.19 359 GLY A CA 1
ATOM 2860 C C . GLY A 1 359 ? 8.153 2.310 8.200 1.00 88.19 359 GLY A C 1
ATOM 2861 O O . GLY A 1 359 ? 7.842 1.520 9.092 1.00 88.19 359 GLY A O 1
ATOM 2862 N N . SER A 1 360 ? 7.421 2.563 7.127 1.00 92.50 360 SER A N 1
ATOM 2863 C CA . SER A 1 360 ? 6.138 1.970 6.798 1.00 92.50 360 SER A CA 1
ATOM 2864 C C . SER A 1 360 ? 6.292 0.547 6.292 1.00 92.50 360 SER A C 1
ATOM 2866 O O . SER A 1 360 ? 7.130 0.301 5.417 1.00 92.50 360 SER A O 1
ATOM 2868 N N . PRO A 1 361 ? 5.471 -0.398 6.769 1.00 93.19 361 PRO A N 1
ATOM 2869 C CA . PRO A 1 361 ? 5.446 -1.728 6.195 1.00 93.19 361 PRO A CA 1
ATOM 2870 C C . PRO A 1 361 ? 4.938 -1.675 4.750 1.00 93.19 361 PRO A C 1
ATOM 2872 O O . PRO A 1 361 ? 4.080 -0.859 4.399 1.00 93.19 361 PRO A O 1
ATOM 2875 N N . VAL A 1 362 ? 5.462 -2.578 3.927 1.00 94.75 362 VAL A N 1
ATOM 2876 C CA . VAL A 1 362 ? 5.138 -2.710 2.507 1.00 94.75 362 VAL A CA 1
ATOM 2877 C C . VAL A 1 362 ? 4.897 -4.178 2.161 1.00 94.75 362 VAL A C 1
ATOM 2879 O O . VAL A 1 362 ? 5.567 -5.080 2.666 1.00 94.75 362 VAL A O 1
ATOM 2882 N N . GLU A 1 363 ? 3.910 -4.419 1.308 1.00 96.75 363 GLU A N 1
ATOM 2883 C CA . GLU A 1 363 ? 3.704 -5.689 0.626 1.00 96.75 363 GLU A CA 1
ATOM 2884 C C . GLU A 1 363 ? 4.060 -5.521 -0.849 1.00 96.75 363 GLU A C 1
ATOM 2886 O O . GLU A 1 363 ? 3.528 -4.650 -1.530 1.00 96.75 363 GLU A O 1
ATOM 2891 N N . ILE A 1 364 ? 4.979 -6.348 -1.327 1.00 96.12 364 ILE A N 1
ATOM 2892 C CA . ILE A 1 364 ? 5.502 -6.362 -2.687 1.00 96.12 364 ILE A CA 1
ATOM 2893 C C . ILE A 1 364 ? 5.009 -7.633 -3.366 1.00 96.12 364 ILE A C 1
ATOM 2895 O O . ILE A 1 364 ? 5.113 -8.725 -2.806 1.00 96.12 364 ILE A O 1
ATOM 2899 N N . THR A 1 365 ? 4.512 -7.495 -4.589 1.00 96.44 365 THR A N 1
ATOM 2900 C CA . THR A 1 365 ? 4.170 -8.601 -5.479 1.00 96.44 365 THR A CA 1
ATOM 2901 C C . THR A 1 365 ? 5.010 -8.503 -6.745 1.00 96.44 365 THR A C 1
ATOM 2903 O O . THR A 1 365 ? 4.888 -7.543 -7.502 1.00 96.44 365 THR A O 1
ATOM 2906 N N . VAL A 1 366 ? 5.838 -9.517 -6.983 1.00 94.56 366 VAL A N 1
ATOM 2907 C CA . VAL A 1 366 ? 6.611 -9.694 -8.215 1.00 94.56 366 VAL A CA 1
ATOM 2908 C C . VAL A 1 366 ? 5.932 -10.759 -9.063 1.00 94.56 366 VAL A C 1
ATOM 2910 O O . VAL A 1 366 ? 5.665 -11.861 -8.577 1.00 94.56 366 VAL A O 1
ATOM 2913 N N . HIS A 1 367 ? 5.657 -10.446 -10.323 1.00 92.44 367 HIS A N 1
ATOM 2914 C CA . HIS A 1 367 ? 5.079 -11.379 -11.280 1.00 92.44 367 HIS A CA 1
ATOM 2915 C C . HIS A 1 367 ? 6.180 -12.004 -12.140 1.00 92.44 367 HIS A C 1
ATOM 2917 O O . HIS A 1 367 ? 7.075 -11.308 -12.620 1.00 92.44 367 HIS A O 1
ATOM 2923 N N . GLY A 1 368 ? 6.112 -13.323 -12.325 1.00 89.00 368 GLY A N 1
ATOM 2924 C CA . GLY A 1 368 ? 7.014 -14.033 -13.227 1.00 89.00 368 GLY A CA 1
ATOM 2925 C C . GLY A 1 368 ? 6.638 -13.853 -14.707 1.00 89.00 368 GLY A C 1
ATOM 2926 O O . GLY A 1 368 ? 5.515 -13.440 -15.009 1.00 89.00 368 GLY A O 1
ATOM 2927 N N . PRO A 1 369 ? 7.532 -14.223 -15.640 1.00 90.62 369 PRO A N 1
ATOM 2928 C CA . PRO A 1 369 ? 8.768 -14.964 -15.397 1.00 90.62 369 PRO A CA 1
ATOM 2929 C C . PRO A 1 369 ? 9.940 -14.073 -14.952 1.00 90.62 369 PRO A C 1
ATOM 2931 O O . PRO A 1 369 ? 10.247 -13.081 -15.606 1.00 90.62 369 PRO A O 1
ATOM 2934 N N . CYS A 1 370 ? 10.631 -14.440 -13.871 1.00 87.62 370 CYS A N 1
ATOM 2935 C CA . CYS A 1 370 ? 11.885 -13.794 -13.469 1.00 87.62 370 CYS A CA 1
ATOM 2936 C C . CYS A 1 370 ? 12.757 -14.699 -12.583 1.00 87.62 370 CYS A C 1
ATOM 2938 O O . CYS A 1 370 ? 12.241 -15.581 -11.894 1.00 87.62 370 CYS A O 1
ATOM 2940 N N . THR A 1 371 ? 14.067 -14.446 -12.554 1.00 89.75 371 THR A N 1
ATOM 2941 C CA . THR A 1 371 ? 15.050 -15.222 -11.780 1.00 89.75 371 THR A CA 1
ATOM 2942 C C . THR A 1 371 ? 15.806 -14.317 -10.821 1.00 89.75 371 THR A C 1
ATOM 2944 O O . THR A 1 371 ? 16.326 -13.275 -11.214 1.00 89.75 371 THR A O 1
ATOM 2947 N N . ASN A 1 372 ? 15.919 -14.755 -9.570 1.00 91.69 372 ASN A N 1
ATOM 2948 C CA . ASN A 1 372 ? 16.616 -14.054 -8.496 1.00 91.69 372 ASN A CA 1
ATOM 2949 C C . ASN A 1 372 ? 16.186 -12.580 -8.325 1.00 91.69 372 ASN A C 1
ATOM 2951 O O . ASN A 1 372 ? 17.040 -11.684 -8.387 1.00 91.69 372 ASN A O 1
ATOM 2955 N N . PRO A 1 373 ? 14.878 -12.305 -8.147 1.00 93.50 373 PRO A N 1
ATOM 2956 C CA . PRO A 1 373 ? 14.385 -10.942 -8.016 1.00 93.50 373 PRO A CA 1
ATOM 2957 C C . PRO A 1 373 ? 14.912 -10.290 -6.733 1.00 93.50 373 PRO A C 1
ATOM 2959 O O . PRO A 1 373 ? 14.960 -10.917 -5.668 1.00 93.50 373 PRO A O 1
ATOM 2962 N N . TYR A 1 374 ? 15.271 -9.010 -6.818 1.00 93.75 374 TYR A N 1
ATOM 2963 C CA . TYR A 1 374 ? 15.664 -8.216 -5.654 1.00 93.75 374 TYR A CA 1
ATOM 2964 C C . TYR A 1 374 ? 15.282 -6.744 -5.812 1.00 93.75 374 TYR A C 1
ATOM 2966 O O . TYR A 1 374 ? 14.982 -6.269 -6.906 1.00 93.75 374 TYR A O 1
ATOM 2974 N N . TRP A 1 375 ? 15.282 -6.007 -4.706 1.00 94.88 375 TRP A N 1
ATOM 2975 C CA . TRP A 1 375 ? 14.975 -4.580 -4.699 1.00 94.88 375 TRP A CA 1
ATOM 2976 C C . TRP A 1 375 ? 15.720 -3.826 -3.606 1.00 94.88 375 TRP A C 1
ATOM 2978 O O . TRP A 1 375 ? 16.215 -4.398 -2.631 1.00 94.88 375 TRP A O 1
ATOM 2988 N N . GLU A 1 376 ? 15.795 -2.513 -3.792 1.00 94.56 376 GLU A N 1
ATOM 2989 C CA . GLU A 1 376 ? 16.533 -1.587 -2.945 1.00 94.56 376 GLU A CA 1
ATOM 2990 C C . GLU A 1 376 ? 15.692 -0.346 -2.639 1.00 94.56 376 GLU A C 1
ATOM 2992 O O . GLU A 1 376 ? 15.019 0.203 -3.513 1.00 94.56 376 GLU A O 1
ATOM 2997 N N . ILE A 1 377 ? 15.776 0.120 -1.394 1.00 93.25 377 ILE A N 1
ATOM 2998 C CA . ILE A 1 377 ? 15.327 1.445 -0.976 1.00 93.25 377 ILE A CA 1
ATOM 2999 C C . ILE A 1 377 ? 16.546 2.359 -0.960 1.00 93.25 377 ILE A C 1
ATOM 3001 O O . ILE A 1 377 ? 17.508 2.096 -0.231 1.00 93.25 377 ILE A O 1
ATOM 3005 N N . LEU A 1 378 ? 16.502 3.439 -1.733 1.00 90.19 378 LEU A N 1
ATOM 3006 C CA . LEU A 1 378 ? 17.579 4.409 -1.854 1.00 90.19 378 LEU A CA 1
ATOM 3007 C C . LEU A 1 378 ? 17.155 5.792 -1.360 1.00 90.19 378 LEU A C 1
ATOM 3009 O O . LEU A 1 378 ? 16.035 6.235 -1.598 1.00 90.19 378 LEU A O 1
ATOM 3013 N N . ASP A 1 379 ? 18.100 6.494 -0.746 1.00 86.06 379 ASP A N 1
ATOM 3014 C CA . ASP A 1 379 ? 18.064 7.943 -0.549 1.00 86.06 379 ASP A CA 1
ATOM 3015 C C . ASP A 1 379 ? 19.172 8.553 -1.420 1.00 86.06 379 ASP A C 1
ATOM 3017 O O . ASP A 1 379 ? 20.373 8.349 -1.190 1.00 86.06 379 ASP A O 1
ATOM 3021 N N . GLY A 1 380 ? 18.761 9.184 -2.522 1.00 80.94 380 GLY A N 1
ATOM 3022 C CA . GLY A 1 380 ? 19.658 9.570 -3.608 1.00 80.94 380 GLY A CA 1
ATOM 3023 C C . GLY A 1 380 ? 20.406 8.362 -4.187 1.00 80.94 380 GLY A C 1
ATOM 3024 O O . GLY A 1 380 ? 19.816 7.491 -4.823 1.00 80.94 380 GLY A O 1
ATOM 3025 N N . SER A 1 381 ? 21.726 8.312 -3.986 1.00 81.00 381 SER A N 1
ATOM 3026 C CA . SER A 1 381 ? 22.589 7.212 -4.446 1.00 81.00 381 SER A CA 1
ATOM 3027 C C . SER A 1 381 ? 22.929 6.188 -3.359 1.00 81.00 381 SER A C 1
ATOM 3029 O O . SER A 1 381 ? 23.684 5.252 -3.622 1.00 81.00 381 SER A O 1
ATOM 3031 N N . LYS A 1 382 ? 22.455 6.380 -2.123 1.00 88.69 382 LYS A N 1
ATOM 3032 C CA . LYS A 1 382 ? 22.782 5.517 -0.987 1.00 88.69 382 LYS A CA 1
ATOM 3033 C C . LYS A 1 382 ? 21.689 4.472 -0.796 1.00 88.69 382 LYS A C 1
ATOM 3035 O O . LYS A 1 382 ? 20.541 4.829 -0.554 1.00 88.69 382 LYS A O 1
ATOM 3040 N N . VAL A 1 383 ? 22.062 3.194 -0.814 1.00 91.88 383 VAL A N 1
ATOM 3041 C CA . VAL A 1 383 ? 21.162 2.097 -0.429 1.00 91.88 383 VAL A CA 1
ATOM 3042 C C . VAL A 1 383 ? 20.944 2.141 1.085 1.00 91.88 383 VAL A C 1
ATOM 3044 O O . VAL A 1 383 ? 21.897 2.065 1.864 1.00 91.88 383 VAL A O 1
ATOM 3047 N N . LEU A 1 384 ? 19.689 2.307 1.497 1.00 92.81 384 LEU A N 1
ATOM 3048 C CA . LEU A 1 384 ? 19.263 2.283 2.895 1.00 92.81 384 LEU A CA 1
ATOM 3049 C C . LEU A 1 384 ? 18.886 0.871 3.341 1.00 92.81 384 LEU A C 1
ATOM 3051 O O . LEU A 1 384 ? 19.246 0.463 4.444 1.00 92.81 384 LEU A O 1
ATOM 3055 N N . GLN A 1 385 ? 18.141 0.156 2.497 1.00 95.56 385 GLN A N 1
ATOM 3056 C CA . GLN A 1 385 ? 17.633 -1.194 2.743 1.00 95.56 385 GLN A CA 1
ATOM 3057 C C . GLN A 1 385 ? 17.575 -1.962 1.419 1.00 95.56 385 GLN A C 1
ATOM 3059 O O . GLN A 1 385 ? 17.426 -1.364 0.355 1.00 95.56 385 GLN A O 1
ATOM 3064 N N . SER A 1 386 ? 17.664 -3.282 1.484 1.00 96.06 386 SER A N 1
ATOM 3065 C CA . SER A 1 386 ? 17.478 -4.184 0.350 1.00 96.06 386 SER A CA 1
ATOM 3066 C C . SER A 1 386 ? 16.880 -5.521 0.790 1.00 96.06 386 SER A C 1
ATOM 3068 O O . SER A 1 386 ? 17.006 -5.930 1.948 1.00 96.06 386 SER A O 1
ATOM 3070 N N . ASP A 1 387 ? 16.213 -6.196 -0.137 1.00 96.94 387 ASP A N 1
ATOM 3071 C CA . ASP A 1 387 ? 15.682 -7.554 0.028 1.00 96.94 387 ASP A CA 1
ATOM 3072 C C . ASP A 1 387 ? 15.725 -8.262 -1.335 1.00 96.94 387 ASP A C 1
ATOM 3074 O O . ASP A 1 387 ? 15.858 -7.617 -2.378 1.00 96.94 387 ASP A O 1
ATOM 3078 N N . GLY A 1 388 ? 15.729 -9.587 -1.331 1.00 95.31 388 GLY A N 1
ATOM 3079 C CA . GLY A 1 388 ? 15.907 -10.391 -2.530 1.00 95.31 388 GLY A CA 1
ATOM 3080 C C . GLY A 1 388 ? 15.874 -11.882 -2.241 1.00 95.31 388 GLY A C 1
ATOM 3081 O O . GLY A 1 388 ? 16.056 -12.314 -1.103 1.00 95.31 388 GLY A O 1
ATOM 3082 N N . TYR A 1 389 ? 15.615 -12.667 -3.282 1.00 95.31 389 TYR A N 1
ATOM 3083 C CA . TYR A 1 389 ? 15.319 -14.091 -3.150 1.00 95.31 389 TYR A CA 1
ATOM 3084 C C . TYR A 1 389 ? 16.049 -14.889 -4.219 1.00 95.31 389 TYR A C 1
ATOM 3086 O O . TYR A 1 389 ? 15.990 -14.537 -5.389 1.00 95.31 389 TYR A O 1
ATOM 3094 N N . ASN A 1 390 ? 16.689 -15.989 -3.827 1.00 94.94 390 ASN A N 1
ATOM 3095 C CA . ASN A 1 390 ? 17.370 -16.920 -4.724 1.00 94.94 390 ASN A CA 1
ATOM 3096 C C . ASN A 1 390 ? 16.370 -17.948 -5.275 1.00 94.94 390 ASN A C 1
ATOM 3098 O O . ASN A 1 390 ? 16.380 -19.116 -4.886 1.00 94.94 390 ASN A O 1
ATOM 3102 N N . ILE A 1 391 ? 15.438 -17.490 -6.112 1.00 93.06 391 ILE A N 1
ATOM 3103 C CA . ILE A 1 391 ? 14.330 -18.299 -6.629 1.00 93.06 391 ILE A CA 1
ATOM 3104 C C . ILE A 1 391 ? 13.988 -17.928 -8.075 1.00 93.06 391 ILE A C 1
ATOM 3106 O O . ILE A 1 391 ? 14.086 -16.765 -8.472 1.00 93.06 391 ILE A O 1
ATOM 3110 N N . ASP A 1 392 ? 13.523 -18.918 -8.834 1.00 93.19 392 ASP A N 1
ATOM 3111 C CA . ASP A 1 392 ? 12.835 -18.713 -10.105 1.00 93.19 392 ASP A CA 1
ATOM 3112 C C . ASP A 1 392 ? 11.333 -18.534 -9.857 1.00 93.19 392 ASP A C 1
ATOM 3114 O O . ASP A 1 392 ? 10.689 -19.377 -9.227 1.00 93.19 392 ASP A O 1
ATOM 3118 N N . VAL A 1 393 ? 10.762 -17.444 -10.364 1.00 93.62 393 VAL A N 1
ATOM 3119 C CA . VAL A 1 393 ? 9.317 -17.195 -10.390 1.00 93.62 393 VAL A CA 1
ATOM 3120 C C . VAL A 1 393 ? 8.842 -17.503 -11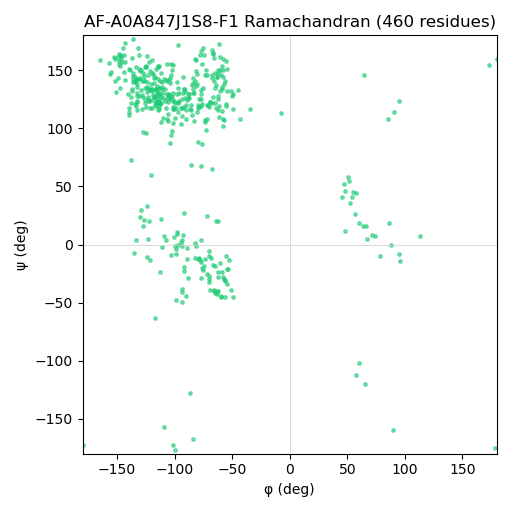.811 1.00 93.62 393 VAL A C 1
ATOM 3122 O O . VAL A 1 393 ? 9.126 -16.709 -12.704 1.00 93.62 393 VAL A O 1
ATOM 3125 N N . PRO A 1 394 ? 8.170 -18.642 -12.071 1.00 91.12 394 PRO A N 1
ATOM 3126 C CA . PRO A 1 394 ? 7.750 -19.008 -13.424 1.00 91.12 394 PRO A CA 1
ATOM 3127 C C . PRO A 1 394 ? 6.661 -18.088 -13.987 1.00 91.12 394 PRO A C 1
ATOM 3129 O O . PRO A 1 394 ? 6.011 -17.338 -13.257 1.00 91.12 394 PRO A O 1
ATOM 3132 N N . GLU A 1 395 ? 6.411 -18.183 -15.291 1.00 90.62 395 GLU A N 1
ATOM 3133 C CA . GLU A 1 395 ? 5.323 -17.449 -15.944 1.00 90.62 395 GLU A CA 1
ATOM 3134 C C . GLU A 1 395 ? 3.966 -17.725 -15.272 1.00 90.62 395 GLU A C 1
ATOM 3136 O O . GLU A 1 395 ? 3.608 -18.868 -14.978 1.00 90.62 395 GLU A O 1
ATOM 3141 N N . GLY A 1 396 ? 3.219 -16.654 -14.987 1.00 90.12 396 GLY A N 1
ATOM 3142 C CA . GLY A 1 396 ? 1.923 -16.710 -14.305 1.00 90.12 396 GLY A CA 1
ATOM 3143 C C . GLY A 1 396 ? 1.994 -16.895 -12.782 1.00 90.12 396 GLY A C 1
ATOM 3144 O O . GLY A 1 396 ? 0.973 -16.738 -12.109 1.00 90.12 396 GLY A O 1
ATOM 3145 N N . TYR A 1 397 ? 3.168 -17.186 -12.216 1.00 94.81 397 TYR A N 1
ATOM 3146 C CA . TYR A 1 397 ? 3.364 -17.217 -10.768 1.00 94.81 397 TYR A CA 1
ATOM 3147 C C . TYR A 1 397 ? 3.579 -15.805 -10.226 1.00 94.81 397 TYR A C 1
ATOM 3149 O O . TYR A 1 397 ? 3.992 -14.886 -10.938 1.00 94.81 397 TYR A O 1
ATOM 3157 N N . ARG A 1 398 ? 3.331 -15.642 -8.927 1.00 96.12 398 ARG A N 1
ATOM 3158 C CA . ARG A 1 398 ? 3.619 -14.401 -8.204 1.00 96.12 398 ARG A CA 1
ATOM 3159 C C . ARG A 1 398 ? 4.340 -14.668 -6.890 1.00 96.12 398 ARG A C 1
ATOM 3161 O O . ARG A 1 398 ? 3.898 -15.498 -6.094 1.00 96.12 398 ARG A O 1
ATOM 3168 N N . LEU A 1 399 ? 5.431 -13.947 -6.664 1.00 96.62 399 LEU A N 1
ATOM 3169 C CA . LEU A 1 399 ? 6.138 -13.886 -5.390 1.00 96.62 399 LEU A CA 1
ATOM 3170 C C . LEU A 1 399 ? 5.577 -12.713 -4.582 1.00 96.62 399 LEU A C 1
ATOM 3172 O O . LEU A 1 399 ? 5.657 -11.569 -5.019 1.00 96.62 399 LEU A O 1
ATOM 3176 N N . VAL A 1 400 ? 5.004 -12.995 -3.414 1.00 97.19 400 VAL A N 1
ATOM 3177 C CA . VAL A 1 400 ? 4.428 -12.000 -2.502 1.00 97.19 400 VAL A CA 1
ATOM 3178 C C . VAL A 1 400 ? 5.264 -11.936 -1.234 1.00 97.19 400 VAL A C 1
ATOM 3180 O O . VAL A 1 400 ? 5.377 -12.930 -0.513 1.00 97.19 400 VAL A O 1
ATOM 3183 N N . VAL A 1 401 ? 5.801 -10.756 -0.941 1.00 97.00 401 VAL A N 1
ATOM 3184 C CA . VAL A 1 401 ? 6.644 -10.479 0.225 1.00 97.00 401 VAL A CA 1
ATOM 3185 C C . VAL A 1 401 ? 6.020 -9.363 1.037 1.00 97.00 401 VAL A C 1
ATOM 3187 O O . VAL A 1 401 ? 5.779 -8.283 0.515 1.00 97.00 401 VAL A O 1
ATOM 3190 N N . SER A 1 402 ? 5.754 -9.611 2.316 1.00 96.31 402 SER A N 1
ATOM 3191 C CA . SER A 1 402 ? 5.099 -8.642 3.198 1.00 96.31 402 SER A CA 1
ATOM 3192 C C . SER A 1 402 ? 5.963 -8.359 4.416 1.00 96.31 402 SER A C 1
ATOM 3194 O O . SER A 1 402 ? 6.304 -9.290 5.145 1.00 96.31 402 SER A O 1
ATOM 3196 N N . SER A 1 403 ? 6.278 -7.085 4.667 1.00 94.62 403 SER A N 1
ATOM 3197 C CA . SER A 1 403 ? 6.917 -6.624 5.910 1.00 94.62 403 SER A CA 1
ATOM 3198 C C . SER A 1 403 ? 5.914 -6.159 6.973 1.00 94.62 403 SER A C 1
ATOM 3200 O O . SER A 1 403 ? 6.308 -5.724 8.054 1.00 94.62 403 SER A O 1
ATOM 3202 N N . VAL A 1 404 ? 4.607 -6.294 6.719 1.00 91.19 404 VAL A N 1
ATOM 3203 C CA . VAL A 1 404 ? 3.555 -6.004 7.706 1.00 91.19 404 VAL A CA 1
ATOM 3204 C C . VAL A 1 404 ? 3.699 -6.952 8.894 1.00 91.19 404 VAL A C 1
ATOM 3206 O O . VAL A 1 404 ? 3.478 -8.143 8.744 1.00 91.19 404 VAL A O 1
ATOM 3209 N N . VAL A 1 405 ? 4.002 -6.438 10.089 1.00 84.50 405 VAL A N 1
ATOM 3210 C CA . VAL A 1 405 ? 4.368 -7.245 11.278 1.00 84.50 405 VAL A CA 1
ATOM 3211 C C . VAL A 1 405 ? 3.397 -8.400 11.565 1.00 84.50 405 VAL A C 1
ATOM 3213 O O . VAL A 1 405 ? 3.823 -9.525 11.799 1.00 84.50 405 VAL A O 1
ATOM 3216 N N . GLN A 1 406 ? 2.085 -8.153 11.504 1.00 82.56 406 GLN A N 1
ATOM 3217 C CA . GLN A 1 406 ? 1.060 -9.174 11.782 1.00 82.56 406 GLN A CA 1
ATOM 3218 C C . GLN A 1 406 ? 0.844 -10.168 10.629 1.00 82.56 406 GLN A C 1
ATOM 3220 O O . GLN A 1 406 ? 0.185 -11.191 10.796 1.00 82.56 406 GLN A O 1
ATOM 3225 N N . LYS A 1 407 ? 1.341 -9.842 9.434 1.00 87.31 407 LYS A N 1
ATOM 3226 C CA . LYS A 1 407 ? 1.140 -10.589 8.187 1.00 87.31 407 LYS A CA 1
ATOM 3227 C C . LYS A 1 407 ? 2.473 -10.857 7.479 1.00 87.31 407 LYS A C 1
ATOM 3229 O O . LYS A 1 407 ? 2.467 -11.084 6.270 1.00 87.31 407 LYS A O 1
ATOM 3234 N N . GLN A 1 408 ? 3.584 -10.849 8.221 1.00 92.81 408 GLN A N 1
ATOM 3235 C CA . GLN A 1 408 ? 4.921 -10.989 7.662 1.00 92.81 408 GLN A CA 1
ATOM 3236 C C . GLN A 1 408 ? 5.054 -12.379 7.047 1.00 92.81 408 GLN A C 1
ATOM 3238 O O . GLN A 1 408 ? 4.798 -13.385 7.709 1.00 92.81 408 GLN A O 1
ATOM 3243 N N . ARG A 1 409 ? 5.364 -12.433 5.752 1.00 94.69 409 ARG A N 1
ATOM 3244 C CA . ARG A 1 409 ? 5.351 -13.680 4.977 1.00 94.69 409 ARG A CA 1
ATOM 3245 C C . ARG A 1 409 ? 6.082 -13.528 3.657 1.00 94.69 409 ARG A C 1
ATOM 3247 O O . ARG A 1 409 ? 6.158 -12.427 3.112 1.00 94.69 409 ARG A O 1
ATOM 3254 N N . VAL A 1 410 ? 6.494 -14.669 3.118 1.00 96.25 410 VAL A N 1
ATOM 3255 C CA . VAL A 1 410 ? 7.038 -14.807 1.769 1.00 96.25 410 VAL A CA 1
ATOM 3256 C C . VAL A 1 410 ? 6.338 -15.989 1.115 1.00 96.25 410 VAL A C 1
ATOM 3258 O O . VAL A 1 410 ? 6.438 -17.122 1.583 1.00 96.25 410 VAL A O 1
ATOM 3261 N N . LYS A 1 411 ? 5.574 -15.730 0.058 1.00 96.88 411 LYS A N 1
ATOM 3262 C CA . LYS A 1 411 ? 4.748 -16.744 -0.599 1.00 96.88 411 LYS A CA 1
ATOM 3263 C C . LYS A 1 411 ? 4.997 -16.748 -2.092 1.00 96.88 411 LYS A C 1
ATOM 3265 O O . LYS A 1 411 ? 4.929 -15.699 -2.721 1.00 96.88 411 LYS A O 1
ATOM 3270 N N . LEU A 1 412 ? 5.186 -17.931 -2.658 1.00 97.12 412 LEU A N 1
ATOM 3271 C CA . LEU A 1 412 ? 5.069 -18.152 -4.091 1.00 97.12 412 LEU A CA 1
ATOM 3272 C C . LEU A 1 412 ? 3.668 -18.699 -4.368 1.00 97.12 412 LEU A C 1
ATOM 3274 O O . LEU A 1 412 ? 3.269 -19.711 -3.792 1.00 97.12 412 LEU A O 1
ATOM 3278 N N . ILE A 1 413 ? 2.908 -18.010 -5.212 1.00 97.06 413 ILE A N 1
ATOM 3279 C CA . ILE A 1 413 ? 1.520 -18.354 -5.519 1.00 97.06 413 ILE A CA 1
ATOM 3280 C C . ILE A 1 413 ? 1.431 -18.723 -6.997 1.00 97.06 413 ILE A C 1
ATOM 3282 O O . ILE A 1 413 ? 1.796 -17.923 -7.860 1.00 97.06 413 ILE A O 1
ATOM 3286 N N . ALA A 1 414 ? 0.959 -19.936 -7.268 1.00 94.44 414 ALA A N 1
ATOM 3287 C CA . ALA A 1 414 ? 0.771 -20.470 -8.610 1.00 94.44 414 ALA A CA 1
ATOM 3288 C C . ALA A 1 414 ? -0.509 -19.918 -9.281 1.00 94.44 414 ALA A C 1
ATOM 3290 O O . ALA A 1 414 ? -1.399 -19.420 -8.581 1.00 94.44 414 ALA A O 1
ATOM 3291 N N . PRO A 1 415 ? -0.649 -20.039 -10.618 1.00 94.25 415 PRO A N 1
ATOM 3292 C CA . PRO A 1 415 ? -1.846 -19.604 -11.346 1.00 94.25 415 PRO A CA 1
ATOM 3293 C C . PRO A 1 415 ? -3.152 -20.254 -10.866 1.00 94.25 415 PRO A C 1
ATOM 3295 O O . PRO A 1 415 ? -4.214 -19.644 -10.955 1.00 94.25 415 PRO A O 1
ATOM 3298 N N . ASP A 1 416 ? -3.082 -21.480 -10.342 1.00 93.31 416 ASP A N 1
ATOM 3299 C CA . ASP A 1 416 ? -4.223 -22.222 -9.788 1.00 93.31 416 ASP A CA 1
ATOM 3300 C C . ASP A 1 416 ? -4.575 -21.820 -8.341 1.00 93.31 416 ASP A C 1
ATOM 3302 O O . ASP A 1 416 ? -5.529 -22.339 -7.762 1.00 93.31 416 ASP A O 1
ATOM 3306 N N . GLY A 1 417 ? -3.818 -20.886 -7.754 1.00 92.75 417 GLY A N 1
ATOM 3307 C CA . GLY A 1 417 ? -3.982 -20.417 -6.381 1.00 92.75 417 GLY A CA 1
ATOM 3308 C C . GLY A 1 417 ? -3.213 -21.223 -5.333 1.00 92.75 417 GLY A C 1
ATOM 3309 O O . GLY A 1 417 ? -3.263 -20.855 -4.159 1.00 92.75 417 GLY A O 1
ATOM 3310 N N . THR A 1 418 ? -2.478 -22.273 -5.715 1.00 94.81 418 THR A N 1
ATOM 3311 C CA . THR A 1 418 ? -1.626 -23.035 -4.790 1.00 94.81 418 THR A CA 1
ATOM 3312 C C . THR A 1 418 ? -0.563 -22.123 -4.175 1.00 94.81 418 THR A C 1
ATOM 3314 O O . THR A 1 418 ? 0.104 -21.366 -4.880 1.00 94.81 418 THR A O 1
ATOM 3317 N N . ILE A 1 419 ? -0.400 -22.191 -2.849 1.00 96.56 419 ILE A N 1
ATOM 3318 C CA . ILE A 1 419 ? 0.517 -21.338 -2.083 1.00 96.56 419 ILE A CA 1
ATOM 3319 C C . ILE A 1 419 ? 1.663 -22.182 -1.526 1.00 96.56 419 ILE A C 1
ATOM 3321 O O . ILE A 1 419 ? 1.423 -23.135 -0.786 1.00 96.56 419 ILE A O 1
ATOM 3325 N N . SER A 1 420 ? 2.894 -21.755 -1.797 1.00 95.44 420 SER A N 1
ATOM 3326 C CA . SER A 1 420 ? 4.118 -22.315 -1.222 1.00 95.44 420 SER A CA 1
ATOM 3327 C C . SER A 1 420 ? 4.835 -21.267 -0.376 1.00 95.44 420 SER A C 1
ATOM 3329 O O . SER A 1 420 ? 5.024 -20.135 -0.822 1.00 95.44 420 SER A O 1
ATOM 3331 N N . ASP A 1 421 ? 5.253 -21.637 0.835 1.00 95.94 421 ASP A N 1
ATOM 3332 C CA . ASP A 1 421 ? 6.152 -20.805 1.641 1.00 95.94 421 ASP A CA 1
ATOM 3333 C C . ASP A 1 421 ? 7.583 -20.926 1.100 1.00 95.94 421 ASP A C 1
ATOM 3335 O O . ASP A 1 421 ? 8.105 -22.032 0.911 1.00 95.94 421 ASP A O 1
ATOM 3339 N N . VAL A 1 422 ? 8.187 -19.781 0.793 1.00 94.25 422 VAL A N 1
ATOM 3340 C CA . VAL A 1 422 ? 9.527 -19.698 0.198 1.00 94.25 422 VAL A CA 1
ATOM 3341 C C . VAL A 1 422 ? 10.457 -18.781 0.989 1.00 94.25 422 VAL A C 1
ATOM 3343 O O . VAL A 1 422 ? 11.471 -18.332 0.459 1.00 94.25 422 VAL A O 1
ATOM 3346 N N . TYR A 1 423 ? 10.154 -18.535 2.267 1.00 93.31 423 TYR A N 1
ATOM 3347 C CA . TYR A 1 423 ? 10.988 -17.732 3.166 1.00 93.31 423 TYR A CA 1
ATOM 3348 C C . TYR A 1 423 ? 12.457 -18.187 3.172 1.00 93.31 423 TYR A C 1
ATOM 3350 O O . TYR A 1 423 ? 13.375 -17.375 3.151 1.00 93.31 423 TYR A O 1
ATOM 3358 N N . GLN A 1 424 ? 12.695 -19.499 3.126 1.00 92.88 424 GLN A N 1
ATOM 3359 C CA . GLN A 1 424 ? 14.026 -20.110 3.096 1.00 92.88 424 GLN A CA 1
ATOM 3360 C C . GLN A 1 424 ? 14.886 -19.723 1.882 1.00 92.88 424 GLN A C 1
ATOM 3362 O O . GLN A 1 424 ? 16.090 -19.958 1.908 1.00 92.88 424 GLN A O 1
ATOM 3367 N N . GLN A 1 425 ? 14.286 -19.164 0.826 1.00 93.81 425 GLN A N 1
ATOM 3368 C CA . GLN A 1 425 ? 15.003 -18.715 -0.372 1.00 93.81 425 GLN A CA 1
ATOM 3369 C C . GLN A 1 425 ? 15.487 -17.262 -0.265 1.00 93.81 425 GLN A C 1
ATOM 3371 O O . GLN A 1 425 ? 16.132 -16.771 -1.188 1.00 93.81 425 GLN A O 1
ATOM 3376 N N . GLN A 1 426 ? 15.179 -16.559 0.829 1.00 94.88 426 GLN A N 1
ATOM 3377 C CA . GLN A 1 426 ? 15.598 -15.175 1.034 1.00 94.88 426 GLN A CA 1
ATOM 3378 C C . GLN A 1 426 ? 17.126 -15.052 1.128 1.00 94.88 426 GLN A C 1
ATOM 3380 O O . GLN A 1 426 ? 17.798 -15.845 1.793 1.00 94.88 426 GLN A O 1
ATOM 3385 N N . ASP A 1 427 ? 17.682 -14.033 0.480 1.00 93.31 427 ASP A N 1
ATOM 3386 C CA . ASP A 1 427 ? 19.103 -13.712 0.548 1.00 93.31 427 ASP A CA 1
ATOM 3387 C C . ASP A 1 427 ? 19.452 -13.096 1.912 1.00 93.31 427 ASP A C 1
ATOM 3389 O O . ASP A 1 427 ? 19.169 -11.936 2.208 1.00 93.31 427 ASP A O 1
ATOM 3393 N N . LEU A 1 428 ? 20.113 -13.880 2.762 1.00 92.25 428 LEU A N 1
ATOM 3394 C CA . LEU A 1 428 ? 20.502 -13.461 4.111 1.00 92.25 428 LEU A CA 1
ATOM 3395 C C . LEU A 1 428 ? 21.623 -12.405 4.139 1.00 92.25 428 LEU A C 1
ATOM 3397 O O . LEU A 1 428 ? 21.960 -11.920 5.218 1.00 92.25 428 LEU A O 1
ATOM 3401 N N . SER A 1 429 ? 22.218 -12.052 2.992 1.00 91.81 429 SER A N 1
ATOM 3402 C CA . SER A 1 429 ? 23.199 -10.961 2.905 1.00 91.81 429 SER A CA 1
ATOM 3403 C C . SER A 1 429 ? 22.561 -9.565 2.864 1.00 91.81 429 SER A C 1
ATOM 3405 O O . SER A 1 429 ? 23.261 -8.564 3.036 1.00 91.81 429 SER A O 1
ATOM 3407 N N . LYS A 1 430 ? 21.241 -9.488 2.654 1.00 92.12 430 LYS A N 1
ATOM 3408 C CA . LYS A 1 430 ? 20.463 -8.247 2.562 1.00 92.12 430 LYS A CA 1
ATOM 3409 C C . LYS A 1 430 ? 19.794 -7.898 3.897 1.00 92.12 430 LYS A C 1
ATOM 3411 O O . LYS A 1 430 ? 19.833 -8.670 4.852 1.00 92.12 430 LYS A O 1
ATOM 3416 N N . SER A 1 431 ? 19.194 -6.706 3.987 1.00 92.00 431 SER A N 1
ATOM 3417 C CA . SER A 1 431 ? 18.507 -6.284 5.221 1.00 92.00 431 SER A CA 1
ATOM 3418 C C . SER A 1 431 ? 17.218 -7.058 5.490 1.00 92.00 431 SER A C 1
ATOM 3420 O O . SER A 1 431 ? 16.902 -7.262 6.658 1.00 92.00 431 SER A O 1
ATOM 3422 N N . ASN A 1 432 ? 16.543 -7.513 4.424 1.00 92.56 432 ASN A N 1
ATOM 3423 C CA . ASN A 1 432 ? 15.320 -8.319 4.438 1.00 92.56 432 ASN A CA 1
ATOM 3424 C C . ASN A 1 432 ? 14.096 -7.611 5.035 1.00 92.56 432 ASN A C 1
ATOM 3426 O O . ASN A 1 432 ? 14.212 -6.803 5.951 1.00 92.56 432 ASN A O 1
ATOM 3430 N N . PHE A 1 433 ? 12.903 -7.896 4.495 1.00 93.12 433 PHE A N 1
ATOM 3431 C CA . PHE A 1 433 ? 11.648 -7.257 4.922 1.00 93.12 433 PHE A CA 1
ATOM 3432 C C . PHE A 1 433 ? 11.737 -5.731 4.951 1.00 93.12 433 PHE A C 1
ATOM 3434 O O . PHE A 1 433 ? 11.515 -5.097 5.986 1.00 93.12 433 PHE A O 1
ATOM 3441 N N . VAL A 1 434 ? 12.065 -5.145 3.795 1.00 95.00 434 VAL A N 1
ATOM 3442 C CA . VAL A 1 434 ? 12.203 -3.690 3.681 1.00 95.00 434 VAL A CA 1
ATOM 3443 C C . VAL A 1 434 ? 10.944 -2.962 4.150 1.00 95.00 434 VAL A C 1
ATOM 3445 O O . VAL A 1 434 ? 9.818 -3.454 4.048 1.00 95.00 434 VAL A O 1
ATOM 3448 N N . THR A 1 435 ? 11.149 -1.754 4.646 1.00 94.62 435 THR A N 1
ATOM 3449 C CA . THR A 1 435 ? 10.107 -0.789 5.000 1.00 94.62 435 THR A CA 1
ATOM 3450 C C . THR A 1 435 ? 10.381 0.507 4.252 1.00 94.62 435 THR A C 1
ATOM 3452 O O . THR A 1 435 ? 11.532 0.783 3.915 1.00 94.62 435 THR A O 1
ATOM 3455 N N . ILE A 1 436 ? 9.346 1.302 3.982 1.00 93.81 436 ILE A N 1
ATOM 3456 C CA . ILE A 1 436 ? 9.486 2.612 3.338 1.00 93.81 436 ILE A CA 1
ATOM 3457 C C . ILE A 1 436 ? 9.795 3.651 4.426 1.00 93.81 436 ILE A C 1
ATOM 3459 O O . ILE A 1 436 ? 8.922 3.916 5.251 1.00 93.81 436 ILE A O 1
ATOM 3463 N N . PRO A 1 437 ? 11.003 4.238 4.492 1.00 92.44 437 PRO A N 1
ATOM 3464 C CA . PRO A 1 437 ? 11.329 5.271 5.477 1.00 92.44 437 PRO A CA 1
ATOM 3465 C C . PRO A 1 437 ? 10.428 6.505 5.342 1.00 92.44 437 PRO A C 1
ATOM 3467 O O . PRO A 1 437 ? 9.809 6.700 4.299 1.00 92.44 437 PRO A O 1
ATOM 3470 N N . GLU A 1 438 ? 10.354 7.335 6.385 1.00 90.94 438 GLU A N 1
ATOM 3471 C CA . GLU A 1 438 ? 9.732 8.666 6.286 1.00 90.94 438 GLU A CA 1
ATOM 3472 C C . GLU A 1 438 ? 10.512 9.550 5.289 1.00 90.94 438 GLU A C 1
ATOM 3474 O O . GLU A 1 438 ? 11.745 9.497 5.236 1.00 90.94 438 GLU A O 1
ATOM 3479 N N . GLY A 1 439 ? 9.797 10.395 4.542 1.00 87.25 439 GLY A N 1
ATOM 3480 C CA . GLY A 1 439 ? 10.358 11.322 3.557 1.00 87.25 439 GLY A CA 1
ATOM 3481 C C . GLY A 1 439 ? 10.482 10.748 2.143 1.00 87.25 439 GLY A C 1
ATOM 3482 O O . GLY A 1 439 ? 9.802 9.784 1.780 1.00 87.25 439 GLY A O 1
ATOM 3483 N N . HIS A 1 440 ? 11.356 11.374 1.350 1.00 90.12 440 HIS A N 1
ATOM 3484 C CA . HIS A 1 440 ? 11.537 11.064 -0.066 1.00 90.12 440 HIS A CA 1
ATOM 3485 C C . HIS A 1 440 ? 12.535 9.916 -0.236 1.00 90.12 440 HIS A C 1
ATOM 3487 O O . HIS A 1 440 ? 13.705 10.049 0.126 1.00 90.12 440 HIS A O 1
ATOM 3493 N N . VAL A 1 441 ? 12.101 8.812 -0.843 1.00 90.06 441 VAL A N 1
ATOM 3494 C CA . VAL A 1 441 ? 12.966 7.666 -1.160 1.00 90.06 441 VAL A CA 1
ATOM 3495 C C . VAL A 1 441 ? 12.689 7.122 -2.555 1.00 90.06 441 VAL A C 1
ATOM 3497 O O . VAL A 1 441 ? 11.629 7.329 -3.140 1.00 90.06 441 VAL A O 1
ATOM 3500 N N . THR A 1 442 ? 13.651 6.382 -3.096 1.00 89.81 442 THR A N 1
ATOM 3501 C CA . THR A 1 442 ? 13.485 5.608 -4.325 1.00 89.81 442 THR A CA 1
ATOM 3502 C C . THR A 1 442 ? 13.362 4.125 -3.992 1.00 89.81 442 THR A C 1
ATOM 3504 O O . THR A 1 442 ? 14.263 3.576 -3.368 1.00 89.81 442 THR A O 1
ATOM 3507 N N . LEU A 1 443 ? 12.305 3.456 -4.452 1.00 91.19 443 LEU A N 1
ATOM 3508 C CA . LEU A 1 443 ? 12.219 1.993 -4.477 1.00 91.19 443 LEU A CA 1
ATOM 3509 C C . LEU A 1 443 ? 12.557 1.513 -5.891 1.00 91.19 443 LEU A C 1
ATOM 3511 O O . LEU A 1 443 ? 11.867 1.865 -6.848 1.00 91.19 443 LEU A O 1
ATOM 3515 N N . ALA A 1 444 ? 13.636 0.748 -6.030 1.00 89.88 444 ALA A N 1
ATOM 3516 C CA . ALA A 1 444 ? 14.092 0.212 -7.307 1.00 89.88 444 ALA A CA 1
ATOM 3517 C C . ALA A 1 444 ? 14.075 -1.314 -7.274 1.00 89.88 444 ALA A C 1
ATOM 3519 O O . ALA A 1 444 ? 14.648 -1.914 -6.365 1.00 89.88 444 ALA A O 1
ATOM 3520 N N . PHE A 1 445 ? 13.448 -1.928 -8.272 1.00 90.56 445 PHE A N 1
ATOM 3521 C CA . PHE A 1 445 ? 13.449 -3.375 -8.437 1.00 90.56 445 PHE A CA 1
ATOM 3522 C C . PHE A 1 445 ? 14.418 -3.803 -9.538 1.00 90.56 445 PHE A C 1
ATOM 3524 O O . PHE A 1 445 ? 14.768 -3.034 -10.434 1.00 90.56 445 PHE A O 1
ATOM 3531 N N . HIS A 1 446 ? 14.877 -5.043 -9.442 1.00 87.88 446 HIS A N 1
ATOM 3532 C CA . HIS A 1 446 ? 15.892 -5.625 -10.302 1.00 87.88 446 HIS A CA 1
ATOM 3533 C C . HIS A 1 446 ? 15.566 -7.090 -10.564 1.00 87.88 446 HIS A C 1
ATOM 3535 O O . HIS A 1 446 ? 15.143 -7.806 -9.653 1.00 87.88 446 HIS A O 1
ATOM 3541 N N . ASN A 1 447 ? 15.808 -7.532 -11.797 1.00 86.38 447 ASN A N 1
ATOM 3542 C CA . ASN A 1 447 ? 15.519 -8.892 -12.253 1.00 86.38 447 ASN A CA 1
ATOM 3543 C C . ASN A 1 447 ? 14.050 -9.262 -12.010 1.00 86.38 447 ASN A C 1
ATOM 3545 O O . ASN A 1 447 ? 13.739 -10.326 -11.479 1.00 86.38 447 ASN A O 1
ATOM 3549 N N . VAL A 1 448 ? 13.147 -8.342 -12.349 1.00 81.56 448 VAL A N 1
ATOM 3550 C CA . VAL A 1 448 ? 11.699 -8.494 -12.188 1.00 81.56 448 VAL A CA 1
ATOM 3551 C C . VAL A 1 448 ? 10.986 -8.153 -13.493 1.00 81.56 448 VAL A C 1
ATOM 3553 O O . VAL A 1 448 ? 11.466 -7.317 -14.256 1.00 81.56 448 VAL A O 1
ATOM 3556 N N . GLY A 1 449 ? 9.832 -8.781 -13.721 1.00 75.19 449 GLY A N 1
ATOM 3557 C CA . GLY A 1 449 ? 8.860 -8.342 -14.722 1.00 75.19 449 GLY A CA 1
ATOM 3558 C C . GLY A 1 449 ? 7.910 -7.290 -14.140 1.00 75.19 449 GLY A C 1
ATOM 3559 O O . GLY A 1 449 ? 8.344 -6.303 -13.542 1.00 75.19 449 GLY A O 1
ATOM 3560 N N . ASP A 1 450 ? 6.602 -7.517 -14.280 1.00 86.75 450 ASP A N 1
ATOM 3561 C CA . ASP A 1 450 ? 5.580 -6.700 -13.619 1.00 86.75 450 ASP A CA 1
ATOM 3562 C C . ASP A 1 450 ? 5.767 -6.751 -12.095 1.00 86.75 450 ASP A C 1
ATOM 3564 O O . ASP A 1 450 ? 5.905 -7.821 -11.490 1.00 86.75 450 ASP A O 1
ATOM 3568 N N . VAL A 1 451 ? 5.704 -5.587 -11.455 1.00 90.75 451 VAL A N 1
ATOM 3569 C CA . VAL A 1 451 ? 5.703 -5.476 -9.997 1.00 90.75 451 VAL A CA 1
ATOM 3570 C C . VAL A 1 451 ? 4.579 -4.572 -9.535 1.00 90.75 451 VAL A C 1
ATOM 3572 O O . VAL A 1 451 ? 4.268 -3.547 -10.139 1.00 90.75 451 VAL A O 1
ATOM 3575 N N . SER A 1 452 ? 3.973 -4.927 -8.416 1.00 92.31 452 SER A N 1
ATOM 3576 C CA . SER A 1 452 ? 3.095 -4.029 -7.680 1.00 92.31 452 SER A CA 1
ATOM 3577 C C . SER A 1 452 ? 3.502 -4.022 -6.222 1.00 92.31 452 SER A C 1
ATOM 3579 O O . SER A 1 452 ? 4.032 -5.005 -5.704 1.00 92.31 452 SER A O 1
ATOM 3581 N N . PHE A 1 453 ? 3.288 -2.901 -5.552 1.00 93.50 453 PHE A N 1
ATOM 3582 C CA . PHE A 1 453 ? 3.486 -2.838 -4.118 1.00 93.50 453 PHE A CA 1
ATOM 3583 C C . PHE A 1 453 ? 2.443 -1.950 -3.471 1.00 93.50 453 PHE A C 1
ATOM 3585 O O . PHE A 1 453 ? 1.845 -1.075 -4.097 1.00 93.50 453 PHE A O 1
ATOM 3592 N N . ASN A 1 454 ? 2.242 -2.205 -2.190 1.00 94.31 454 ASN A N 1
ATOM 3593 C CA . ASN A 1 454 ? 1.303 -1.494 -1.361 1.00 94.31 454 ASN A CA 1
ATOM 3594 C C . ASN A 1 454 ? 1.948 -1.212 -0.007 1.00 94.31 454 ASN A C 1
ATOM 3596 O O . ASN A 1 454 ? 2.383 -2.145 0.669 1.00 94.31 454 ASN A O 1
ATOM 3600 N N . TYR A 1 455 ? 2.036 0.056 0.382 1.00 93.69 455 TYR A N 1
ATOM 3601 C CA . TYR A 1 455 ? 2.583 0.454 1.674 1.00 93.69 455 TYR A CA 1
ATOM 3602 C C . TYR A 1 455 ? 1.581 1.270 2.484 1.00 93.69 455 TYR A C 1
ATOM 3604 O O . TYR A 1 455 ? 0.642 1.874 1.960 1.00 93.69 455 TYR A O 1
ATOM 3612 N N . ARG A 1 456 ? 1.786 1.266 3.802 1.00 91.62 456 ARG A N 1
ATOM 3613 C CA . ARG A 1 456 ? 0.939 1.987 4.754 1.00 91.62 456 ARG A CA 1
ATOM 3614 C C . ARG A 1 456 ? 1.593 3.303 5.147 1.00 91.62 456 ARG A C 1
ATOM 3616 O O . ARG A 1 456 ? 2.554 3.297 5.905 1.00 91.62 456 ARG A O 1
ATOM 3623 N N . GLU A 1 457 ? 1.059 4.430 4.692 1.00 92.00 457 GLU A N 1
ATOM 3624 C CA . GLU A 1 457 ? 1.422 5.721 5.282 1.00 92.00 457 GLU A CA 1
ATOM 3625 C C . GLU A 1 457 ? 0.775 5.801 6.671 1.00 92.00 457 GLU A C 1
ATOM 3627 O O . GLU A 1 457 ? -0.451 5.875 6.782 1.00 92.00 457 GLU A O 1
ATOM 3632 N N . GLU A 1 458 ? 1.581 5.702 7.727 1.00 92.38 458 GLU A N 1
ATOM 3633 C CA . GLU A 1 458 ? 1.143 5.480 9.105 1.00 92.38 458 GLU A CA 1
ATOM 3634 C C . GLU A 1 458 ? 1.241 6.747 9.957 1.00 92.38 458 GLU A C 1
ATOM 3636 O O . GLU A 1 458 ? 2.196 7.509 9.897 1.00 92.38 458 GLU A O 1
ATOM 3641 N N . TYR A 1 459 ? 0.261 6.942 10.827 1.00 92.25 459 TYR A N 1
ATOM 3642 C CA . TYR A 1 459 ? 0.108 8.089 11.701 1.00 92.25 459 TYR A CA 1
ATOM 3643 C C . TYR A 1 459 ? -0.231 7.578 13.096 1.00 92.25 459 TYR A C 1
ATOM 3645 O O . TYR A 1 459 ? -1.242 6.903 13.304 1.00 92.25 459 TYR A O 1
ATOM 3653 N N . ILE A 1 460 ? 0.588 7.895 14.094 1.00 88.81 460 ILE A N 1
ATOM 3654 C CA . ILE A 1 460 ? 0.288 7.435 15.460 1.00 88.81 460 ILE A CA 1
ATOM 3655 C C . ILE A 1 460 ? -0.935 8.175 16.025 1.00 88.81 460 ILE A C 1
ATOM 3657 O O . ILE A 1 460 ? -1.690 7.608 16.811 1.00 88.81 460 ILE A O 1
ATOM 3661 N N . THR A 1 461 ? -1.189 9.399 15.559 1.00 86.81 461 THR A N 1
ATOM 3662 C CA . THR A 1 461 ? -2.395 10.184 15.854 1.00 86.81 461 THR A CA 1
ATOM 3663 C C . THR A 1 461 ? -2.793 11.029 14.647 1.00 86.81 461 THR A C 1
ATOM 3665 O O . THR A 1 461 ? -1.940 11.338 13.813 1.00 86.81 461 THR A O 1
ATOM 3668 N N . VAL A 1 462 ? -4.070 11.421 14.573 1.00 82.88 462 VAL A N 1
ATOM 3669 C CA . VAL A 1 462 ? -4.663 12.217 13.479 1.00 82.88 462 VAL A CA 1
ATOM 3670 C C . VAL A 1 462 ? -5.538 13.360 13.968 1.00 82.88 462 VAL A C 1
ATOM 3672 O O . VAL A 1 462 ? -6.056 13.259 15.105 1.00 82.88 462 VAL A O 1
#

Solvent-accessible surface area (backbone atoms only — not comparable to full-atom values): 25302 Å² total; per-residue (Å²): 131,81,68,67,44,47,34,40,29,32,63,84,69,50,76,44,61,39,68,45,85,46,32,34,61,42,78,79,41,49,67,59,80,53,70,54,73,43,71,48,79,56,93,95,43,74,47,78,76,46,79,40,75,50,87,41,43,39,37,31,39,39,33,25,34,63,74,92,57,56,28,65,60,53,48,50,52,50,52,60,53,66,72,36,69,58,34,38,40,36,44,33,47,82,94,41,74,35,34,29,41,31,41,87,71,47,71,59,85,75,68,75,55,95,74,29,32,67,31,44,40,31,33,38,42,81,50,52,36,27,40,83,49,74,53,74,40,68,71,73,76,88,49,90,61,73,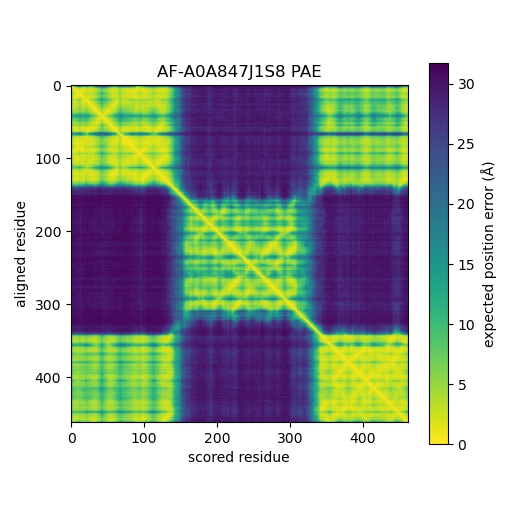67,88,78,72,90,59,99,68,72,51,99,35,47,81,45,73,55,29,63,73,87,52,60,90,44,42,41,83,68,35,40,100,80,22,41,76,47,80,42,77,42,48,90,94,43,75,82,23,22,32,45,35,27,33,11,36,63,60,28,38,10,28,41,31,47,68,65,64,42,81,46,48,52,72,42,32,41,36,40,36,32,31,36,33,31,40,71,38,50,73,86,39,52,44,35,43,40,40,37,38,52,92,49,76,48,82,46,50,38,64,83,68,72,55,47,50,53,40,99,58,74,43,71,42,75,49,75,49,64,35,86,47,62,27,41,40,37,48,34,48,35,26,42,25,78,42,78,84,54,62,29,40,36,37,39,31,61,36,37,38,39,47,49,57,87,86,72,58,64,83,63,78,80,64,72,62,85,82,78,79,78,72,73,58,99,65,76,71,69,74,49,92,80,33,75,36,52,76,43,83,43,77,31,84,42,43,50,92,86,70,61,76,47,27,36,29,38,39,36,42,31,29,59,31,57,48,36,31,37,37,37,23,51,90,92,43,78,76,40,26,33,38,32,71,46,77,35,51,73,66,18,34,41,37,40,28,32,35,83,95,61,56,46,36,34,40,33,42,78,90,65,54,76,42,83,47,59,89,36,48,44,82,90,44,72,46,68,51,53,51,45,66,41,74,35,35,45,36,28,25,37,49,43,40,36,36,39,38,34,37,44,33,26,59,55,128

Secondary structure (DSSP, 8-state):
----EEEEE-TT--EEETBSSSEEEEEEE--S--EEEEEEEETTEEEEEEEEEPP-EEEEEEEE--SSS-HHHHHHHHHHHHTS--EEEEEEETTEEEEEEEEEEEE-----BTTBEEEEEEEEESS-EEEEEEEEE-PPP--TT-S-----S---SSEEE---SSS-GGGEEE---TT-EEEEEPPPTT-TT--EEEEEE-TT-EEEEEE-S-EEE-TT-EEEEEEEEEEES--TT---EEEEEETTEEEEEEGGGGT--S--SS-EEEEEEEE--SSEEEEEEEEEE---SS--EEEEEEEEEEEEE-GGGS-GGGGS----------S----S-TT-EEEEEEEEE--B-TTS-SSEEEEEEEESSEES-EEEEEETTEEEEEEEBS-EE-TT-EEEEE--GGG-EEEEE-TT--EEE-GGGB-TTS--S-EE-SEEEEEEEES-SSEEEEEEEEES--